Protein AF-A0A7V3JKM9-F1 (afdb_monomer_lite)

Structure (mmCIF, N/CA/C/O backbone):
data_AF-A0A7V3JKM9-F1
#
_entry.id   AF-A0A7V3JKM9-F1
#
loop_
_atom_site.group_PDB
_atom_site.id
_atom_site.type_symbol
_atom_site.label_atom_id
_atom_site.label_alt_id
_atom_site.label_comp_id
_atom_site.label_asym_id
_atom_site.label_entity_id
_atom_site.label_seq_id
_atom_site.pdbx_PDB_ins_code
_atom_site.Cartn_x
_atom_site.Cartn_y
_atom_site.Cartn_z
_atom_site.occupancy
_atom_site.B_iso_or_equiv
_atom_site.auth_seq_id
_atom_site.auth_comp_id
_atom_site.auth_asym_id
_atom_site.auth_atom_id
_atom_site.pdbx_PDB_model_num
ATOM 1 N N . MET A 1 1 ? 64.845 -30.261 -90.500 1.00 39.88 1 MET A N 1
ATOM 2 C CA . MET A 1 1 ? 64.935 -29.166 -89.512 1.00 39.88 1 MET A CA 1
ATOM 3 C C . MET A 1 1 ? 63.616 -28.408 -89.509 1.00 39.88 1 MET A C 1
ATOM 5 O O . MET A 1 1 ? 63.155 -28.049 -90.579 1.00 39.88 1 MET A O 1
ATOM 9 N N . ALA A 1 2 ? 63.034 -28.268 -88.312 1.00 41.62 2 ALA A N 1
ATOM 10 C CA . ALA A 1 2 ? 61.931 -27.392 -87.893 1.00 41.62 2 ALA A CA 1
ATOM 11 C C . ALA A 1 2 ? 60.648 -27.338 -88.756 1.00 41.62 2 ALA A C 1
ATOM 13 O O . ALA A 1 2 ? 60.519 -26.530 -89.669 1.00 41.62 2 ALA A O 1
ATOM 14 N N . GLY A 1 3 ? 59.661 -28.161 -88.379 1.00 39.44 3 GLY A N 1
ATOM 15 C CA . GLY A 1 3 ? 58.266 -28.034 -88.803 1.00 39.44 3 GLY A CA 1
ATOM 16 C C . GLY A 1 3 ? 57.530 -26.948 -88.009 1.00 39.44 3 GLY A C 1
ATOM 17 O O . GLY A 1 3 ? 57.601 -26.910 -86.781 1.00 39.44 3 GLY A O 1
ATOM 18 N N . GLY A 1 4 ? 56.834 -26.063 -88.723 1.00 51.41 4 GLY A N 1
ATOM 19 C CA . GLY A 1 4 ? 56.008 -24.994 -88.166 1.00 51.41 4 GLY A CA 1
ATOM 20 C C . GLY A 1 4 ? 54.589 -25.470 -87.861 1.00 51.41 4 GLY A C 1
ATOM 21 O O . GLY A 1 4 ? 53.813 -25.747 -88.772 1.00 51.41 4 GLY A O 1
ATOM 22 N N . GLY A 1 5 ? 54.244 -25.541 -86.575 1.00 51.09 5 GLY A N 1
ATOM 23 C CA . GLY A 1 5 ? 52.876 -25.751 -86.106 1.00 51.09 5 GLY A CA 1
ATOM 24 C C . GLY A 1 5 ? 52.156 -24.417 -85.927 1.00 51.09 5 GLY A C 1
ATOM 25 O O . GLY A 1 5 ? 52.460 -23.665 -85.002 1.00 51.09 5 GLY A O 1
ATOM 26 N N . GLN A 1 6 ? 51.193 -24.122 -86.799 1.00 53.78 6 GLN A N 1
ATOM 27 C CA . GLN A 1 6 ? 50.253 -23.019 -86.609 1.00 53.78 6 GLN A CA 1
ATOM 28 C C . GLN A 1 6 ? 49.205 -23.426 -85.565 1.00 53.78 6 GLN A C 1
ATOM 30 O O . GLN A 1 6 ? 48.441 -24.369 -85.767 1.00 53.78 6 GLN A O 1
ATOM 35 N N . THR A 1 7 ? 49.169 -22.725 -84.432 1.00 52.78 7 THR A N 1
ATOM 36 C CA . THR A 1 7 ? 48.146 -22.907 -83.398 1.00 52.78 7 THR A CA 1
ATOM 37 C C . THR A 1 7 ? 46.958 -21.986 -83.679 1.00 52.78 7 THR A C 1
ATOM 39 O O . THR A 1 7 ? 47.013 -20.772 -83.492 1.00 52.78 7 THR A O 1
ATOM 42 N N . LEU A 1 8 ? 45.856 -22.578 -84.142 1.00 45.16 8 LEU A N 1
ATOM 43 C CA . LEU A 1 8 ? 44.558 -21.918 -84.284 1.00 45.16 8 LEU A CA 1
ATOM 44 C C . LEU A 1 8 ? 43.978 -21.597 -82.894 1.00 45.16 8 LEU A C 1
ATOM 46 O O . LEU A 1 8 ? 43.573 -22.490 -82.148 1.00 45.16 8 LEU A O 1
ATOM 50 N N . ARG A 1 9 ? 43.940 -20.306 -82.536 1.00 47.72 9 ARG A N 1
ATOM 51 C CA . ARG A 1 9 ? 43.217 -19.787 -81.363 1.00 47.72 9 ARG A CA 1
ATOM 52 C C . ARG A 1 9 ? 41.724 -19.690 -81.674 1.00 47.72 9 ARG A C 1
ATOM 54 O O . ARG A 1 9 ? 41.298 -18.809 -82.413 1.00 47.72 9 ARG A O 1
ATOM 61 N N . TRP A 1 10 ? 40.934 -20.548 -81.041 1.00 45.34 10 TRP A N 1
ATOM 62 C CA . TRP A 1 10 ? 39.479 -20.419 -80.988 1.00 45.34 10 TRP A CA 1
ATOM 63 C C . TRP A 1 10 ? 39.052 -19.361 -79.953 1.00 45.34 10 TRP A C 1
ATOM 65 O O . TRP A 1 10 ? 39.644 -19.298 -78.868 1.00 45.34 10 TRP A O 1
ATOM 75 N N . PRO A 1 11 ? 38.016 -18.549 -80.226 1.00 50.06 11 PRO A N 1
ATOM 76 C CA . PRO A 1 11 ? 37.436 -17.658 -79.230 1.00 50.06 11 PRO A CA 1
ATOM 77 C C . PRO A 1 11 ? 36.668 -18.483 -78.186 1.00 50.06 11 PRO A C 1
ATOM 79 O O . PRO A 1 11 ? 35.699 -19.167 -78.505 1.00 50.06 11 PRO A O 1
ATOM 82 N N . ARG A 1 12 ? 37.083 -18.412 -76.913 1.00 53.75 12 ARG A N 1
ATOM 83 C CA . ARG A 1 12 ? 36.294 -18.920 -75.776 1.00 53.75 12 ARG A CA 1
ATOM 84 C C . ARG A 1 12 ? 35.074 -18.021 -75.574 1.00 53.75 12 ARG A C 1
ATOM 86 O O . ARG A 1 12 ? 35.109 -17.082 -74.785 1.00 53.75 12 ARG A O 1
ATOM 93 N N . ILE A 1 13 ? 33.996 -18.327 -76.282 1.00 59.44 13 ILE A N 1
ATOM 94 C CA . ILE A 1 13 ? 32.644 -17.857 -75.987 1.00 59.44 13 ILE A CA 1
ATOM 95 C C . ILE A 1 13 ? 31.832 -19.110 -75.623 1.00 59.44 13 ILE A C 1
ATOM 97 O O . ILE A 1 13 ? 31.913 -20.113 -76.320 1.00 59.44 13 ILE A O 1
ATOM 101 N N . LEU A 1 14 ? 31.076 -19.022 -74.521 1.00 55.53 14 LEU A N 1
ATOM 102 C CA . LEU A 1 14 ? 30.097 -19.996 -73.997 1.00 55.53 14 LEU A CA 1
ATOM 103 C C . LEU A 1 14 ? 30.633 -21.117 -73.087 1.00 55.53 14 LEU A C 1
ATOM 105 O O . LEU A 1 14 ? 30.767 -22.277 -73.451 1.00 55.53 14 LEU A O 1
ATOM 109 N N . GLY A 1 15 ? 30.809 -20.738 -71.821 1.00 51.12 15 GLY A N 1
ATOM 110 C CA . GLY A 1 15 ? 30.768 -21.627 -70.655 1.00 51.12 15 GLY A CA 1
ATOM 111 C C . GLY A 1 15 ? 30.129 -20.916 -69.456 1.00 51.12 15 GLY A C 1
ATOM 112 O O . GLY A 1 15 ? 30.584 -21.048 -68.324 1.00 51.12 15 GLY A O 1
ATOM 113 N N . GLY A 1 16 ? 29.142 -20.052 -69.715 1.00 50.69 16 GLY A N 1
ATOM 114 C CA . GLY A 1 16 ? 28.401 -19.313 -68.696 1.00 50.69 16 GLY A CA 1
ATOM 115 C C . GLY A 1 16 ? 27.211 -20.132 -68.219 1.00 50.69 16 GLY A C 1
ATOM 116 O O . GLY A 1 16 ? 26.118 -19.992 -68.753 1.00 50.69 16 GLY A O 1
ATOM 117 N N . GLY A 1 17 ? 27.428 -21.004 -67.234 1.00 48.03 17 GLY A N 1
ATOM 118 C CA . GLY A 1 17 ? 26.344 -21.757 -66.607 1.00 48.03 17 GLY A CA 1
ATOM 119 C C . GLY A 1 17 ? 25.304 -20.827 -65.948 1.00 48.03 17 GLY A C 1
ATOM 120 O O . GLY A 1 17 ? 25.693 -19.853 -65.291 1.00 48.03 17 GLY A O 1
ATOM 121 N N . PRO A 1 18 ? 23.994 -21.130 -66.050 1.00 54.22 18 PRO A N 1
ATOM 122 C CA . PRO A 1 18 ? 22.902 -20.298 -65.519 1.00 54.22 18 PRO A CA 1
ATOM 123 C C . PRO A 1 18 ? 22.887 -20.163 -63.983 1.00 54.22 18 PRO A C 1
ATOM 125 O O . PRO A 1 18 ? 22.161 -19.338 -63.432 1.00 54.22 18 PRO A O 1
ATOM 128 N N . VAL A 1 19 ? 23.737 -20.898 -63.264 1.00 53.72 19 VAL A N 1
ATOM 129 C CA . VAL A 1 19 ? 23.764 -20.905 -61.792 1.00 53.72 19 VAL A CA 1
ATOM 130 C C . VAL A 1 19 ? 24.462 -19.668 -61.201 1.00 53.72 19 VAL A C 1
ATOM 132 O O . VAL A 1 19 ? 24.203 -19.282 -60.064 1.00 53.72 19 VAL A O 1
ATOM 135 N N . ARG A 1 20 ? 25.310 -18.966 -61.970 1.00 51.25 20 ARG A N 1
ATOM 136 C CA . ARG A 1 20 ? 26.015 -17.766 -61.470 1.00 51.25 20 ARG A CA 1
ATOM 137 C C . ARG A 1 20 ? 25.194 -16.474 -61.539 1.00 51.25 20 ARG A C 1
ATOM 139 O O . ARG A 1 20 ? 25.545 -15.512 -60.858 1.00 51.25 20 ARG A O 1
ATOM 146 N N . TRP A 1 21 ? 24.110 -16.447 -62.318 1.00 48.34 21 TRP A N 1
ATOM 147 C CA . TRP A 1 21 ? 23.229 -15.277 -62.436 1.00 48.34 21 TRP A CA 1
ATOM 148 C C . TRP A 1 21 ? 22.166 -15.227 -61.329 1.00 48.34 21 TRP A C 1
ATOM 150 O O . TRP A 1 21 ? 21.892 -14.153 -60.795 1.00 48.34 21 TRP A O 1
ATOM 160 N N . PHE A 1 22 ? 21.662 -16.381 -60.878 1.00 49.50 22 PHE A N 1
ATOM 161 C CA . PHE A 1 22 ? 20.674 -16.436 -59.791 1.00 49.50 22 PHE A CA 1
ATOM 162 C C . PHE A 1 22 ? 21.240 -16.021 -58.417 1.00 49.50 22 PHE A C 1
ATOM 164 O O . PHE A 1 22 ? 20.524 -15.433 -57.611 1.00 49.50 22 PHE A O 1
ATOM 171 N N . CYS A 1 23 ? 22.546 -16.197 -58.170 1.00 51.22 23 CYS A N 1
ATOM 172 C CA . CYS A 1 23 ? 23.203 -15.683 -56.956 1.00 51.22 23 CYS A CA 1
ATOM 173 C C . CYS A 1 23 ? 23.505 -14.174 -56.978 1.00 51.22 23 CYS A C 1
ATOM 175 O O . CYS A 1 23 ? 23.825 -13.613 -55.932 1.00 51.22 23 CYS A O 1
ATOM 177 N N . LYS A 1 24 ? 23.418 -13.504 -58.135 1.00 47.97 24 LYS A N 1
ATOM 178 C CA . LYS A 1 24 ? 23.613 -12.047 -58.245 1.00 47.97 24 LYS A CA 1
ATOM 179 C C . LYS A 1 24 ? 22.302 -11.260 -58.241 1.00 47.97 24 LYS A C 1
ATOM 181 O O . LYS A 1 24 ? 22.339 -10.074 -57.931 1.00 47.97 24 LYS A O 1
ATOM 186 N N . LEU A 1 25 ? 21.168 -11.904 -58.536 1.00 47.50 25 LEU A N 1
ATOM 187 C CA . LEU A 1 25 ? 19.859 -11.241 -58.562 1.00 47.50 25 LEU A CA 1
ATOM 188 C C . LEU A 1 25 ? 19.117 -11.245 -57.220 1.00 47.50 25 LEU A C 1
ATOM 190 O O . LEU A 1 25 ? 18.238 -10.412 -57.020 1.00 47.50 25 LEU A O 1
ATOM 194 N N . PHE A 1 26 ? 19.514 -12.084 -56.259 1.00 48.22 26 PHE A N 1
ATOM 195 C CA . PHE A 1 26 ? 19.139 -11.866 -54.861 1.00 48.22 26 PHE A CA 1
ATOM 196 C C . PHE A 1 26 ? 20.110 -10.871 -54.228 1.00 48.22 26 PHE A C 1
ATOM 198 O O . PHE A 1 26 ? 21.017 -11.218 -53.470 1.00 48.22 26 PHE A O 1
ATOM 205 N N . SER A 1 27 ? 19.882 -9.600 -54.559 1.00 50.00 27 SER A N 1
ATOM 206 C CA . SER A 1 27 ? 20.319 -8.427 -53.807 1.00 50.00 27 SER A CA 1
ATOM 207 C C . SER A 1 27 ? 19.780 -8.500 -52.367 1.00 50.00 27 SER A C 1
ATOM 209 O O . SER A 1 27 ? 18.892 -7.756 -51.959 1.00 50.00 27 SER A O 1
ATOM 211 N N . ARG A 1 28 ? 20.328 -9.419 -51.560 1.00 53.16 28 ARG A N 1
ATOM 212 C CA . ARG A 1 28 ? 20.101 -9.529 -50.109 1.00 53.16 28 ARG A CA 1
ATOM 213 C C . ARG A 1 28 ? 20.475 -8.230 -49.385 1.00 53.16 28 ARG A C 1
ATOM 215 O O . ARG A 1 28 ? 20.019 -7.991 -48.276 1.00 53.16 28 ARG A O 1
ATOM 222 N N . SER A 1 29 ? 21.274 -7.373 -50.016 1.00 52.50 29 SER A N 1
ATOM 223 C CA . SER A 1 29 ? 21.806 -6.144 -49.434 1.00 52.50 29 SER A CA 1
ATOM 224 C C . SER A 1 29 ? 20.750 -5.061 -49.196 1.00 52.50 29 SER A C 1
ATOM 226 O O . SER A 1 29 ? 20.842 -4.370 -48.189 1.00 52.50 29 SER A O 1
ATOM 228 N N . THR A 1 30 ? 19.748 -4.908 -50.068 1.00 53.78 30 THR A N 1
ATOM 229 C CA . THR A 1 30 ? 18.751 -3.825 -49.946 1.00 53.78 30 THR A CA 1
ATOM 230 C C . THR A 1 30 ? 17.602 -4.170 -48.997 1.00 53.78 30 THR A C 1
ATOM 232 O O . THR A 1 30 ? 17.193 -3.316 -48.216 1.00 53.78 30 THR A O 1
ATOM 235 N N . ILE A 1 31 ? 17.132 -5.423 -48.977 1.00 57.00 31 ILE A N 1
ATOM 236 C CA . ILE A 1 31 ? 16.036 -5.853 -48.084 1.00 57.00 31 ILE A CA 1
ATOM 237 C C . ILE A 1 31 ? 16.514 -5.976 -46.624 1.00 57.00 31 ILE A C 1
ATOM 239 O O . ILE A 1 31 ? 15.829 -5.519 -45.709 1.00 57.00 31 ILE A O 1
ATOM 243 N N . LEU A 1 32 ? 17.723 -6.505 -46.383 1.00 58.94 32 LEU A N 1
ATOM 244 C CA . LEU A 1 32 ? 18.269 -6.641 -45.020 1.00 58.94 32 LEU A CA 1
ATOM 245 C C . LEU A 1 32 ? 18.576 -5.288 -44.357 1.00 58.94 32 LEU A C 1
ATOM 247 O O . LEU A 1 32 ? 18.492 -5.165 -43.136 1.00 58.94 32 LEU A O 1
ATOM 251 N N . TRP A 1 33 ? 18.885 -4.257 -45.147 1.00 59.34 33 TRP A N 1
ATOM 252 C CA . TRP A 1 33 ? 19.106 -2.902 -44.633 1.00 59.34 33 TRP A CA 1
ATOM 253 C C . TRP A 1 33 ? 17.821 -2.193 -44.205 1.00 59.34 33 TRP A C 1
ATOM 255 O O . TRP A 1 33 ? 17.846 -1.410 -43.255 1.00 59.34 33 TRP A O 1
ATOM 265 N N . GLY A 1 34 ? 16.696 -2.485 -44.863 1.00 77.94 34 GLY A N 1
ATOM 266 C CA . GLY A 1 34 ? 15.382 -2.031 -44.407 1.00 77.94 34 GLY A CA 1
ATOM 267 C C . GLY A 1 34 ? 14.977 -2.698 -43.091 1.00 77.94 34 GLY A C 1
ATOM 268 O O . GLY A 1 34 ? 14.512 -2.020 -42.177 1.00 77.94 34 GLY A O 1
ATOM 269 N N . GLY A 1 35 ? 15.237 -4.005 -42.964 1.00 88.62 35 GLY A N 1
ATOM 270 C CA . GLY A 1 35 ? 14.829 -4.808 -41.807 1.00 88.62 35 GLY A CA 1
ATOM 271 C C . GLY A 1 35 ? 15.381 -4.303 -40.473 1.00 88.62 35 GLY A C 1
ATOM 272 O O . GLY A 1 35 ? 14.608 -4.048 -39.553 1.00 88.62 35 GLY A O 1
ATOM 273 N N . TYR A 1 36 ? 16.700 -4.098 -40.363 1.00 90.69 36 TYR A N 1
ATOM 274 C CA . TYR A 1 36 ? 17.288 -3.595 -39.113 1.00 90.69 36 TYR A CA 1
ATOM 275 C C . TYR A 1 36 ? 16.761 -2.204 -38.747 1.00 90.69 36 TYR A C 1
ATOM 277 O O . TYR A 1 36 ? 16.465 -1.952 -37.585 1.00 90.69 36 TYR A O 1
ATOM 285 N N . ASN A 1 37 ? 16.607 -1.302 -39.723 1.00 91.50 37 ASN A N 1
ATOM 286 C CA . ASN A 1 37 ? 16.075 0.035 -39.455 1.00 91.50 37 ASN A CA 1
ATOM 287 C C . ASN A 1 37 ? 14.638 -0.018 -38.929 1.00 91.50 37 ASN A C 1
ATOM 289 O O . ASN A 1 37 ? 14.326 0.702 -37.985 1.00 91.50 37 ASN A O 1
ATOM 293 N N . LEU A 1 38 ? 13.801 -0.894 -39.491 1.00 94.19 38 LEU A N 1
ATOM 294 C CA . LEU A 1 38 ? 12.435 -1.101 -39.022 1.00 94.19 38 LEU A CA 1
ATOM 295 C C . LEU A 1 38 ? 12.411 -1.646 -37.588 1.00 94.19 38 LEU A C 1
ATOM 297 O O . LEU A 1 38 ? 11.752 -1.066 -36.729 1.00 94.19 38 LEU A O 1
ATOM 301 N N . VAL A 1 39 ? 13.174 -2.711 -37.313 1.00 95.81 39 VAL A N 1
ATOM 302 C CA . VAL A 1 39 ? 13.250 -3.316 -35.971 1.00 95.81 39 VAL A CA 1
ATOM 303 C C . VAL A 1 39 ? 13.788 -2.322 -34.952 1.00 95.81 39 VAL A C 1
ATOM 305 O O . VAL A 1 39 ? 13.212 -2.160 -33.883 1.00 95.81 39 VAL A O 1
ATOM 308 N N . ARG A 1 40 ? 14.851 -1.596 -35.297 1.00 95.62 40 ARG A N 1
ATOM 309 C CA . ARG A 1 40 ? 15.438 -0.562 -34.449 1.00 95.62 40 ARG A CA 1
ATOM 310 C C . ARG A 1 40 ? 14.414 0.524 -34.088 1.00 95.62 40 ARG A C 1
ATOM 312 O O . ARG A 1 40 ? 14.330 0.900 -32.923 1.00 95.62 40 ARG A O 1
ATOM 319 N N . VAL A 1 41 ? 13.642 1.015 -35.062 1.00 95.38 41 VAL A N 1
ATOM 320 C CA . VAL A 1 41 ? 12.604 2.033 -34.822 1.00 95.38 41 VAL A CA 1
ATOM 321 C C . VAL A 1 41 ? 11.487 1.483 -33.939 1.00 95.38 41 VAL A C 1
ATOM 323 O O . VAL A 1 41 ? 11.116 2.128 -32.962 1.00 95.38 41 VAL A O 1
ATOM 326 N N . PHE A 1 42 ? 10.999 0.276 -34.234 1.00 97.00 42 PHE A N 1
ATOM 327 C CA . PHE A 1 42 ? 9.948 -0.369 -33.449 1.00 97.00 42 PHE A CA 1
ATOM 328 C C . PHE A 1 42 ? 10.365 -0.578 -31.986 1.00 97.00 42 PHE A C 1
ATOM 330 O O . PHE A 1 42 ? 9.645 -0.179 -31.075 1.00 97.00 42 PHE A O 1
ATOM 337 N N . LEU A 1 43 ? 11.558 -1.131 -31.751 1.00 97.12 43 LEU A N 1
ATOM 338 C CA . LEU A 1 43 ? 12.083 -1.345 -30.400 1.00 97.12 43 LEU A CA 1
ATOM 339 C C . LEU A 1 43 ? 12.356 -0.027 -29.664 1.00 97.12 43 LEU A C 1
ATOM 341 O O . LEU A 1 43 ? 12.134 0.052 -28.459 1.00 97.12 43 LEU A O 1
ATOM 345 N N . GLY A 1 44 ? 12.789 1.017 -30.378 1.00 96.88 44 GLY A N 1
ATOM 346 C CA . GLY A 1 44 ? 12.934 2.357 -29.811 1.00 96.88 44 GLY A CA 1
ATOM 347 C C . GLY A 1 44 ? 11.605 2.917 -29.294 1.00 96.88 44 GLY A C 1
ATOM 348 O O . GLY A 1 44 ? 11.536 3.375 -28.156 1.00 96.88 44 GLY A O 1
ATOM 349 N N . LEU A 1 45 ? 10.536 2.820 -30.091 1.00 97.12 45 LEU A N 1
ATOM 350 C CA . LEU A 1 45 ? 9.187 3.247 -29.690 1.00 97.12 45 LEU A CA 1
ATOM 351 C C . LEU A 1 45 ? 8.629 2.410 -28.530 1.00 97.12 45 LEU A C 1
ATOM 353 O O . LEU A 1 45 ? 7.998 2.960 -27.627 1.00 97.12 45 LEU A O 1
ATOM 357 N N . LEU A 1 46 ? 8.895 1.101 -28.526 1.00 96.50 46 LEU A N 1
ATOM 358 C CA . LEU A 1 46 ? 8.501 0.205 -27.439 1.00 96.50 46 LEU A CA 1
ATOM 359 C C . LEU A 1 46 ? 9.134 0.631 -26.104 1.00 96.50 46 LEU A C 1
ATOM 361 O O . LEU A 1 46 ? 8.418 0.764 -25.114 1.00 96.50 46 LEU A O 1
ATOM 365 N N . LEU A 1 47 ? 10.445 0.909 -26.086 1.00 96.69 47 LEU A N 1
ATOM 366 C CA . LEU A 1 47 ? 11.145 1.382 -24.884 1.00 96.69 47 LEU A CA 1
ATOM 367 C C . LEU A 1 47 ? 10.645 2.751 -24.414 1.00 96.69 47 LEU A C 1
ATOM 369 O O . LEU A 1 47 ? 10.476 2.952 -23.216 1.00 96.69 47 LEU A O 1
ATOM 373 N N . LEU A 1 48 ? 10.364 3.682 -25.333 1.00 96.31 48 LEU A N 1
ATOM 374 C CA . LEU A 1 48 ? 9.794 4.983 -24.965 1.00 96.31 48 LEU A CA 1
ATOM 375 C C . LEU A 1 48 ? 8.400 4.851 -24.348 1.00 96.31 48 LEU A C 1
ATOM 377 O O . LEU A 1 48 ? 8.087 5.553 -23.389 1.00 96.31 48 LEU A O 1
ATOM 381 N N . THR A 1 49 ? 7.583 3.935 -24.868 1.00 96.12 49 THR A N 1
ATOM 382 C CA . THR A 1 49 ? 6.255 3.647 -24.312 1.00 96.12 49 THR A CA 1
ATOM 383 C C . THR A 1 49 ? 6.378 3.047 -22.911 1.00 96.12 49 THR A C 1
ATOM 385 O O . THR A 1 49 ? 5.714 3.512 -21.988 1.00 96.12 49 THR A O 1
ATOM 388 N N . ALA A 1 50 ? 7.272 2.070 -22.725 1.00 95.69 50 ALA A N 1
ATOM 389 C CA . ALA A 1 50 ? 7.540 1.469 -21.419 1.00 95.69 50 ALA A CA 1
ATOM 390 C C . ALA A 1 50 ? 8.037 2.508 -20.398 1.00 95.69 50 ALA A C 1
ATOM 392 O O . ALA A 1 50 ? 7.497 2.588 -19.294 1.00 95.69 50 ALA A O 1
ATOM 393 N N . ALA A 1 51 ? 8.989 3.361 -20.790 1.00 95.88 51 ALA A N 1
ATOM 394 C CA . ALA A 1 51 ? 9.498 4.442 -19.953 1.00 95.88 51 ALA A CA 1
ATOM 395 C C . ALA A 1 51 ? 8.395 5.446 -19.579 1.00 95.88 51 ALA A C 1
ATOM 397 O O . ALA A 1 51 ? 8.283 5.826 -18.416 1.00 95.88 51 ALA A O 1
ATOM 398 N N . GLY A 1 52 ? 7.545 5.839 -20.535 1.00 95.75 52 GLY A N 1
ATOM 399 C CA . GLY A 1 52 ? 6.421 6.748 -20.296 1.00 95.75 52 GLY A CA 1
ATOM 400 C C . GLY A 1 52 ? 5.399 6.190 -19.303 1.00 95.75 52 GLY A C 1
ATOM 401 O O . GLY A 1 52 ? 4.980 6.899 -18.389 1.00 95.75 52 GLY A O 1
ATOM 402 N N . LEU A 1 53 ? 5.047 4.907 -19.423 1.00 94.56 53 LEU A N 1
ATOM 403 C CA . LEU A 1 53 ? 4.122 4.251 -18.493 1.00 94.56 53 LEU A CA 1
ATOM 404 C C . LEU A 1 53 ? 4.711 4.116 -17.080 1.00 94.56 53 LEU A C 1
ATOM 406 O O . LEU A 1 53 ? 4.008 4.359 -16.098 1.00 94.56 53 LEU A O 1
ATOM 410 N N . LYS A 1 54 ? 6.008 3.804 -16.955 1.00 94.38 54 LYS A N 1
ATOM 411 C CA . LYS A 1 54 ? 6.694 3.794 -15.652 1.00 94.38 54 LYS A CA 1
ATOM 412 C C . LYS A 1 54 ? 6.805 5.197 -15.044 1.00 94.38 54 LYS A C 1
ATOM 414 O O . LYS A 1 54 ? 6.629 5.355 -13.840 1.00 94.38 54 LYS A O 1
ATOM 419 N N . ALA A 1 55 ? 7.060 6.220 -15.861 1.00 94.44 55 ALA A N 1
ATOM 420 C CA . ALA A 1 55 ? 7.092 7.609 -15.407 1.00 94.44 55 ALA A CA 1
ATOM 421 C C . ALA A 1 55 ? 5.723 8.051 -14.871 1.00 94.44 55 ALA A C 1
ATOM 423 O O . ALA A 1 55 ? 5.653 8.673 -13.816 1.00 94.44 55 ALA A O 1
ATOM 424 N N . HIS A 1 56 ? 4.637 7.680 -15.556 1.00 93.25 56 HIS A N 1
ATOM 425 C CA . HIS A 1 56 ? 3.280 7.938 -15.082 1.00 93.25 56 HIS A CA 1
ATOM 426 C C . HIS A 1 56 ? 3.018 7.272 -13.725 1.00 93.25 56 HIS A C 1
ATOM 428 O O . HIS A 1 56 ? 2.505 7.925 -12.824 1.00 93.25 56 HIS A O 1
ATOM 434 N N . GLN A 1 57 ? 3.419 6.007 -13.551 1.00 92.19 57 GLN A N 1
ATOM 435 C CA . GLN A 1 57 ? 3.280 5.305 -12.271 1.00 92.19 57 GLN A CA 1
ATOM 436 C C . GLN A 1 57 ? 4.042 6.007 -11.135 1.00 92.19 57 GLN A C 1
ATOM 438 O O . GLN A 1 57 ? 3.505 6.184 -10.047 1.00 92.19 57 GLN A O 1
ATOM 443 N N . LEU A 1 58 ? 5.274 6.459 -11.395 1.00 91.56 58 LEU A N 1
ATOM 444 C CA . LEU A 1 58 ? 6.072 7.203 -10.414 1.00 91.56 58 LEU A CA 1
ATOM 445 C C . LEU A 1 58 ? 5.416 8.517 -9.972 1.00 91.56 58 LEU A C 1
ATOM 447 O O . LEU A 1 58 ? 5.640 8.958 -8.844 1.00 91.56 58 LEU A O 1
ATOM 451 N N . LEU A 1 59 ? 4.640 9.145 -10.860 1.00 91.56 59 LEU A N 1
ATOM 452 C CA . LEU A 1 59 ? 3.914 10.381 -10.575 1.00 91.56 59 LEU A CA 1
ATOM 453 C C . LEU A 1 59 ? 2.582 10.131 -9.855 1.00 91.56 59 LEU A C 1
ATOM 455 O O . LEU A 1 59 ? 2.170 10.984 -9.073 1.00 91.56 59 LEU A O 1
ATOM 459 N N . SER A 1 60 ? 1.910 9.005 -10.114 1.00 90.88 60 SER A N 1
ATOM 460 C CA . SER A 1 60 ? 0.583 8.717 -9.556 1.00 90.88 60 SER A CA 1
ATOM 461 C C . SER A 1 60 ? 0.617 7.998 -8.213 1.00 90.88 60 SER A C 1
ATOM 463 O O . SER A 1 60 ? -0.271 8.215 -7.393 1.00 90.88 60 SER A O 1
ATOM 465 N N . ASP A 1 61 ? 1.615 7.143 -7.986 1.00 85.31 61 ASP A N 1
ATOM 466 C CA . ASP A 1 61 ? 1.587 6.206 -6.868 1.00 85.31 61 ASP A CA 1
ATOM 467 C C . ASP A 1 61 ? 2.584 6.633 -5.773 1.00 85.31 61 ASP A C 1
ATOM 469 O O . ASP A 1 61 ? 3.738 6.984 -6.072 1.00 85.31 61 ASP A O 1
ATOM 473 N N . PRO A 1 62 ? 2.177 6.629 -4.489 1.00 81.38 62 PRO A N 1
ATOM 474 C CA . PRO A 1 62 ? 3.101 6.828 -3.378 1.00 81.38 62 PRO A CA 1
ATOM 475 C C . PRO A 1 62 ? 4.185 5.730 -3.364 1.00 81.38 62 PRO A C 1
ATOM 477 O O . PRO A 1 62 ? 4.009 4.674 -3.972 1.00 81.38 62 PRO A O 1
ATOM 480 N N . PRO A 1 63 ? 5.352 5.980 -2.738 1.00 75.12 63 PRO A N 1
ATOM 481 C CA . PRO A 1 63 ? 6.412 4.982 -2.652 1.00 75.12 63 PRO A CA 1
ATOM 482 C C . PRO A 1 63 ? 5.904 3.762 -1.880 1.00 75.12 63 PRO A C 1
ATOM 484 O O . PRO A 1 63 ? 5.663 3.852 -0.680 1.00 75.12 63 PRO A O 1
ATOM 487 N N . ASN A 1 64 ? 5.747 2.641 -2.579 1.00 58.44 64 ASN A N 1
ATOM 488 C CA . ASN A 1 64 ? 5.251 1.399 -2.008 1.00 58.44 64 ASN A CA 1
ATOM 489 C C . ASN A 1 64 ? 6.431 0.442 -1.854 1.00 58.44 64 ASN A C 1
ATOM 491 O O . ASN A 1 64 ? 6.936 -0.058 -2.852 1.00 58.44 64 ASN A O 1
ATOM 495 N N . GLY A 1 65 ? 6.856 0.216 -0.613 1.00 67.69 65 GLY A N 1
ATOM 496 C CA . GLY A 1 65 ? 7.696 -0.923 -0.252 1.00 67.69 65 GLY A CA 1
ATOM 497 C C . GLY A 1 65 ? 9.172 -0.613 0.054 1.00 67.69 65 GLY A C 1
ATOM 498 O O . GLY A 1 65 ? 9.767 0.298 -0.529 1.00 67.69 65 GLY A O 1
ATOM 499 N N . PRO A 1 66 ? 9.785 -1.364 0.992 1.00 70.69 66 PRO A N 1
ATOM 500 C CA . PRO A 1 66 ? 11.201 -1.251 1.345 1.00 70.69 66 PRO A CA 1
ATOM 501 C C . PRO A 1 66 ? 12.142 -1.977 0.362 1.00 70.69 66 PRO A C 1
ATOM 503 O O . PRO A 1 66 ? 13.361 -1.911 0.520 1.00 70.69 66 PRO A O 1
ATOM 506 N N . GLY A 1 67 ? 11.619 -2.687 -0.645 1.00 76.75 67 GLY A N 1
ATOM 507 C CA . GLY A 1 67 ? 12.432 -3.471 -1.574 1.00 76.75 67 GLY A CA 1
ATOM 508 C C . GLY A 1 67 ? 13.339 -2.610 -2.462 1.00 76.75 67 GLY A C 1
ATOM 509 O O . GLY A 1 67 ? 12.921 -1.591 -3.007 1.00 76.75 67 GLY A O 1
ATOM 510 N N . LEU A 1 68 ? 14.582 -3.051 -2.704 1.00 75.69 68 LEU A N 1
ATOM 511 C CA . LEU A 1 68 ? 15.524 -2.352 -3.599 1.00 75.69 68 LEU A CA 1
ATOM 512 C C . LEU A 1 68 ? 14.964 -2.137 -5.017 1.00 75.69 68 LEU A C 1
ATOM 514 O O . LEU A 1 68 ? 15.210 -1.096 -5.623 1.00 75.69 68 LEU A O 1
ATOM 518 N N . LEU A 1 69 ? 14.203 -3.108 -5.536 1.00 73.06 69 LEU A N 1
ATOM 519 C CA . LEU A 1 69 ? 13.560 -3.034 -6.856 1.00 73.06 69 LEU A CA 1
ATOM 520 C C . LEU A 1 69 ? 12.287 -2.175 -6.859 1.00 73.06 69 LEU A C 1
ATOM 522 O O . LEU A 1 69 ? 11.867 -1.715 -7.917 1.00 73.06 69 LEU A O 1
ATOM 526 N N . GLU A 1 70 ? 11.703 -1.943 -5.686 1.00 79.19 70 GLU A N 1
ATOM 527 C CA . GLU A 1 70 ? 10.524 -1.094 -5.473 1.00 79.19 70 GLU A CA 1
ATOM 528 C C . GLU A 1 70 ? 10.918 0.347 -5.117 1.00 79.19 70 GLU A C 1
ATOM 530 O O . GLU A 1 70 ? 10.094 1.263 -5.130 1.00 79.19 70 GLU A O 1
ATOM 535 N N . SER A 1 71 ? 12.212 0.580 -4.873 1.00 85.00 71 SER A N 1
ATOM 536 C CA . SER A 1 71 ? 12.756 1.904 -4.613 1.00 85.00 71 SER A CA 1
ATOM 537 C C . SER A 1 71 ? 12.427 2.864 -5.756 1.00 85.00 71 SER A C 1
ATOM 539 O O . SER A 1 71 ? 12.798 2.652 -6.917 1.00 85.00 71 SER A O 1
ATOM 541 N N . ARG A 1 72 ? 11.802 3.998 -5.413 1.00 85.38 72 ARG A N 1
ATOM 542 C CA . ARG A 1 72 ? 11.503 5.085 -6.362 1.00 85.38 72 ARG A CA 1
ATOM 543 C C . ARG A 1 72 ? 12.731 5.519 -7.157 1.00 85.38 72 ARG A C 1
ATOM 545 O O . ARG A 1 72 ? 12.621 5.783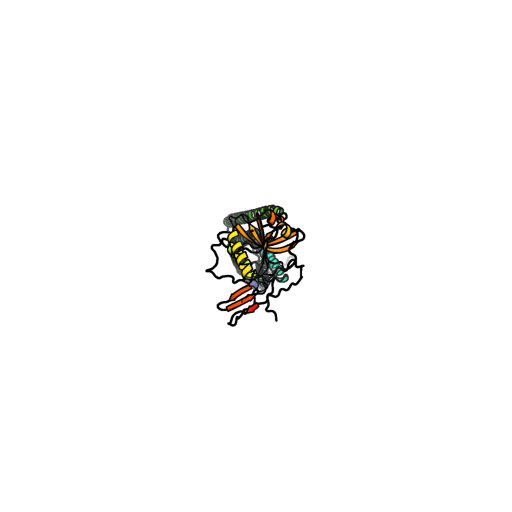 -8.348 1.00 85.38 72 ARG A O 1
ATOM 552 N N . TRP A 1 73 ? 13.903 5.569 -6.526 1.00 85.00 73 TRP A N 1
ATOM 553 C CA . TRP A 1 73 ? 15.142 5.971 -7.193 1.00 85.00 73 TRP A CA 1
ATOM 554 C C . TRP A 1 73 ? 15.606 4.952 -8.226 1.00 85.00 73 TRP A C 1
ATOM 556 O O . TRP A 1 73 ? 16.019 5.341 -9.320 1.00 85.00 73 TRP A O 1
ATOM 566 N N . PHE A 1 74 ? 15.496 3.662 -7.905 1.00 85.69 74 PHE A N 1
ATOM 567 C CA . PHE A 1 74 ? 15.780 2.597 -8.858 1.00 85.69 74 PHE A CA 1
ATOM 568 C C . PHE A 1 74 ? 14.838 2.691 -10.062 1.00 85.69 74 PHE A C 1
ATOM 570 O O . PHE A 1 74 ? 15.294 2.707 -11.204 1.00 85.69 74 PHE A O 1
ATOM 577 N N . MET A 1 75 ? 13.540 2.879 -9.819 1.00 88.88 75 MET A N 1
ATOM 578 C CA . MET A 1 75 ? 12.551 3.053 -10.883 1.00 88.88 75 MET A CA 1
ATOM 579 C C . MET A 1 75 ? 12.814 4.300 -11.739 1.00 88.88 75 MET A C 1
ATOM 581 O O . MET A 1 75 ? 12.752 4.209 -12.964 1.00 88.88 75 MET A O 1
ATOM 585 N N . ILE A 1 76 ? 13.190 5.439 -11.143 1.00 90.50 76 ILE A N 1
ATOM 586 C CA . ILE A 1 76 ? 13.606 6.646 -11.883 1.00 90.50 76 ILE A CA 1
ATOM 587 C C . ILE A 1 76 ? 14.812 6.341 -12.781 1.00 90.50 76 ILE A C 1
ATOM 589 O O . ILE A 1 76 ? 14.828 6.736 -13.949 1.00 90.50 76 ILE A O 1
ATOM 593 N N . ALA A 1 77 ? 15.809 5.617 -12.264 1.00 87.94 77 ALA A N 1
ATOM 594 C CA . ALA A 1 77 ? 16.988 5.235 -13.034 1.00 87.94 77 ALA A CA 1
ATOM 595 C C . ALA A 1 77 ? 16.629 4.313 -14.212 1.00 87.94 77 ALA A C 1
ATOM 597 O O . ALA A 1 77 ? 17.111 4.533 -15.325 1.00 87.94 77 ALA A O 1
ATOM 598 N N . VAL A 1 78 ? 15.742 3.334 -14.001 1.00 90.56 78 VAL A N 1
ATOM 599 C CA . VAL A 1 78 ? 15.241 2.438 -15.057 1.00 90.56 78 VAL A CA 1
ATOM 600 C C . VAL A 1 78 ? 14.466 3.217 -16.123 1.00 90.56 78 VAL A C 1
ATOM 602 O O . VAL A 1 78 ? 14.753 3.055 -17.307 1.00 90.56 78 VAL A O 1
ATOM 605 N N . VAL A 1 79 ? 13.551 4.114 -15.733 1.00 93.62 79 VAL A N 1
ATOM 606 C CA . VAL A 1 79 ? 12.804 4.985 -16.664 1.00 93.62 79 VAL A CA 1
ATOM 607 C C . VAL A 1 79 ? 13.757 5.819 -17.518 1.00 93.62 79 VAL A C 1
ATOM 609 O O . VAL A 1 79 ? 13.622 5.874 -18.742 1.00 93.62 79 VAL A O 1
ATOM 612 N N . ALA A 1 80 ? 14.747 6.451 -16.888 1.00 92.12 80 ALA A N 1
ATOM 613 C CA . ALA A 1 80 ? 15.717 7.288 -17.579 1.00 92.12 80 ALA A CA 1
ATOM 614 C C . ALA A 1 80 ? 16.603 6.478 -18.539 1.00 92.12 80 ALA A C 1
ATOM 616 O O . ALA A 1 80 ? 16.895 6.931 -19.651 1.00 92.12 80 ALA A O 1
ATOM 617 N N . PHE A 1 81 ? 17.005 5.272 -18.132 1.00 93.00 81 PHE A N 1
ATOM 618 C CA . PHE A 1 81 ? 17.764 4.345 -18.962 1.00 93.00 81 PHE A CA 1
ATOM 619 C C . PHE A 1 81 ? 16.960 3.874 -20.182 1.00 93.00 81 PHE A C 1
ATOM 621 O O . PHE A 1 81 ? 17.443 4.005 -21.308 1.00 93.00 81 PHE A O 1
ATOM 628 N N . GLU A 1 82 ? 15.730 3.389 -19.987 1.00 95.56 82 GLU A N 1
ATOM 629 C CA . GLU A 1 82 ? 14.848 2.936 -21.073 1.00 95.56 82 GLU A CA 1
ATOM 630 C C . GLU A 1 82 ? 14.540 4.067 -22.056 1.00 95.56 82 GLU A C 1
ATOM 632 O O . GLU A 1 82 ? 14.655 3.881 -23.270 1.00 95.56 82 GLU A O 1
ATOM 637 N N . GLY A 1 83 ? 14.236 5.263 -21.542 1.00 94.50 83 GLY A N 1
ATOM 638 C CA . GLY A 1 83 ? 13.985 6.446 -22.360 1.00 94.50 83 GLY A CA 1
ATOM 639 C C . GLY A 1 83 ? 15.200 6.833 -23.207 1.00 94.50 83 GLY A C 1
ATOM 640 O O . GLY A 1 83 ? 15.087 7.058 -24.415 1.00 94.50 83 GLY A O 1
ATOM 641 N N . SER A 1 84 ? 16.387 6.839 -22.597 1.00 92.50 84 SER A N 1
ATOM 642 C CA . SER A 1 84 ? 17.639 7.174 -23.285 1.00 92.50 84 SER A CA 1
ATOM 643 C C . SER A 1 84 ? 18.012 6.144 -24.344 1.00 92.50 84 SER A C 1
ATOM 645 O O . SER A 1 84 ? 18.388 6.514 -25.458 1.00 92.50 84 SER A O 1
ATOM 647 N N . LEU A 1 85 ? 17.875 4.852 -24.034 1.00 94.19 85 LEU A N 1
ATOM 648 C CA . LEU A 1 85 ? 18.125 3.778 -24.991 1.00 94.19 85 LEU A CA 1
ATOM 649 C C . LEU A 1 85 ? 17.110 3.811 -26.142 1.00 94.19 85 LEU A C 1
ATOM 651 O O . LEU A 1 85 ? 17.506 3.635 -27.293 1.00 94.19 85 LEU A O 1
ATOM 655 N N . GLY A 1 86 ? 15.838 4.105 -25.860 1.00 95.50 86 GLY A N 1
ATOM 656 C CA . GLY A 1 86 ? 14.799 4.305 -26.869 1.00 95.50 86 GLY A CA 1
ATOM 657 C C . GLY A 1 86 ? 15.148 5.433 -27.843 1.00 95.50 86 GLY A C 1
ATOM 658 O O . GLY A 1 86 ? 15.186 5.214 -29.054 1.00 95.50 86 GLY A O 1
ATOM 659 N N . LEU A 1 87 ? 15.509 6.616 -27.334 1.00 93.31 87 LEU A N 1
ATOM 660 C CA . LEU A 1 87 ? 15.954 7.747 -28.160 1.00 93.31 87 LEU A CA 1
ATOM 661 C C . LEU A 1 87 ? 17.231 7.429 -28.948 1.00 93.31 87 LEU A C 1
ATOM 663 O O . LEU A 1 87 ? 17.330 7.771 -30.129 1.00 93.31 87 LEU A O 1
ATOM 667 N N . TRP A 1 88 ? 18.195 6.738 -28.335 1.00 92.62 88 TRP A N 1
ATOM 668 C CA . TRP A 1 88 ? 19.433 6.339 -29.005 1.00 92.62 88 TRP A CA 1
ATOM 669 C C . TRP A 1 88 ? 19.163 5.359 -30.154 1.00 92.62 88 TRP A C 1
ATOM 671 O O . TRP A 1 88 ? 19.691 5.519 -31.265 1.00 92.62 88 TRP A O 1
ATOM 681 N N . LEU A 1 89 ? 18.266 4.399 -29.920 1.00 93.50 89 LEU A N 1
ATOM 682 C CA . LEU A 1 89 ? 17.756 3.510 -30.947 1.00 93.50 89 LEU A CA 1
ATOM 683 C C . LEU A 1 89 ? 16.934 4.244 -31.990 1.00 93.50 89 LEU A C 1
ATOM 685 O O . LEU A 1 89 ? 16.965 3.773 -33.104 1.00 93.50 89 LEU A O 1
ATOM 689 N N . LEU A 1 90 ? 16.278 5.378 -31.754 1.00 92.38 90 LEU A N 1
ATOM 690 C CA . LEU A 1 90 ? 15.621 6.140 -32.831 1.00 92.38 90 LEU A CA 1
ATOM 691 C C . LEU A 1 90 ? 16.609 6.989 -33.641 1.00 92.38 90 LEU A C 1
ATOM 693 O O . LEU A 1 90 ? 16.522 7.040 -34.872 1.00 92.38 90 LEU A O 1
ATOM 697 N N . ALA A 1 91 ? 17.630 7.548 -32.992 1.00 89.56 91 ALA A N 1
ATOM 698 C CA . ALA A 1 91 ? 18.640 8.393 -33.629 1.00 89.56 91 ALA A CA 1
ATOM 699 C C . ALA A 1 91 ? 19.579 7.627 -34.581 1.00 89.56 91 ALA A C 1
ATOM 701 O O . ALA A 1 91 ? 20.049 8.172 -35.577 1.00 89.56 91 ALA A O 1
ATOM 702 N N . GLY A 1 92 ? 19.859 6.350 -34.304 1.00 89.31 92 GLY A N 1
ATOM 703 C CA . GLY A 1 92 ? 20.612 5.477 -35.227 1.00 89.31 92 GLY A CA 1
ATOM 704 C C . GLY A 1 92 ? 22.107 5.731 -35.219 1.00 89.31 92 GLY A C 1
ATOM 705 O O . GLY A 1 92 ? 22.841 5.336 -36.129 1.00 89.31 92 GLY A O 1
ATOM 706 N N . VAL A 1 93 ? 22.558 6.396 -34.164 1.00 86.00 93 VAL A N 1
ATOM 707 C CA . VAL A 1 93 ? 23.957 6.674 -33.898 1.00 86.00 93 VAL A CA 1
ATOM 708 C C . VAL A 1 93 ? 24.627 5.374 -33.462 1.00 86.00 93 VAL A C 1
ATOM 710 O O . VAL A 1 93 ? 24.089 4.631 -32.646 1.00 86.00 93 VAL A O 1
ATOM 713 N N . TRP A 1 94 ? 25.799 5.087 -34.032 1.00 87.88 94 TRP A N 1
ATOM 714 C CA . TRP A 1 94 ? 26.606 3.903 -33.707 1.00 87.88 94 TRP A CA 1
ATOM 715 C C . TRP A 1 94 ? 25.825 2.579 -33.729 1.00 87.88 94 TRP A C 1
ATOM 717 O O . TRP A 1 94 ? 25.871 1.815 -32.771 1.00 87.88 94 TRP A O 1
ATOM 727 N N . ALA A 1 95 ? 25.164 2.282 -34.854 1.00 90.19 95 ALA A N 1
ATOM 728 C CA . ALA A 1 95 ? 24.295 1.111 -35.047 1.00 90.19 95 ALA A CA 1
ATOM 729 C C . ALA A 1 95 ? 24.815 -0.215 -34.455 1.00 90.19 95 ALA A C 1
ATOM 731 O O . ALA A 1 95 ? 24.035 -0.993 -33.928 1.00 90.19 95 ALA A O 1
ATOM 732 N N . ARG A 1 96 ? 26.127 -0.493 -34.509 1.00 91.88 96 ARG A N 1
ATOM 733 C CA . ARG A 1 96 ? 26.696 -1.711 -33.900 1.00 91.88 96 ARG A CA 1
ATOM 734 C C . ARG A 1 96 ? 26.640 -1.711 -32.377 1.00 91.88 96 ARG A C 1
ATOM 736 O O . ARG A 1 96 ? 26.353 -2.745 -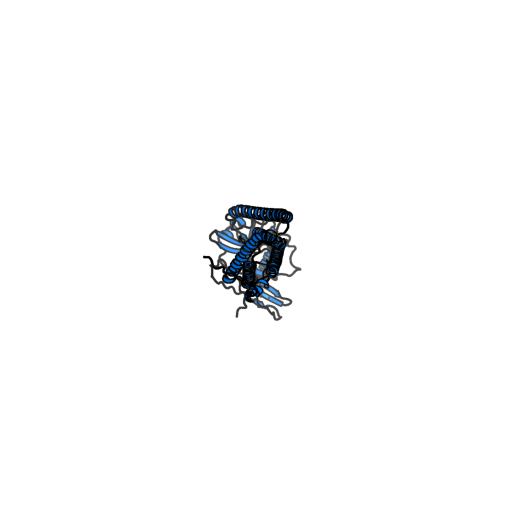31.788 1.00 91.88 96 ARG A O 1
ATOM 743 N N . VAL A 1 97 ? 26.956 -0.576 -31.760 1.00 92.38 97 VAL A N 1
ATOM 744 C CA . VAL A 1 97 ? 26.963 -0.443 -30.302 1.00 92.38 97 VAL A CA 1
ATOM 745 C C . VAL A 1 97 ? 25.527 -0.432 -29.799 1.00 92.38 97 VAL A C 1
ATOM 747 O O . VAL A 1 97 ? 25.201 -1.213 -28.916 1.00 92.38 97 VAL A O 1
ATOM 750 N N . SER A 1 98 ? 24.646 0.359 -30.420 1.00 92.69 98 SER A N 1
ATOM 751 C CA . SER A 1 98 ? 23.227 0.381 -30.049 1.00 92.69 98 SER A CA 1
ATOM 752 C C . SER A 1 98 ? 22.546 -0.970 -30.278 1.00 92.69 98 SER A C 1
ATOM 754 O O . SER A 1 98 ? 21.749 -1.387 -29.447 1.00 92.69 98 SER A O 1
ATOM 756 N N . TRP A 1 99 ? 22.915 -1.710 -31.331 1.00 95.94 99 TRP A N 1
ATOM 757 C CA . TRP A 1 99 ? 22.495 -3.104 -31.523 1.00 95.94 99 TRP A CA 1
ATOM 758 C C . TRP A 1 99 ? 22.943 -4.018 -30.379 1.00 95.94 99 TRP A C 1
ATOM 760 O O . TRP A 1 99 ? 22.115 -4.744 -29.838 1.00 95.94 99 TRP A O 1
ATOM 770 N N . ALA A 1 100 ? 24.221 -3.977 -29.992 1.00 95.94 100 ALA A N 1
ATOM 771 C CA . ALA A 1 100 ? 24.743 -4.828 -28.924 1.00 95.94 100 ALA A CA 1
ATOM 772 C C . ALA A 1 100 ? 24.100 -4.499 -27.566 1.00 95.94 100 ALA A C 1
ATOM 774 O O . ALA A 1 100 ? 23.710 -5.407 -26.835 1.00 95.94 100 ALA A O 1
ATOM 775 N N . VAL A 1 101 ? 23.937 -3.208 -27.254 1.00 94.94 101 VAL A N 1
ATOM 776 C CA . VAL A 1 101 ? 23.283 -2.749 -26.020 1.00 94.94 101 VAL A CA 1
ATOM 777 C C . VAL A 1 101 ? 21.807 -3.137 -26.006 1.00 94.94 101 VAL A C 1
ATOM 779 O O . VAL A 1 101 ? 21.334 -3.655 -25.000 1.00 94.94 101 VAL A O 1
ATOM 782 N N . ALA A 1 102 ? 21.083 -2.957 -27.115 1.00 96.38 102 ALA A N 1
ATOM 783 C CA . ALA A 1 102 ? 19.692 -3.388 -27.215 1.00 96.38 102 ALA A CA 1
ATOM 784 C C . ALA A 1 102 ? 19.557 -4.907 -27.060 1.00 96.38 102 ALA A C 1
ATOM 786 O O . ALA A 1 102 ? 18.690 -5.363 -26.324 1.00 96.38 102 ALA A O 1
ATOM 787 N N . LEU A 1 103 ? 20.441 -5.687 -27.690 1.00 97.31 103 LEU A N 1
ATOM 788 C CA . LEU A 1 103 ? 20.449 -7.145 -27.572 1.00 97.31 103 LEU A CA 1
ATOM 789 C C . LEU A 1 103 ? 20.645 -7.588 -26.114 1.00 97.31 103 LEU A C 1
ATOM 791 O O . LEU A 1 103 ? 19.901 -8.439 -25.635 1.00 97.31 103 LEU A O 1
ATOM 795 N N . GLY A 1 104 ? 21.601 -6.982 -25.401 1.00 94.88 104 GLY A N 1
ATOM 796 C CA . GLY A 1 104 ? 21.824 -7.253 -23.979 1.00 94.88 104 GLY A CA 1
ATOM 797 C C . GLY A 1 104 ? 20.646 -6.828 -23.097 1.00 94.88 104 GLY A C 1
ATOM 798 O O . GLY A 1 104 ? 20.218 -7.591 -22.238 1.00 94.88 104 GLY A O 1
ATOM 799 N N . CYS A 1 105 ? 20.085 -5.643 -23.346 1.00 96.00 105 CYS A N 1
ATOM 800 C CA . CYS A 1 105 ? 18.960 -5.088 -22.593 1.00 96.00 105 CYS A CA 1
ATOM 801 C C . CYS A 1 105 ? 17.686 -5.937 -22.738 1.00 96.00 105 CYS A C 1
ATOM 803 O O . CYS A 1 105 ? 17.140 -6.408 -21.742 1.00 96.00 105 CYS A O 1
ATOM 805 N N . PHE A 1 106 ? 17.253 -6.216 -23.973 1.00 97.06 106 PHE A N 1
ATOM 806 C CA . PHE A 1 106 ? 16.086 -7.069 -24.218 1.00 97.06 106 PHE A CA 1
ATOM 807 C C . PHE A 1 106 ? 16.316 -8.516 -23.765 1.00 97.06 106 PHE A C 1
ATOM 809 O O . PHE A 1 106 ? 15.373 -9.154 -23.304 1.00 97.06 106 PHE A O 1
ATOM 816 N N . GLY A 1 107 ? 17.555 -9.018 -23.833 1.00 96.88 107 GLY A N 1
ATOM 817 C CA . GLY A 1 107 ? 17.920 -10.316 -23.263 1.00 96.88 107 GLY A CA 1
ATOM 818 C C . GLY A 1 107 ? 17.730 -10.357 -21.747 1.00 96.88 107 GLY A C 1
ATOM 819 O O . GLY A 1 107 ? 17.083 -11.267 -21.236 1.00 96.88 107 GLY A O 1
ATOM 820 N N . LEU A 1 108 ? 18.216 -9.340 -21.031 1.00 93.69 108 LEU A N 1
ATOM 821 C CA . LEU A 1 108 ? 18.027 -9.221 -19.585 1.00 93.69 108 LEU A CA 1
ATOM 822 C C . LEU A 1 108 ? 16.541 -9.111 -19.214 1.00 93.69 108 LEU A C 1
ATOM 824 O O . LEU A 1 108 ? 16.082 -9.831 -18.330 1.00 93.69 108 LEU A O 1
ATOM 828 N N . PHE A 1 109 ? 15.776 -8.265 -19.911 1.00 93.94 109 PHE A N 1
ATOM 829 C CA . PHE A 1 109 ? 14.335 -8.125 -19.678 1.00 93.94 109 PHE A CA 1
ATOM 830 C C . PHE A 1 109 ? 13.574 -9.429 -19.919 1.00 93.94 109 PHE A C 1
ATOM 832 O O . PHE A 1 109 ? 12.700 -9.776 -19.123 1.00 93.94 109 PHE A O 1
ATOM 839 N N . ALA A 1 110 ? 13.925 -10.185 -20.963 1.00 94.94 110 ALA A N 1
ATOM 840 C CA . ALA A 1 110 ? 13.345 -11.500 -21.210 1.00 94.94 110 ALA A CA 1
ATOM 841 C C . ALA A 1 110 ? 13.647 -12.471 -20.057 1.00 94.94 110 ALA A C 1
ATOM 843 O O . ALA A 1 110 ? 12.725 -13.109 -19.555 1.00 94.94 110 ALA A O 1
ATOM 844 N N . CYS A 1 111 ? 14.895 -12.530 -19.578 1.00 94.25 111 CYS A N 1
ATOM 845 C CA . CYS A 1 111 ? 15.275 -13.378 -18.443 1.00 94.25 111 CYS A CA 1
ATOM 846 C C . CYS A 1 111 ? 14.508 -13.025 -17.161 1.00 94.25 111 CYS A C 1
ATOM 848 O O . CYS A 1 111 ? 13.968 -13.918 -16.511 1.00 94.25 111 CYS A O 1
ATOM 850 N N . VAL A 1 112 ? 14.411 -11.735 -16.816 1.00 91.62 112 VAL A N 1
ATOM 851 C CA . VAL A 1 112 ? 13.645 -11.272 -15.642 1.00 91.62 112 VAL A CA 1
ATOM 852 C C . VAL A 1 112 ? 12.161 -11.625 -15.781 1.00 91.62 112 VAL A C 1
ATOM 854 O O . VAL A 1 112 ? 11.541 -12.073 -14.820 1.00 91.62 112 VAL A O 1
ATOM 857 N N . SER A 1 113 ? 11.598 -11.482 -16.984 1.00 93.50 113 SER A N 1
ATOM 858 C CA . SER A 1 113 ? 10.198 -11.828 -17.261 1.00 93.50 113 SER A CA 1
ATOM 859 C C . SER A 1 113 ? 9.932 -13.329 -17.117 1.00 93.50 113 SER A C 1
ATOM 861 O O . SER A 1 113 ? 8.920 -13.720 -16.543 1.00 93.50 113 SER A O 1
ATOM 863 N N . VAL A 1 114 ? 10.850 -14.180 -17.592 1.00 96.31 114 VAL A N 1
ATOM 864 C CA . VAL A 1 114 ? 10.766 -15.638 -17.403 1.00 96.31 114 VAL A CA 1
ATOM 865 C C . VAL A 1 114 ? 10.859 -15.990 -15.924 1.00 96.31 114 VAL A C 1
ATOM 867 O O . VAL A 1 114 ? 10.037 -16.760 -15.445 1.00 96.31 114 VAL A O 1
ATOM 870 N N . TYR A 1 115 ? 11.808 -15.401 -15.191 1.00 93.88 115 TYR A N 1
ATOM 871 C CA . TYR A 1 115 ? 11.943 -15.621 -13.751 1.00 93.88 115 TYR A CA 1
ATOM 872 C C . TYR A 1 115 ? 10.644 -15.289 -13.004 1.00 93.88 115 TYR A C 1
ATOM 874 O O . TYR A 1 115 ? 10.135 -16.131 -12.271 1.00 93.88 115 TYR A O 1
ATOM 882 N N . LYS A 1 116 ? 10.057 -14.111 -13.251 1.00 89.81 116 LYS A N 1
ATOM 883 C CA . LYS A 1 116 ? 8.774 -13.719 -12.647 1.00 89.81 116 LYS A CA 1
ATOM 884 C C . LYS A 1 116 ? 7.627 -14.651 -13.040 1.00 89.81 116 LYS A C 1
ATOM 886 O O . LYS A 1 116 ? 6.808 -14.998 -12.199 1.00 89.81 116 LYS A O 1
ATOM 891 N N . GLY A 1 117 ? 7.588 -15.094 -14.297 1.00 94.75 117 GLY A N 1
ATOM 892 C CA . GLY A 1 117 ? 6.597 -16.068 -14.758 1.00 94.75 117 GLY A CA 1
ATOM 893 C C . GLY A 1 117 ? 6.719 -17.421 -14.057 1.00 94.75 117 GLY A C 1
ATOM 894 O O . GLY A 1 117 ? 5.705 -18.013 -13.702 1.00 94.75 117 GLY A O 1
ATOM 895 N N . LEU A 1 118 ? 7.948 -17.888 -13.819 1.00 94.12 118 LEU A N 1
ATOM 896 C CA . LEU A 1 118 ? 8.225 -19.115 -13.065 1.00 94.12 118 LEU A CA 1
ATOM 897 C C . LEU A 1 118 ? 7.913 -18.969 -11.570 1.00 94.12 118 LEU A C 1
ATOM 899 O O . LEU A 1 118 ? 7.510 -19.945 -10.948 1.00 94.12 118 LEU A O 1
ATOM 903 N N . ALA A 1 119 ? 8.066 -17.767 -11.013 1.00 91.00 119 ALA A N 1
ATOM 904 C CA . ALA A 1 119 ? 7.717 -17.453 -9.629 1.00 91.00 119 ALA A CA 1
ATOM 905 C C . ALA A 1 119 ? 6.201 -17.295 -9.391 1.00 91.00 119 ALA A C 1
ATOM 907 O O . ALA A 1 119 ? 5.784 -17.130 -8.251 1.00 91.00 119 ALA A O 1
ATOM 908 N N . GLY A 1 120 ? 5.372 -17.350 -10.441 1.00 92.44 120 GLY A N 1
ATOM 909 C CA . GLY A 1 120 ? 3.917 -17.212 -10.318 1.00 92.44 120 GLY A CA 1
ATOM 910 C C . GLY A 1 120 ? 3.429 -15.771 -10.143 1.00 92.44 120 GLY A C 1
ATOM 911 O O . GLY A 1 120 ? 2.275 -15.562 -9.778 1.00 92.44 120 GLY A O 1
ATOM 912 N N . GLU A 1 121 ? 4.274 -14.779 -10.428 1.00 87.50 121 GLU A N 1
ATOM 913 C CA . GLU A 1 121 ? 3.901 -13.367 -10.342 1.00 87.50 121 GLU A CA 1
ATOM 914 C C . GLU A 1 121 ? 2.821 -13.014 -11.373 1.00 87.50 121 GLU A C 1
ATOM 916 O O . GLU A 1 121 ? 2.888 -13.410 -12.543 1.00 87.50 121 GLU A O 1
ATOM 921 N N . THR A 1 122 ? 1.842 -12.203 -10.976 1.00 91.50 122 THR A N 1
ATOM 922 C CA . THR A 1 122 ? 0.745 -11.787 -11.867 1.00 91.50 122 THR A CA 1
ATOM 923 C C . THR A 1 122 ? 1.186 -10.735 -12.889 1.00 91.50 122 THR A C 1
ATOM 925 O O . THR A 1 122 ? 0.601 -10.637 -13.970 1.00 91.50 122 THR A O 1
ATOM 928 N N . SER A 1 123 ? 2.256 -9.982 -12.600 1.00 93.06 123 SER A N 1
ATOM 929 C CA . SER A 1 123 ? 2.744 -8.886 -13.444 1.00 93.06 123 SER A CA 1
ATOM 930 C C . SER A 1 123 ? 4.272 -8.829 -13.551 1.00 93.06 123 SER A C 1
ATOM 932 O O . SER A 1 123 ? 5.012 -8.987 -12.581 1.00 93.06 123 SER A O 1
ATOM 934 N N . CYS A 1 124 ? 4.774 -8.517 -14.752 1.00 90.75 124 CYS A N 1
ATOM 935 C CA . CYS A 1 124 ? 6.200 -8.248 -14.979 1.00 90.75 124 CYS A CA 1
ATOM 936 C C . CYS A 1 124 ? 6.666 -6.946 -14.300 1.00 90.75 124 CYS A C 1
ATOM 938 O O . CYS A 1 124 ? 7.832 -6.826 -13.919 1.00 90.75 124 CYS A O 1
ATOM 940 N N . GLY A 1 125 ? 5.777 -5.949 -14.173 1.00 88.75 125 GLY A N 1
ATOM 941 C CA . GLY A 1 125 ? 6.122 -4.557 -13.824 1.00 88.75 125 GLY A CA 1
ATOM 942 C C . GLY A 1 125 ? 6.845 -3.790 -14.946 1.00 88.75 125 GLY A C 1
ATOM 943 O O . GLY A 1 125 ? 7.224 -2.629 -14.804 1.00 88.75 125 GLY A O 1
ATOM 944 N N . CYS A 1 126 ? 7.032 -4.429 -16.101 1.00 90.81 126 CYS A N 1
ATOM 945 C CA . CYS A 1 126 ? 7.833 -3.930 -17.215 1.00 90.81 126 CYS A CA 1
ATOM 946 C C . CYS A 1 126 ? 7.157 -2.771 -17.979 1.00 90.81 126 CYS A C 1
ATOM 948 O O . CYS A 1 126 ? 7.839 -2.004 -18.652 1.00 90.81 126 CYS A O 1
ATOM 950 N N . PHE A 1 127 ? 5.846 -2.576 -17.811 1.00 91.69 127 PHE A N 1
ATOM 951 C CA . PHE A 1 127 ? 5.072 -1.454 -18.366 1.00 91.69 127 PHE A CA 1
ATOM 952 C C . PHE A 1 127 ? 4.451 -0.577 -17.266 1.00 91.69 127 PHE A C 1
ATOM 954 O O . PHE A 1 127 ? 3.406 0.042 -17.457 1.00 91.69 127 PHE A O 1
ATOM 961 N N . GLY A 1 128 ? 5.093 -0.533 -16.098 1.00 89.75 128 GLY A N 1
ATOM 962 C CA . GLY A 1 128 ? 4.597 0.199 -14.941 1.00 89.75 128 GLY A CA 1
ATOM 963 C C . GLY A 1 128 ? 3.291 -0.396 -14.406 1.00 89.75 128 GLY A C 1
ATOM 964 O O . GLY A 1 128 ? 3.217 -1.600 -14.168 1.00 89.75 128 GLY A O 1
ATOM 965 N N . ARG A 1 129 ? 2.254 0.441 -14.266 1.00 88.06 129 ARG A N 1
ATOM 966 C CA . ARG A 1 129 ? 0.933 0.065 -13.724 1.00 88.06 129 ARG A CA 1
ATOM 967 C C . ARG A 1 129 ? 0.112 -0.852 -14.638 1.00 88.06 129 ARG A C 1
ATOM 969 O O . ARG A 1 129 ? -0.867 -1.438 -14.192 1.00 88.06 129 ARG A O 1
ATOM 976 N N . VAL A 1 130 ? 0.475 -0.965 -15.916 1.00 92.94 130 VAL A N 1
ATOM 977 C CA . VAL A 1 130 ? -0.228 -1.863 -16.836 1.00 92.94 130 VAL A CA 1
ATOM 978 C C . VAL A 1 130 ? 0.178 -3.299 -16.522 1.00 92.94 130 VAL A C 1
ATOM 980 O O . VAL A 1 130 ? 1.292 -3.732 -16.838 1.00 92.94 130 VAL A O 1
ATOM 983 N N . GLU A 1 131 ? -0.743 -4.033 -15.903 1.00 92.06 131 GLU A N 1
ATOM 984 C CA . GLU A 1 131 ? -0.587 -5.452 -15.616 1.00 92.06 131 GLU A CA 1
ATOM 985 C C . GLU A 1 131 ? -0.437 -6.224 -16.923 1.00 92.06 131 GLU A C 1
ATOM 987 O O . GLU A 1 131 ? -1.342 -6.332 -17.750 1.00 92.06 131 GLU A O 1
ATOM 992 N N . THR A 1 132 ? 0.772 -6.724 -17.132 1.00 93.81 132 THR A N 1
ATOM 993 C CA . THR A 1 132 ? 1.127 -7.536 -18.288 1.00 93.81 132 THR A CA 1
ATOM 994 C C . THR A 1 132 ? 1.680 -8.837 -17.762 1.00 93.81 132 THR A C 1
ATOM 996 O O . THR A 1 132 ? 2.587 -8.839 -16.921 1.00 93.81 132 THR A O 1
ATOM 999 N N . SER A 1 133 ? 1.138 -9.948 -18.261 1.00 96.50 133 SER A N 1
ATOM 1000 C CA . SER A 1 133 ? 1.598 -11.257 -17.824 1.00 96.50 133 SER A CA 1
ATOM 1001 C C . SER A 1 133 ? 3.109 -11.384 -18.081 1.00 96.50 133 SER A C 1
ATOM 1003 O O . SER A 1 133 ? 3.601 -10.969 -19.146 1.00 96.50 133 SER A O 1
ATOM 1005 N N . PRO A 1 134 ? 3.880 -11.944 -17.132 1.00 96.75 134 PRO A N 1
ATOM 1006 C CA . PRO A 1 134 ? 5.318 -12.113 -17.320 1.00 96.75 134 PRO A CA 1
ATOM 1007 C C . PRO A 1 134 ? 5.654 -12.917 -18.582 1.00 96.75 134 PRO A C 1
ATOM 1009 O O . PRO A 1 134 ? 6.585 -12.576 -19.308 1.00 96.75 134 PRO A O 1
ATOM 1012 N N . TRP A 1 135 ? 4.834 -13.917 -18.918 1.00 97.75 135 TRP A N 1
ATOM 1013 C CA . TRP A 1 135 ? 4.995 -14.744 -20.117 1.00 97.75 135 TRP A CA 1
ATOM 1014 C C . TRP A 1 135 ? 4.858 -13.963 -21.426 1.00 97.75 135 TRP A C 1
ATOM 1016 O O . TRP A 1 135 ? 5.652 -14.168 -22.347 1.00 97.75 135 TRP A O 1
ATOM 1026 N N . LEU A 1 136 ? 3.898 -13.035 -21.515 1.00 97.19 136 LEU A N 1
ATOM 1027 C CA . LEU A 1 136 ? 3.753 -12.183 -22.696 1.00 97.19 136 LEU A CA 1
ATOM 1028 C C . LEU A 1 136 ? 4.983 -11.287 -22.866 1.00 97.19 136 LEU A C 1
ATOM 1030 O O . LEU A 1 136 ? 5.525 -11.172 -23.967 1.00 97.19 136 LEU A O 1
ATOM 1034 N N . THR A 1 137 ? 5.460 -10.697 -21.770 1.00 96.06 137 THR A N 1
ATOM 1035 C CA . THR A 1 137 ? 6.631 -9.812 -21.799 1.00 96.06 137 THR A CA 1
ATOM 1036 C C . THR A 1 137 ? 7.907 -10.577 -22.151 1.00 96.06 137 THR A C 1
ATOM 1038 O O . THR A 1 137 ? 8.694 -10.111 -22.979 1.00 96.06 137 THR A O 1
ATOM 1041 N N . ALA A 1 138 ? 8.073 -11.792 -21.618 1.00 97.50 138 ALA A N 1
ATOM 1042 C CA . ALA A 1 138 ? 9.143 -12.706 -22.005 1.00 97.50 138 ALA A CA 1
ATOM 1043 C C . ALA A 1 138 ? 9.103 -13.010 -23.510 1.00 97.50 138 ALA A C 1
ATOM 1045 O O . ALA A 1 138 ? 10.133 -12.934 -24.179 1.00 97.50 138 ALA A O 1
ATOM 1046 N N . GLY A 1 139 ? 7.917 -13.284 -24.065 1.00 97.31 139 GLY A N 1
ATOM 1047 C CA . GLY A 1 139 ? 7.725 -13.520 -25.496 1.00 97.31 139 GLY A CA 1
ATOM 1048 C C . GLY A 1 139 ? 8.141 -12.327 -26.361 1.00 97.31 139 GLY A C 1
ATOM 1049 O O . GLY A 1 139 ? 8.888 -12.496 -27.326 1.00 97.31 139 GLY A O 1
ATOM 1050 N N . ILE A 1 140 ? 7.725 -11.112 -25.986 1.00 96.69 140 ILE A N 1
ATOM 1051 C CA . ILE A 1 140 ? 8.113 -9.873 -26.680 1.00 96.69 140 ILE A CA 1
ATOM 1052 C C . ILE A 1 140 ? 9.635 -9.672 -26.617 1.00 96.69 140 ILE A C 1
ATOM 1054 O O . ILE A 1 140 ? 10.260 -9.390 -27.642 1.00 96.69 140 ILE A O 1
ATOM 1058 N N . GLY A 1 141 ? 10.246 -9.858 -25.443 1.00 96.75 141 GLY A N 1
ATOM 1059 C CA . GLY A 1 141 ? 11.693 -9.740 -25.255 1.00 96.75 141 GLY A CA 1
ATOM 1060 C C . GLY A 1 141 ? 12.480 -10.750 -26.094 1.00 96.75 141 GLY A C 1
ATOM 1061 O O . GLY A 1 141 ? 13.409 -10.373 -26.808 1.00 96.75 141 GLY A O 1
ATOM 1062 N N . MET A 1 142 ? 12.065 -12.019 -26.094 1.00 97.94 142 MET A N 1
ATOM 1063 C CA . MET A 1 142 ? 12.692 -13.070 -26.903 1.00 97.94 142 MET A CA 1
ATOM 1064 C C . MET A 1 142 ? 12.560 -12.796 -28.401 1.00 97.94 142 MET A C 1
ATOM 1066 O O . MET A 1 142 ? 13.531 -12.953 -29.143 1.00 97.94 142 MET A O 1
ATOM 1070 N N . LEU A 1 143 ? 11.396 -12.327 -28.857 1.00 97.94 143 LEU A N 1
ATOM 1071 C CA . LEU A 1 143 ? 11.193 -11.944 -30.252 1.00 97.94 143 LEU A CA 1
ATOM 1072 C C . LEU A 1 143 ? 12.093 -10.765 -30.650 1.00 97.94 143 LEU A C 1
ATOM 1074 O O . LEU A 1 143 ? 12.692 -10.795 -31.726 1.00 97.94 143 LEU A O 1
ATOM 1078 N N . ALA A 1 144 ? 12.257 -9.769 -29.774 1.00 97.56 144 ALA A N 1
ATOM 1079 C CA . ALA A 1 144 ? 13.188 -8.662 -29.983 1.00 97.56 144 ALA A CA 1
ATOM 1080 C C . ALA A 1 144 ? 14.646 -9.144 -30.084 1.00 97.56 144 ALA A C 1
ATOM 1082 O O . ALA A 1 144 ? 15.363 -8.741 -31.003 1.00 97.56 144 ALA A O 1
ATOM 1083 N N . VAL A 1 145 ? 15.075 -10.044 -29.192 1.00 97.88 145 VAL A N 1
ATOM 1084 C CA . VAL A 1 145 ? 16.420 -10.647 -29.202 1.00 97.88 145 VAL A CA 1
ATOM 1085 C C . VAL A 1 145 ? 16.668 -11.414 -30.499 1.00 97.88 145 VAL A C 1
ATOM 1087 O O . VAL A 1 145 ? 17.687 -11.190 -31.152 1.00 97.88 145 VAL A O 1
ATOM 1090 N N . ILE A 1 146 ? 15.730 -12.268 -30.918 1.00 97.44 146 ILE A N 1
ATOM 1091 C CA . ILE A 1 146 ? 15.832 -13.037 -32.167 1.00 97.44 146 ILE A CA 1
ATOM 1092 C C . ILE A 1 146 ? 15.889 -12.092 -33.372 1.00 97.44 146 ILE A C 1
ATOM 1094 O O . ILE A 1 146 ? 16.752 -12.250 -34.239 1.00 97.44 146 ILE A O 1
ATOM 1098 N N . ALA A 1 147 ? 15.019 -11.079 -33.419 1.00 96.50 147 ALA A N 1
ATOM 1099 C CA . ALA A 1 147 ? 14.991 -10.104 -34.504 1.00 96.50 147 ALA A CA 1
ATOM 1100 C C . ALA A 1 147 ? 16.317 -9.336 -34.613 1.00 96.50 147 ALA A C 1
ATOM 1102 O O . ALA A 1 147 ? 16.869 -9.216 -35.708 1.00 96.50 147 ALA A O 1
ATOM 1103 N N . LEU A 1 148 ? 16.867 -8.870 -33.487 1.00 95.75 148 LEU A N 1
ATOM 1104 C CA . LEU A 1 148 ? 18.173 -8.211 -33.441 1.00 95.75 148 LEU A CA 1
ATOM 1105 C C . LEU A 1 148 ? 19.299 -9.167 -33.852 1.00 95.75 148 LEU A C 1
ATOM 1107 O O . LEU A 1 148 ? 20.174 -8.771 -34.621 1.00 95.75 148 LEU A O 1
ATOM 1111 N N . TRP A 1 149 ? 19.284 -10.417 -33.388 1.00 96.69 149 TRP A N 1
ATOM 1112 C CA . TRP A 1 149 ? 20.305 -11.413 -33.719 1.00 96.69 149 TRP A CA 1
ATOM 1113 C C . TRP A 1 149 ? 20.354 -11.721 -35.221 1.00 96.69 149 TRP A C 1
ATOM 1115 O O . TRP A 1 149 ? 21.432 -11.755 -35.817 1.00 96.69 149 TRP A O 1
ATOM 1125 N N . VAL A 1 150 ? 19.187 -11.896 -35.850 1.00 96.06 150 VAL A N 1
ATOM 1126 C CA . VAL A 1 150 ? 19.062 -12.186 -37.288 1.00 96.06 150 VAL A CA 1
ATOM 1127 C C . VAL A 1 150 ? 19.395 -10.954 -38.139 1.00 96.06 150 VAL A C 1
ATOM 1129 O O . VAL A 1 150 ? 20.059 -11.074 -39.170 1.00 96.06 150 VAL A O 1
ATOM 1132 N N . LEU A 1 151 ? 18.975 -9.757 -37.715 1.00 94.19 151 LEU A N 1
ATOM 1133 C CA . LEU A 1 151 ? 19.124 -8.507 -38.470 1.00 94.19 151 LEU A CA 1
ATOM 1134 C C . LEU A 1 151 ? 20.322 -7.684 -37.983 1.00 94.19 151 LEU A C 1
ATOM 1136 O O . LEU A 1 151 ? 20.189 -6.544 -37.537 1.00 94.19 151 LEU A O 1
ATOM 1140 N N . ARG A 1 152 ? 21.524 -8.252 -38.093 1.00 93.62 152 ARG A N 1
ATOM 1141 C CA . ARG A 1 152 ? 22.761 -7.570 -37.691 1.00 93.62 152 ARG A CA 1
ATOM 1142 C C . ARG A 1 152 ? 23.044 -6.339 -38.577 1.00 93.62 152 ARG A C 1
ATOM 1144 O O . ARG A 1 152 ? 23.023 -6.461 -39.806 1.00 93.62 152 ARG A O 1
ATOM 1151 N N . PRO A 1 153 ? 23.387 -5.167 -38.005 1.00 91.25 153 PRO A N 1
ATOM 1152 C CA . PRO A 1 153 ? 23.709 -3.979 -38.792 1.00 91.25 153 PRO A CA 1
ATOM 1153 C C . PRO A 1 153 ? 24.958 -4.199 -39.662 1.00 91.25 153 PRO A C 1
ATOM 1155 O O . PRO A 1 153 ? 26.022 -4.590 -39.174 1.00 91.25 153 PRO A O 1
ATOM 1158 N N . GLY A 1 154 ? 24.836 -3.918 -40.963 1.00 86.62 154 GLY A N 1
ATOM 1159 C CA . GLY A 1 154 ? 25.929 -4.041 -41.930 1.00 86.62 154 GLY A CA 1
ATOM 1160 C C . GLY A 1 154 ? 27.021 -2.978 -41.756 1.00 86.62 154 GLY A C 1
ATOM 1161 O O . GLY A 1 154 ? 26.766 -1.852 -41.335 1.00 86.62 154 GLY A O 1
ATOM 1162 N N . GLU A 1 155 ? 28.260 -3.311 -42.132 1.00 77.12 155 GLU A N 1
ATOM 1163 C CA . GLU A 1 155 ? 29.445 -2.455 -41.927 1.00 77.12 155 GLU A CA 1
ATOM 1164 C C . GLU A 1 155 ? 29.434 -1.134 -42.714 1.00 77.12 155 GLU A C 1
ATOM 1166 O O . GLU A 1 155 ? 30.196 -0.222 -42.408 1.00 77.12 155 GLU A O 1
ATOM 1171 N N . LYS A 1 156 ? 28.577 -1.016 -43.734 1.00 66.38 156 LYS A N 1
ATOM 1172 C CA . LYS A 1 156 ? 28.677 0.034 -44.757 1.00 66.38 156 LYS A CA 1
ATOM 1173 C C . LYS A 1 156 ? 27.706 1.204 -44.588 1.00 66.38 156 LYS A C 1
ATOM 1175 O O . LYS A 1 156 ? 27.570 2.004 -45.507 1.00 66.38 156 LYS A O 1
ATOM 1180 N N . ALA A 1 157 ? 27.043 1.346 -43.438 1.00 60.06 157 ALA A N 1
ATOM 1181 C CA . ALA A 1 157 ? 26.268 2.552 -43.137 1.00 60.06 157 ALA A CA 1
ATOM 1182 C C . ALA A 1 157 ? 27.225 3.738 -43.045 1.00 60.06 157 ALA A C 1
ATOM 1184 O O . ALA A 1 157 ? 27.874 3.939 -42.023 1.00 60.06 157 ALA A O 1
ATOM 1185 N N . ALA A 1 158 ? 27.330 4.513 -44.119 1.00 53.31 158 ALA A N 1
ATOM 1186 C CA . ALA A 1 158 ? 28.117 5.734 -44.222 1.00 53.31 158 ALA A CA 1
ATOM 1187 C C . ALA A 1 158 ? 27.207 6.955 -44.017 1.00 53.31 158 ALA A C 1
ATOM 1189 O O . ALA A 1 158 ? 26.969 7.725 -44.935 1.00 53.31 158 ALA A O 1
ATOM 1190 N N . ALA A 1 159 ? 26.657 7.131 -42.815 1.00 59.09 159 ALA A N 1
ATOM 1191 C CA . ALA A 1 159 ? 26.149 8.444 -42.421 1.00 59.09 159 ALA A CA 1
ATOM 1192 C C . ALA A 1 159 ? 27.343 9.360 -42.103 1.00 59.09 159 ALA A C 1
ATOM 1194 O O . ALA A 1 159 ? 28.385 8.887 -41.632 1.00 59.09 159 ALA A O 1
ATOM 1195 N N . GLY A 1 160 ? 27.201 10.654 -42.402 1.00 67.06 160 GLY A N 1
ATOM 1196 C CA . GLY A 1 160 ? 28.280 11.640 -42.322 1.00 67.06 160 GLY A CA 1
ATOM 1197 C C . GLY A 1 160 ? 29.018 11.608 -40.979 1.00 67.06 160 GLY A C 1
ATOM 1198 O O . GLY A 1 160 ? 28.394 11.611 -39.916 1.00 67.06 160 GLY A O 1
ATOM 1199 N N . LYS A 1 161 ? 30.359 11.568 -41.031 1.00 67.50 161 LYS A N 1
ATOM 1200 C CA . LYS A 1 161 ? 31.242 11.466 -39.851 1.00 67.50 161 LYS A CA 1
ATOM 1201 C C . LYS A 1 161 ? 30.923 12.516 -38.779 1.00 67.50 161 LYS A C 1
ATOM 1203 O O . LYS A 1 161 ? 30.933 12.178 -37.604 1.00 67.50 161 LYS A O 1
ATOM 1208 N N . LEU A 1 162 ? 30.592 13.741 -39.190 1.00 71.12 162 LEU A N 1
ATOM 1209 C CA . LEU A 1 162 ? 30.405 14.882 -38.290 1.00 71.12 162 LEU A CA 1
ATOM 1210 C C . LEU A 1 162 ? 29.126 14.786 -37.438 1.00 71.12 162 LEU A C 1
ATOM 1212 O O . LEU A 1 162 ? 29.150 15.036 -36.236 1.00 71.12 162 LEU A O 1
ATOM 1216 N N . PHE A 1 163 ? 28.010 14.362 -38.041 1.00 68.25 163 PHE A N 1
ATOM 1217 C CA . PHE A 1 163 ? 26.739 14.207 -37.324 1.00 68.25 163 PHE A CA 1
ATOM 1218 C C . PHE A 1 163 ? 26.799 13.042 -36.324 1.00 68.25 163 PHE A C 1
ATOM 1220 O O . PHE A 1 163 ? 26.236 13.109 -35.235 1.00 68.25 163 PHE A O 1
ATOM 1227 N N . ARG A 1 164 ? 27.558 11.989 -36.656 1.00 66.38 164 ARG A N 1
ATOM 1228 C CA . ARG A 1 164 ? 27.768 10.825 -35.782 1.00 66.38 164 ARG A CA 1
ATOM 1229 C C . ARG A 1 164 ? 28.572 11.139 -34.533 1.00 66.38 164 ARG A C 1
ATOM 1231 O O . ARG A 1 164 ? 28.282 10.567 -33.489 1.00 66.38 164 ARG A O 1
ATOM 1238 N N . THR A 1 165 ? 29.588 11.991 -34.640 1.00 71.25 165 THR A N 1
ATOM 1239 C CA . THR A 1 165 ? 30.435 12.340 -33.495 1.00 71.25 165 THR A CA 1
ATOM 1240 C C . THR A 1 165 ? 29.710 13.274 -32.538 1.00 71.25 165 THR A C 1
ATOM 1242 O O . THR A 1 165 ? 29.740 13.025 -31.340 1.00 71.25 165 THR A O 1
ATOM 1245 N N . ALA A 1 166 ? 28.999 14.285 -33.046 1.00 73.88 166 ALA A N 1
ATOM 1246 C CA . ALA A 1 166 ? 28.248 15.215 -32.203 1.00 73.88 166 ALA A CA 1
ATOM 1247 C C . ALA A 1 166 ? 27.068 14.530 -31.493 1.00 73.88 166 ALA A C 1
ATOM 1249 O O . ALA A 1 166 ? 26.936 14.639 -30.275 1.00 73.88 166 ALA A O 1
ATOM 1250 N N . ALA A 1 167 ? 26.259 13.761 -32.230 1.00 70.12 167 ALA A N 1
ATOM 1251 C CA . ALA A 1 167 ? 25.138 13.032 -31.641 1.00 70.12 167 ALA A CA 1
ATOM 1252 C C . ALA A 1 167 ? 25.619 11.933 -30.680 1.00 70.12 167 ALA A C 1
ATOM 1254 O O . ALA A 1 167 ? 25.048 11.762 -29.611 1.00 70.12 167 ALA A O 1
ATOM 1255 N N . GLY A 1 168 ? 26.711 11.238 -31.014 1.00 70.06 168 GLY A N 1
ATOM 1256 C CA . GLY A 1 168 ? 27.303 10.227 -30.140 1.00 70.06 168 GLY A CA 1
ATOM 1257 C C . GLY A 1 168 ? 27.856 10.807 -28.841 1.00 70.06 168 GLY A C 1
ATOM 1258 O O . GLY A 1 168 ? 27.646 10.226 -27.782 1.00 70.06 168 GLY A O 1
ATOM 1259 N N . LEU A 1 169 ? 28.502 11.976 -28.900 1.00 78.31 169 LEU A N 1
ATOM 1260 C CA . LEU A 1 169 ? 28.983 12.677 -27.711 1.00 78.31 169 LEU A CA 1
ATOM 1261 C C . LEU A 1 169 ? 27.814 13.136 -26.831 1.00 78.31 169 LEU A C 1
ATOM 1263 O O . LEU A 1 169 ? 27.839 12.905 -25.630 1.00 78.31 169 LEU A O 1
ATOM 1267 N N . ALA A 1 170 ? 26.770 13.725 -27.422 1.00 73.75 170 ALA A N 1
ATOM 1268 C CA . ALA A 1 170 ? 25.592 14.174 -26.681 1.00 73.75 170 ALA A CA 1
ATOM 1269 C C . ALA A 1 170 ? 24.867 13.007 -25.991 1.00 73.75 170 ALA A C 1
ATOM 1271 O O . ALA A 1 170 ? 24.528 13.101 -24.813 1.00 73.75 170 ALA A O 1
ATOM 1272 N N . THR A 1 171 ? 24.685 11.881 -26.689 1.00 71.25 171 THR A N 1
ATOM 1273 C CA . THR A 1 171 ? 24.093 10.673 -26.099 1.00 71.25 171 THR A CA 1
ATOM 1274 C C . THR A 1 171 ? 24.993 10.069 -25.023 1.00 71.25 171 THR A C 1
ATOM 1276 O O . THR A 1 171 ? 24.495 9.695 -23.967 1.00 71.25 171 THR A O 1
ATOM 1279 N N . ALA A 1 172 ? 26.311 10.010 -25.238 1.00 71.75 172 ALA A N 1
ATOM 1280 C CA . ALA A 1 172 ? 27.247 9.505 -24.235 1.00 71.75 172 ALA A CA 1
ATOM 1281 C C . ALA A 1 172 ? 27.244 10.370 -22.967 1.00 71.75 172 ALA A C 1
ATOM 1283 O O . ALA A 1 172 ? 27.182 9.827 -21.868 1.00 71.75 172 ALA A O 1
ATOM 1284 N N . VAL A 1 173 ? 27.247 11.699 -23.112 1.00 77.88 173 VAL A N 1
ATOM 1285 C CA . VAL A 1 173 ? 27.139 12.636 -21.986 1.00 77.88 173 VAL A CA 1
ATOM 1286 C C . VAL A 1 173 ? 25.823 12.420 -21.243 1.00 77.88 173 VAL A C 1
ATOM 1288 O O . VAL A 1 173 ? 25.850 12.256 -20.030 1.00 77.88 173 VAL A O 1
ATOM 1291 N N . LEU A 1 174 ? 24.694 12.318 -21.952 1.00 76.50 174 LEU A N 1
ATOM 1292 C CA . LEU A 1 174 ? 23.391 12.066 -21.332 1.00 76.50 174 LEU A CA 1
ATOM 1293 C C . LEU A 1 174 ? 23.369 10.739 -20.555 1.00 76.50 174 LEU A C 1
ATOM 1295 O O . LEU A 1 174 ? 22.959 10.714 -19.397 1.00 76.50 174 LEU A O 1
ATOM 1299 N N . CYS A 1 175 ? 23.859 9.648 -21.151 1.00 69.25 175 CYS A N 1
ATOM 1300 C CA . CYS A 1 175 ? 23.936 8.348 -20.486 1.00 69.25 175 CYS A CA 1
ATOM 1301 C C . CYS A 1 175 ? 24.843 8.389 -19.250 1.00 69.25 175 CYS A C 1
ATOM 1303 O O . CYS A 1 175 ? 24.458 7.880 -18.202 1.00 69.25 175 CYS A O 1
ATOM 1305 N N . VAL A 1 176 ? 26.020 9.017 -19.340 1.00 76.00 176 VAL A N 1
ATOM 1306 C CA . VAL A 1 176 ? 26.947 9.150 -18.204 1.00 76.00 176 VAL A CA 1
ATOM 1307 C C . VAL A 1 176 ? 26.335 10.004 -17.096 1.00 76.00 176 VAL A C 1
ATOM 1309 O O . VAL A 1 176 ? 26.417 9.622 -15.932 1.00 76.00 176 VAL A O 1
ATOM 1312 N N . SER A 1 177 ? 25.678 11.116 -17.429 1.00 73.31 177 SER A N 1
ATOM 1313 C CA . SER A 1 177 ? 24.996 11.968 -16.451 1.00 73.31 177 SER A CA 1
ATOM 1314 C C . SER A 1 177 ? 23.872 11.225 -15.727 1.00 73.31 177 SER A C 1
ATOM 1316 O O . SER A 1 177 ? 23.764 11.332 -14.508 1.00 73.31 177 SER A O 1
ATOM 1318 N N . LEU A 1 178 ? 23.073 10.430 -16.443 1.00 71.00 178 LEU A N 1
ATOM 1319 C CA . LEU A 1 178 ? 21.998 9.633 -15.847 1.00 71.00 178 LEU A CA 1
ATOM 1320 C C . LEU A 1 178 ? 22.529 8.489 -14.978 1.00 71.00 178 LEU A C 1
ATOM 1322 O O . LEU A 1 178 ? 22.011 8.265 -13.887 1.00 71.00 178 LEU A O 1
ATOM 1326 N N . VAL A 1 179 ? 23.596 7.812 -15.409 1.00 70.88 179 VAL A N 1
ATOM 1327 C CA . VAL A 1 179 ? 24.267 6.784 -14.600 1.00 70.88 179 VAL A CA 1
ATOM 1328 C C . VAL A 1 179 ? 24.884 7.401 -13.345 1.00 70.88 179 VAL A C 1
ATOM 1330 O O . VAL A 1 179 ? 24.722 6.852 -12.263 1.00 70.88 179 VAL A O 1
ATOM 1333 N N . ALA A 1 180 ? 25.534 8.563 -13.447 1.00 72.31 180 ALA A N 1
ATOM 1334 C CA . ALA A 1 180 ? 26.103 9.259 -12.295 1.00 72.31 180 ALA A CA 1
ATOM 1335 C C . ALA A 1 180 ? 25.024 9.707 -11.293 1.00 72.31 180 ALA A C 1
ATOM 1337 O O . ALA A 1 180 ? 25.212 9.559 -10.086 1.00 72.31 180 ALA A O 1
ATOM 1338 N N . LEU A 1 181 ? 23.880 10.203 -11.780 1.00 72.38 181 LEU A N 1
ATOM 1339 C CA . LEU A 1 181 ? 22.718 10.520 -10.944 1.00 72.38 181 LEU A CA 1
ATOM 1340 C C . LEU A 1 181 ? 22.150 9.264 -10.269 1.00 72.38 181 LEU A C 1
ATOM 1342 O O . LEU A 1 181 ? 21.869 9.298 -9.072 1.00 72.38 181 LEU A O 1
ATOM 1346 N N . GLY A 1 182 ? 22.056 8.148 -10.997 1.00 67.25 182 GLY A N 1
ATOM 1347 C CA . GLY A 1 182 ? 21.627 6.857 -10.457 1.00 67.25 182 GLY A CA 1
ATOM 1348 C C . GLY A 1 182 ? 22.574 6.310 -9.384 1.00 67.25 182 GLY A C 1
ATOM 1349 O O . GLY A 1 182 ? 22.123 5.939 -8.305 1.00 67.25 182 GLY A O 1
ATOM 1350 N N . ILE A 1 183 ? 23.889 6.327 -9.630 1.00 70.12 183 ILE A N 1
ATOM 1351 C CA . ILE A 1 183 ? 24.915 5.900 -8.662 1.00 70.12 183 ILE A CA 1
ATOM 1352 C C . ILE A 1 183 ? 24.882 6.787 -7.417 1.00 70.12 183 ILE A C 1
ATOM 1354 O O . ILE A 1 183 ? 24.959 6.272 -6.306 1.00 70.12 183 ILE A O 1
ATOM 1358 N N . ARG A 1 184 ? 24.736 8.109 -7.574 1.00 72.00 184 ARG A N 1
ATOM 1359 C CA . ARG A 1 184 ? 24.614 9.032 -6.438 1.00 72.00 184 ARG A CA 1
ATOM 1360 C C . ARG A 1 184 ? 23.349 8.759 -5.623 1.00 72.00 184 ARG A C 1
ATOM 1362 O O . ARG A 1 184 ? 23.423 8.768 -4.400 1.00 72.00 184 ARG A O 1
ATOM 1369 N N . GLY A 1 185 ? 22.226 8.473 -6.283 1.00 67.06 185 GLY A N 1
ATOM 1370 C CA . GLY A 1 185 ? 20.995 8.033 -5.624 1.00 67.06 185 GLY A CA 1
ATOM 1371 C C . GLY A 1 185 ? 21.190 6.730 -4.845 1.00 67.06 185 GLY A C 1
ATOM 1372 O O . GLY A 1 185 ? 20.818 6.659 -3.678 1.00 67.06 185 GLY A O 1
ATOM 1373 N N . LEU A 1 186 ? 21.856 5.739 -5.444 1.00 61.59 186 LEU A N 1
ATOM 1374 C CA . LEU A 1 186 ? 22.180 4.469 -4.789 1.00 61.59 186 LEU A CA 1
ATOM 1375 C C . LEU A 1 186 ? 23.103 4.660 -3.576 1.00 61.59 186 LEU A C 1
ATOM 1377 O O . LEU A 1 186 ? 22.893 4.028 -2.548 1.00 61.59 186 LEU A O 1
ATOM 1381 N N . TRP A 1 187 ? 24.091 5.553 -3.667 1.00 71.69 187 TRP A N 1
ATOM 1382 C CA . TRP A 1 187 ? 25.002 5.866 -2.560 1.00 71.69 187 TRP A CA 1
ATOM 1383 C C . TRP A 1 187 ? 24.288 6.553 -1.394 1.00 71.69 187 TRP A C 1
ATOM 1385 O O . TRP A 1 187 ? 24.526 6.205 -0.241 1.00 71.69 187 TRP A O 1
ATOM 1395 N N . ILE A 1 188 ? 23.387 7.499 -1.685 1.00 68.56 188 ILE A N 1
ATOM 1396 C CA . ILE A 1 188 ? 22.544 8.135 -0.663 1.00 68.56 188 ILE A CA 1
ATOM 1397 C C . ILE A 1 188 ? 21.661 7.079 0.009 1.00 68.56 188 ILE A C 1
ATOM 1399 O O . ILE A 1 188 ? 21.569 7.075 1.228 1.00 68.56 188 ILE A O 1
ATOM 1403 N N . MET A 1 189 ? 21.088 6.147 -0.757 1.00 52.53 189 MET A N 1
ATOM 1404 C CA . MET A 1 189 ? 20.276 5.054 -0.214 1.00 52.53 189 MET A CA 1
ATOM 1405 C C . MET A 1 189 ? 21.082 4.068 0.626 1.00 52.53 189 MET A C 1
ATOM 1407 O O . MET A 1 189 ? 20.609 3.663 1.675 1.00 52.53 189 MET A O 1
ATOM 1411 N N . ALA A 1 190 ? 22.294 3.698 0.213 1.00 62.22 190 ALA A N 1
ATOM 1412 C CA . ALA A 1 190 ? 23.165 2.851 1.024 1.00 62.22 190 ALA A CA 1
ATOM 1413 C C . ALA A 1 190 ? 23.529 3.545 2.347 1.00 62.22 190 ALA A C 1
ATOM 1415 O O . ALA A 1 190 ? 23.499 2.917 3.400 1.00 62.22 190 ALA A O 1
ATOM 1416 N N . ALA A 1 191 ? 23.794 4.855 2.306 1.00 67.31 191 ALA A N 1
ATOM 1417 C CA . ALA A 1 191 ? 24.057 5.643 3.505 1.00 67.31 191 ALA A CA 1
ATOM 1418 C C . ALA A 1 191 ? 22.824 5.749 4.423 1.00 67.31 191 ALA A C 1
ATOM 1420 O O . ALA A 1 191 ? 22.971 5.649 5.637 1.00 67.31 191 ALA A O 1
ATOM 1421 N N . THR A 1 192 ? 21.614 5.898 3.868 1.00 58.06 192 THR A N 1
ATOM 1422 C CA . THR A 1 192 ? 20.378 5.952 4.668 1.00 58.06 192 THR A CA 1
ATOM 1423 C C . THR A 1 192 ? 19.905 4.578 5.134 1.00 58.06 192 THR A C 1
ATOM 1425 O O . THR A 1 192 ? 19.370 4.477 6.227 1.00 58.06 192 THR A O 1
ATOM 1428 N N . ALA A 1 193 ? 20.124 3.513 4.359 1.00 51.59 193 ALA A N 1
ATOM 1429 C CA . ALA A 1 193 ? 19.756 2.143 4.723 1.00 51.59 193 ALA A CA 1
ATOM 1430 C C . ALA A 1 193 ? 20.600 1.626 5.895 1.00 51.59 193 ALA A C 1
ATOM 1432 O O . ALA A 1 193 ? 20.058 1.000 6.797 1.00 51.59 193 ALA A O 1
ATOM 1433 N N . VAL A 1 194 ? 21.889 1.988 5.945 1.00 56.09 194 VAL A N 1
ATOM 1434 C CA . VAL A 1 194 ? 22.757 1.728 7.110 1.00 56.09 194 VAL A CA 1
ATOM 1435 C C . VAL A 1 194 ? 22.274 2.479 8.361 1.00 56.09 194 VAL A C 1
ATOM 1437 O O . VAL A 1 194 ? 22.506 2.019 9.469 1.00 56.09 194 VAL A O 1
ATOM 1440 N N . GLN A 1 195 ? 21.550 3.593 8.211 1.00 50.19 195 GLN A N 1
ATOM 1441 C CA . GLN A 1 195 ? 20.858 4.252 9.329 1.00 50.19 195 GLN A CA 1
ATOM 1442 C C . GLN A 1 195 ? 19.470 3.665 9.627 1.00 50.19 195 GLN A C 1
ATOM 1444 O O . GLN A 1 195 ? 18.896 3.979 10.667 1.00 50.19 195 GLN A O 1
ATOM 1449 N N . GLN A 1 196 ? 18.916 2.841 8.734 1.00 38.69 196 GLN A N 1
ATOM 1450 C CA . GLN A 1 196 ? 17.544 2.349 8.820 1.00 38.69 196 GLN A CA 1
ATOM 1451 C C . GLN A 1 196 ? 17.445 0.925 9.376 1.00 38.69 196 GLN A C 1
ATOM 1453 O O . GLN A 1 196 ? 16.380 0.573 9.866 1.00 38.69 196 GLN A O 1
ATOM 1458 N N . GLU A 1 197 ? 18.525 0.136 9.408 1.00 45.00 197 GLU A N 1
ATOM 1459 C CA . GLU A 1 197 ? 18.554 -1.119 10.185 1.00 45.00 197 GLU A CA 1
ATOM 1460 C C . GLU A 1 197 ? 18.439 -0.864 11.701 1.00 45.00 197 GLU A C 1
ATOM 1462 O O . GLU A 1 197 ? 17.783 -1.638 12.393 1.00 45.00 197 GLU A O 1
ATOM 1467 N N . ASP A 1 198 ? 18.911 0.287 12.197 1.00 45.16 198 ASP A N 1
ATOM 1468 C CA . ASP A 1 198 ? 18.660 0.733 13.580 1.00 45.16 198 ASP A CA 1
ATOM 1469 C C . ASP A 1 198 ? 17.250 1.343 13.776 1.00 45.16 198 ASP A C 1
ATOM 1471 O O . ASP A 1 198 ? 16.811 1.564 14.905 1.00 45.16 198 ASP A O 1
ATOM 1475 N N . ALA A 1 199 ? 16.515 1.604 12.686 1.00 43.38 199 ALA A N 1
ATOM 1476 C CA . ALA A 1 199 ? 15.175 2.207 12.676 1.00 43.38 199 ALA A CA 1
ATOM 1477 C C . ALA A 1 199 ? 14.097 1.299 12.044 1.00 43.38 199 ALA A C 1
ATOM 1479 O O . ALA A 1 199 ? 12.985 1.755 11.772 1.00 43.38 199 ALA A O 1
ATOM 1480 N N . GLY A 1 200 ? 14.416 0.021 11.793 1.00 39.19 200 GLY A N 1
ATOM 1481 C CA . GLY A 1 200 ? 13.587 -0.940 11.049 1.00 39.19 200 GLY A CA 1
ATOM 1482 C C . GLY A 1 200 ? 12.297 -1.339 11.759 1.00 39.19 200 GLY A C 1
ATOM 1483 O O . GLY A 1 200 ? 11.417 -1.965 11.174 1.00 39.19 200 GLY A O 1
ATOM 1484 N N . LEU A 1 201 ? 12.148 -0.894 12.997 1.00 44.72 201 LEU A N 1
ATOM 1485 C CA . LEU A 1 201 ? 10.871 -0.767 13.650 1.00 44.72 201 LEU A CA 1
ATOM 1486 C C . LEU A 1 201 ? 10.625 0.725 13.770 1.00 44.72 201 LEU A C 1
ATOM 1488 O O . LEU A 1 201 ? 11.002 1.347 14.759 1.00 44.72 201 LEU A O 1
ATOM 1492 N N . ALA A 1 202 ? 10.088 1.306 12.695 1.00 43.25 202 ALA A N 1
ATOM 1493 C CA . ALA A 1 202 ? 9.694 2.699 12.674 1.00 43.25 202 ALA A CA 1
ATOM 1494 C C . ALA A 1 202 ? 8.622 2.870 13.749 1.00 43.25 202 ALA A C 1
ATOM 1496 O O . ALA A 1 202 ? 7.424 2.724 13.502 1.00 43.25 202 ALA A O 1
ATOM 1497 N N . THR A 1 203 ? 9.071 3.165 14.965 1.00 44.50 203 THR A N 1
ATOM 1498 C CA . THR A 1 203 ? 8.307 3.914 15.932 1.00 44.50 203 THR A CA 1
ATOM 1499 C C . THR A 1 203 ? 7.966 5.178 15.169 1.00 44.50 203 THR A C 1
ATOM 1501 O O . THR A 1 203 ? 8.794 6.062 14.947 1.00 44.50 203 THR A O 1
ATOM 1504 N N . VAL A 1 204 ? 6.764 5.207 14.593 1.00 47.81 204 VAL A N 1
ATOM 1505 C CA . VAL A 1 204 ? 6.185 6.448 14.108 1.00 47.81 204 VAL A CA 1
ATOM 1506 C C . VAL A 1 204 ? 6.148 7.292 15.366 1.00 47.81 204 VAL A C 1
ATOM 1508 O O . VAL A 1 204 ? 5.293 7.084 16.237 1.00 47.81 204 VAL A O 1
ATOM 1511 N N . GLY A 1 205 ? 7.179 8.134 15.506 1.00 51.03 205 GLY A N 1
ATOM 1512 C CA . GLY A 1 205 ? 7.317 9.058 16.610 1.00 51.03 205 GLY A CA 1
ATOM 1513 C C . GLY A 1 205 ? 5.986 9.781 16.738 1.00 51.03 205 GLY A C 1
ATOM 1514 O O . GLY A 1 205 ? 5.339 9.999 15.706 1.00 51.03 205 GLY A O 1
ATOM 1515 N N . PRO A 1 206 ? 5.527 10.058 17.968 1.00 52.97 206 PRO A N 1
ATOM 1516 C CA . PRO A 1 206 ? 4.204 10.617 18.198 1.00 52.97 206 PRO A CA 1
ATOM 1517 C C . PRO A 1 206 ? 4.008 11.760 17.212 1.00 52.97 206 PRO A C 1
ATOM 1519 O O . PRO A 1 206 ? 4.790 12.714 17.218 1.00 52.97 206 PRO A O 1
ATOM 1522 N N . ALA A 1 207 ? 3.050 11.598 16.291 1.00 55.12 207 ALA A N 1
ATOM 1523 C CA . ALA A 1 207 ? 2.721 12.656 15.358 1.00 55.12 207 ALA A CA 1
ATOM 1524 C C . ALA A 1 207 ? 2.488 13.889 16.227 1.00 55.12 207 ALA A C 1
ATOM 1526 O O . ALA A 1 207 ? 1.692 13.835 17.168 1.00 55.12 207 ALA A O 1
ATOM 1527 N N . GLY A 1 208 ? 3.277 14.944 16.000 1.00 54.88 208 GLY A N 1
ATOM 1528 C CA . GLY A 1 208 ? 3.153 16.155 16.796 1.00 54.88 208 GLY A CA 1
ATOM 1529 C C . GLY A 1 208 ? 1.682 16.584 16.812 1.00 54.88 208 GLY A C 1
ATOM 1530 O O . GLY A 1 208 ? 0.984 16.361 15.820 1.00 54.88 208 GLY A O 1
ATOM 1531 N N . PRO A 1 209 ? 1.183 17.182 17.904 1.00 56.06 209 PRO A N 1
ATOM 1532 C CA . PRO A 1 209 ? -0.237 17.525 18.053 1.00 56.06 209 PRO A CA 1
ATOM 1533 C C . PRO A 1 209 ? -0.797 18.371 16.894 1.00 56.06 209 PRO A C 1
ATOM 1535 O O . PRO A 1 209 ? -1.997 18.370 16.644 1.00 56.06 209 PRO A O 1
ATOM 1538 N N . GLU A 1 210 ? 0.077 19.045 16.144 1.00 57.31 210 GLU A N 1
ATOM 1539 C CA . GLU A 1 210 ? -0.240 19.823 14.942 1.00 57.31 210 GLU A CA 1
ATOM 1540 C C . GLU A 1 210 ? -0.710 18.978 13.740 1.00 57.31 210 GLU A C 1
ATOM 1542 O O . GLU A 1 210 ? -1.308 19.519 12.815 1.00 57.31 210 GLU A O 1
ATOM 1547 N N . ALA A 1 211 ? -0.476 17.662 13.747 1.00 62.09 211 ALA A N 1
ATOM 1548 C CA . ALA A 1 211 ? -0.843 16.741 12.673 1.00 62.09 211 ALA A CA 1
ATOM 1549 C C . ALA A 1 211 ? -2.041 15.830 13.020 1.00 62.09 211 ALA A C 1
ATOM 1551 O O . ALA A 1 211 ? -2.253 14.833 12.326 1.00 62.09 211 ALA A O 1
ATOM 1552 N N . CYS A 1 212 ? -2.824 16.128 14.076 1.00 67.62 212 CYS A N 1
ATOM 1553 C CA . CYS A 1 212 ? -4.033 15.340 14.372 1.00 67.62 212 CYS A CA 1
ATOM 1554 C C . CYS A 1 212 ? -5.003 15.445 13.191 1.00 67.62 212 CYS A C 1
ATOM 1556 O O . CYS A 1 212 ? -5.338 16.562 12.781 1.00 67.62 212 CYS A O 1
ATOM 1558 N N . PRO A 1 213 ? -5.525 14.321 12.680 1.00 66.38 213 PRO A N 1
ATOM 1559 C CA . PRO A 1 213 ? -6.728 14.358 11.867 1.00 66.38 213 PRO A CA 1
ATOM 1560 C C . PRO A 1 213 ? -7.805 15.119 12.645 1.00 66.38 213 PRO A C 1
ATOM 1562 O O . PRO A 1 213 ? -8.017 14.833 13.822 1.00 66.38 213 PRO A O 1
ATOM 1565 N N . ALA A 1 214 ? -8.500 16.069 12.017 1.00 66.50 214 ALA A N 1
ATOM 1566 C CA . ALA A 1 214 ? -9.535 16.870 12.685 1.00 66.50 214 ALA A CA 1
ATOM 1567 C C . ALA A 1 214 ? -10.630 16.013 13.366 1.00 66.50 214 ALA A C 1
ATOM 1569 O O . ALA A 1 214 ? -11.327 16.478 14.265 1.00 66.50 214 ALA A O 1
ATOM 1570 N N . ASP A 1 215 ? -10.737 14.740 12.976 1.00 81.62 215 ASP A N 1
ATOM 1571 C CA . ASP A 1 215 ? -11.727 13.780 13.450 1.00 81.62 215 ASP A CA 1
ATOM 1572 C C . ASP A 1 215 ? -11.173 12.721 14.418 1.00 81.62 215 ASP A C 1
ATOM 1574 O O . ASP A 1 215 ? -11.877 11.764 14.745 1.00 81.62 215 ASP A O 1
ATOM 1578 N N . CYS A 1 216 ? -9.950 12.897 14.943 1.00 86.38 216 CYS A N 1
ATOM 1579 C CA . CYS A 1 216 ? -9.325 11.950 15.874 1.00 86.38 216 CYS A CA 1
ATOM 1580 C C . CYS A 1 216 ? -10.216 11.650 17.099 1.00 86.38 216 CYS A C 1
ATOM 1582 O O . CYS A 1 216 ? -10.441 10.491 17.456 1.00 86.38 216 CYS A O 1
ATOM 1584 N N . LEU A 1 217 ? -10.826 12.688 17.678 1.00 89.31 217 LEU A N 1
ATOM 1585 C CA . LEU A 1 217 ? -11.726 12.556 18.822 1.00 89.31 217 LEU A CA 1
ATOM 1586 C C . LEU A 1 217 ? -13.062 11.884 18.466 1.00 89.31 217 LEU A C 1
ATOM 1588 O O . LEU A 1 217 ? -13.529 11.009 19.196 1.00 89.31 217 LEU A O 1
ATOM 1592 N N . ARG A 1 218 ? -13.664 12.272 17.335 1.00 88.56 218 ARG A N 1
ATOM 1593 C CA . ARG A 1 218 ? -14.938 11.707 16.864 1.00 88.56 218 ARG A CA 1
ATOM 1594 C C . ARG A 1 218 ? -14.807 10.219 16.574 1.00 88.56 218 ARG A C 1
ATOM 1596 O O . ARG A 1 218 ? -15.652 9.443 17.010 1.00 88.56 218 ARG A O 1
ATOM 1603 N N . PHE A 1 219 ? -13.722 9.812 15.923 1.00 89.56 219 PHE A N 1
ATOM 1604 C CA . PHE A 1 219 ? -13.432 8.406 15.667 1.00 89.56 219 PHE A CA 1
ATOM 1605 C C . PHE A 1 219 ? -13.343 7.587 16.963 1.00 89.56 219 PHE A C 1
ATOM 1607 O O . PHE A 1 219 ? -14.049 6.590 17.106 1.00 89.56 219 PHE A O 1
ATOM 1614 N N . ALA A 1 220 ? -12.533 8.028 17.934 1.00 90.88 220 ALA A N 1
ATOM 1615 C CA . ALA A 1 220 ? -12.349 7.300 19.190 1.00 90.88 220 ALA A CA 1
ATOM 1616 C C . ALA A 1 220 ? -13.662 7.160 19.980 1.00 90.88 220 ALA A C 1
ATOM 1618 O O . ALA A 1 220 ? -13.950 6.093 20.520 1.00 90.88 220 ALA A O 1
ATOM 1619 N N . VAL A 1 221 ? -14.493 8.209 20.005 1.00 90.81 221 VAL A N 1
ATOM 1620 C CA . VAL A 1 221 ? -15.820 8.174 20.641 1.00 90.81 221 VAL A CA 1
ATOM 1621 C C . VAL A 1 221 ? -16.764 7.222 19.913 1.00 90.81 221 VAL A C 1
ATOM 1623 O O . VAL A 1 221 ? -17.465 6.457 20.567 1.00 90.81 221 VAL A O 1
ATOM 1626 N N . ARG A 1 222 ? -16.782 7.232 18.576 1.00 89.69 222 ARG A N 1
ATOM 1627 C CA . ARG A 1 222 ? -17.609 6.312 17.780 1.00 89.69 222 ARG A CA 1
ATOM 1628 C C . ARG A 1 222 ? -17.230 4.860 18.032 1.00 89.69 222 ARG A C 1
ATOM 1630 O O . ARG A 1 222 ? -18.120 4.050 18.271 1.00 89.69 222 ARG A O 1
ATOM 1637 N N . LEU A 1 223 ? -15.934 4.555 18.051 1.00 88.94 223 LEU A N 1
ATOM 1638 C CA . LEU A 1 223 ? -15.439 3.219 18.368 1.00 88.94 223 LEU A CA 1
ATOM 1639 C C . LEU A 1 223 ? -15.793 2.820 19.809 1.00 88.94 223 LEU A C 1
ATOM 1641 O O . LEU A 1 223 ? -16.285 1.725 20.043 1.00 88.94 223 LEU A O 1
ATOM 1645 N N . ALA A 1 224 ? -15.635 3.725 20.777 1.00 90.69 224 ALA A N 1
ATOM 1646 C CA . ALA A 1 224 ? -16.010 3.454 22.162 1.00 90.69 224 ALA A CA 1
ATOM 1647 C C . ALA A 1 224 ? -17.514 3.201 22.337 1.00 90.69 224 ALA A C 1
ATOM 1649 O O . ALA A 1 224 ? -17.915 2.293 23.060 1.00 90.69 224 ALA A O 1
ATOM 1650 N N . ARG A 1 225 ? -18.357 3.989 21.663 1.00 91.12 225 ARG A N 1
ATOM 1651 C CA . ARG A 1 225 ? -19.814 3.808 21.668 1.00 91.12 225 ARG A CA 1
ATOM 1652 C C . ARG A 1 225 ? -20.217 2.494 21.014 1.00 91.12 225 ARG A C 1
ATOM 1654 O O . ARG A 1 225 ? -21.063 1.797 21.568 1.00 91.12 225 ARG A O 1
ATOM 1661 N N . ALA A 1 226 ? -19.584 2.149 19.894 1.00 87.88 226 ALA A N 1
ATOM 1662 C CA . ALA A 1 226 ? -19.777 0.868 19.231 1.00 87.88 226 ALA A CA 1
ATOM 1663 C C . ALA A 1 226 ? -19.562 -0.291 20.213 1.00 87.88 226 ALA A C 1
ATOM 1665 O O . ALA A 1 226 ? -20.457 -1.108 20.402 1.00 87.88 226 ALA A O 1
ATOM 1666 N N . GLU A 1 227 ? -18.434 -0.291 20.921 1.00 87.88 227 GLU A N 1
ATOM 1667 C CA . GLU A 1 227 ? -18.074 -1.317 21.910 1.00 87.88 227 GLU A CA 1
ATOM 1668 C C . GLU A 1 227 ? -19.022 -1.373 23.112 1.00 87.88 227 GLU A C 1
ATOM 1670 O O . GLU A 1 227 ? -19.249 -2.431 23.694 1.00 87.88 227 GLU A O 1
ATOM 1675 N N . LEU A 1 228 ? -19.640 -0.247 23.467 1.00 88.94 228 LEU A N 1
ATOM 1676 C CA . LEU A 1 228 ? -20.696 -0.187 24.480 1.00 88.94 228 LEU A CA 1
ATOM 1677 C C . LEU A 1 228 ? -22.065 -0.666 23.958 1.00 88.94 228 LEU A C 1
ATOM 1679 O O . LEU A 1 228 ? -23.020 -0.715 24.732 1.00 88.94 228 LEU A O 1
ATOM 1683 N N . GLY A 1 229 ? -22.178 -1.026 22.676 1.00 86.50 229 GLY A N 1
ATOM 1684 C CA . GLY A 1 229 ? -23.424 -1.435 22.023 1.00 86.50 229 GLY A CA 1
ATOM 1685 C C . GLY A 1 229 ? -24.394 -0.282 21.754 1.00 86.50 229 GLY A C 1
ATOM 1686 O O . GLY A 1 229 ? -25.599 -0.504 21.609 1.00 86.50 229 GLY A O 1
ATOM 1687 N N . LEU A 1 230 ? -23.882 0.950 21.714 1.00 88.00 230 LEU A N 1
ATOM 1688 C CA . LEU A 1 230 ? -24.642 2.173 21.467 1.00 88.00 230 LEU A CA 1
ATOM 1689 C C . LEU A 1 230 ? -24.677 2.504 19.973 1.00 88.00 230 LEU A C 1
ATOM 1691 O O . LEU A 1 230 ? -23.721 2.235 19.247 1.00 88.00 230 LEU A O 1
ATOM 1695 N N . GLU A 1 231 ? -25.749 3.162 19.521 1.00 84.19 231 GLU A N 1
ATOM 1696 C CA . GLU A 1 231 ? -25.838 3.656 18.143 1.00 84.19 231 GLU A CA 1
ATOM 1697 C C . GLU A 1 231 ? -24.695 4.632 17.810 1.00 84.19 231 GLU A C 1
ATOM 1699 O O . GLU A 1 231 ? -24.431 5.611 18.530 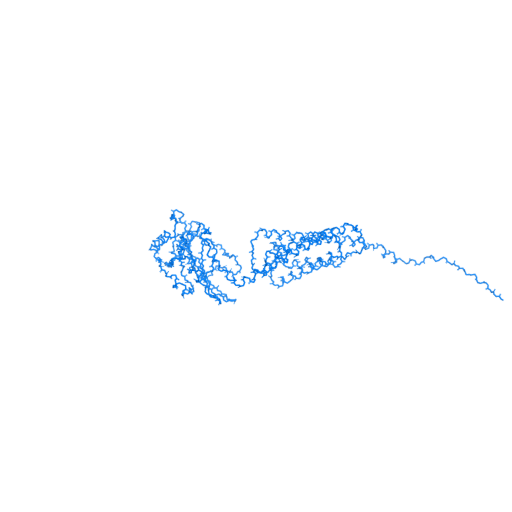1.00 84.19 231 GLU A O 1
ATOM 1704 N N . VAL A 1 232 ? -24.045 4.360 16.677 1.00 80.12 232 VAL A N 1
ATOM 1705 C CA . VAL A 1 232 ? -22.978 5.161 16.076 1.00 80.12 232 VAL A CA 1
ATOM 1706 C C . VAL A 1 232 ? -23.591 5.946 14.912 1.00 80.12 232 VAL A C 1
ATOM 1708 O O . VAL A 1 232 ? -23.983 5.351 13.913 1.00 80.12 232 VAL A O 1
ATOM 1711 N N . GLY A 1 233 ? -23.704 7.274 15.022 1.00 67.19 233 GLY A N 1
ATOM 1712 C CA . GLY A 1 233 ? -24.113 8.120 13.884 1.00 67.19 233 GLY A CA 1
ATOM 1713 C C . GLY A 1 233 ? -25.444 8.865 14.000 1.00 67.19 233 GLY A C 1
ATOM 1714 O O . GLY A 1 233 ? -25.974 9.313 12.986 1.00 67.19 233 GLY A O 1
ATOM 1715 N N . ALA A 1 234 ? -25.988 9.068 15.200 1.00 63.34 234 ALA A N 1
ATOM 1716 C CA . ALA A 1 234 ? -26.999 10.106 15.378 1.00 63.34 234 ALA A CA 1
ATOM 1717 C C . ALA A 1 234 ? -26.321 11.490 15.245 1.00 63.34 234 ALA A C 1
ATOM 1719 O O . ALA A 1 234 ? -25.888 12.077 16.237 1.00 63.34 234 ALA A O 1
ATOM 1720 N N . GLU A 1 235 ? -26.201 11.978 14.000 1.00 57.31 235 GLU A N 1
ATOM 1721 C CA . GLU A 1 235 ? -25.530 13.235 13.598 1.00 57.31 235 GLU A CA 1
ATOM 1722 C C . GLU A 1 235 ? -25.954 14.453 14.437 1.00 57.31 235 GLU A C 1
ATOM 1724 O O . GLU A 1 235 ? -25.173 15.376 14.630 1.00 57.31 235 GLU A O 1
ATOM 1729 N N . ASN A 1 236 ? -27.164 14.432 15.003 1.00 55.25 236 ASN A N 1
ATOM 1730 C CA . ASN A 1 236 ? -27.720 15.532 15.797 1.00 55.25 236 ASN A CA 1
ATOM 1731 C C . ASN A 1 236 ? -27.408 15.451 17.301 1.00 55.25 236 ASN A C 1
ATOM 1733 O O . ASN A 1 236 ? -27.867 16.296 18.067 1.00 55.25 236 ASN A O 1
ATOM 1737 N N . THR A 1 237 ? -26.674 14.429 17.738 1.00 56.72 237 THR A N 1
ATOM 1738 C CA . THR A 1 237 ? -26.333 14.206 19.152 1.00 56.72 237 THR A CA 1
ATOM 1739 C C . THR A 1 237 ? -24.845 14.051 19.399 1.00 56.72 237 THR A C 1
ATOM 1741 O O . THR A 1 237 ? -24.477 13.745 20.527 1.00 56.72 237 THR A O 1
ATOM 1744 N N . GLU A 1 238 ? -23.977 14.272 18.405 1.00 60.84 238 GLU A N 1
ATOM 1745 C CA . GLU A 1 238 ? -22.562 14.451 18.723 1.00 60.84 238 GLU A CA 1
ATOM 1746 C C . GLU A 1 238 ? -22.459 15.756 19.527 1.00 60.84 238 GLU A C 1
ATOM 1748 O O . GLU A 1 238 ? -22.708 16.830 18.970 1.00 60.84 238 GLU A O 1
ATOM 1753 N N . PRO A 1 239 ? -22.175 15.699 20.848 1.00 59.72 239 PRO A N 1
ATOM 1754 C CA . PRO A 1 239 ? -21.935 16.919 21.593 1.00 59.72 239 PRO A CA 1
ATOM 1755 C C . PRO A 1 239 ? -20.795 17.655 20.897 1.00 59.72 239 PRO A C 1
ATOM 1757 O O . PRO A 1 239 ? -19.974 17.041 20.218 1.00 59.72 239 PRO A O 1
ATOM 1760 N N . GLU A 1 240 ? -20.735 18.971 21.054 1.00 74.12 240 GLU A N 1
ATOM 1761 C CA . GLU A 1 240 ? -19.586 19.746 20.606 1.00 74.12 240 GLU A CA 1
ATOM 1762 C C . GLU A 1 240 ? -18.349 19.223 21.363 1.00 74.12 240 GLU A C 1
ATOM 1764 O O . GLU A 1 240 ? -18.062 19.598 22.505 1.00 74.12 240 GLU A O 1
ATOM 1769 N N . LEU A 1 241 ? -17.688 18.235 20.756 1.00 78.06 241 LEU A N 1
ATOM 1770 C CA . LEU A 1 241 ? -16.572 17.460 21.279 1.00 78.06 241 LEU A CA 1
ATOM 1771 C C . LEU A 1 241 ? -15.338 18.355 21.184 1.00 78.06 241 LEU A C 1
ATOM 1773 O O . LEU A 1 241 ? -14.462 18.167 20.350 1.00 78.06 241 LEU A O 1
ATOM 1777 N N . ALA A 1 242 ? -15.327 19.400 22.009 1.00 78.81 242 ALA A N 1
ATOM 1778 C CA . ALA A 1 242 ? -14.264 20.392 22.027 1.00 78.81 242 ALA A CA 1
ATOM 1779 C C . ALA A 1 242 ? -12.956 19.813 22.591 1.00 78.81 242 ALA A C 1
ATOM 1781 O O . ALA A 1 242 ? -11.882 20.311 22.266 1.00 78.81 242 ALA A O 1
ATOM 1782 N N . ASP A 1 243 ? -13.042 18.779 23.440 1.00 85.81 243 ASP A N 1
ATOM 1783 C CA . ASP A 1 243 ? -11.891 18.133 24.069 1.00 85.81 243 ASP A CA 1
ATOM 1784 C C . ASP A 1 243 ? -12.187 16.688 24.530 1.00 85.81 243 ASP A C 1
ATOM 1786 O O . ASP A 1 243 ? -13.342 16.277 24.703 1.00 85.81 243 ASP A O 1
ATOM 1790 N N . ALA A 1 244 ? -11.119 15.917 24.767 1.00 87.06 244 ALA A N 1
ATOM 1791 C CA . ALA A 1 244 ? -11.185 14.544 25.271 1.00 87.06 244 ALA A CA 1
ATOM 1792 C C . ALA A 1 244 ? -11.870 14.389 26.639 1.00 87.06 244 ALA A C 1
ATOM 1794 O O . ALA A 1 244 ? -12.431 13.329 26.915 1.00 87.06 244 ALA A O 1
ATOM 1795 N N . SER A 1 245 ? -11.841 15.401 27.511 1.00 88.00 245 SER A N 1
ATOM 1796 C CA . SER A 1 245 ? -12.463 15.301 28.835 1.00 88.00 245 SER A CA 1
ATOM 1797 C C . SER A 1 245 ? -13.983 15.279 28.718 1.00 88.00 245 SER A C 1
ATOM 1799 O O . SER A 1 245 ? -14.625 14.419 29.317 1.00 88.00 245 SER A O 1
ATOM 1801 N N . LYS A 1 246 ? -14.559 16.181 27.915 1.00 89.31 246 LYS A N 1
ATOM 1802 C CA . LYS A 1 246 ? -16.000 16.209 27.626 1.00 89.31 246 LYS A CA 1
ATOM 1803 C C . LYS A 1 246 ? -16.449 14.931 26.929 1.00 89.31 246 LYS A C 1
ATOM 1805 O O . LYS A 1 246 ? -17.465 14.357 27.314 1.00 89.31 246 LYS A O 1
ATOM 1810 N N . ALA A 1 247 ? -15.662 14.467 25.958 1.00 89.56 247 ALA A N 1
ATOM 1811 C CA . ALA A 1 247 ? -15.901 13.211 25.256 1.00 89.56 247 ALA A CA 1
ATOM 1812 C C . ALA A 1 247 ? -15.987 12.021 26.217 1.00 89.56 247 ALA A C 1
ATOM 1814 O O . ALA A 1 247 ? -16.930 11.236 26.171 1.00 89.56 247 ALA A O 1
ATOM 1815 N N . LEU A 1 248 ? -15.030 11.922 27.138 1.00 90.56 248 LEU A N 1
ATOM 1816 C CA . LEU A 1 248 ? -14.987 10.856 28.126 1.00 90.56 248 LEU A CA 1
ATOM 1817 C C . LEU A 1 248 ? -16.138 10.949 29.138 1.00 90.56 248 LEU A C 1
ATOM 1819 O O . LEU A 1 248 ? -16.705 9.926 29.505 1.00 90.56 248 LEU A O 1
ATOM 1823 N N . THR A 1 249 ? -16.510 12.153 29.585 1.00 90.94 249 THR A N 1
ATOM 1824 C CA . THR A 1 249 ? -17.681 12.338 30.459 1.00 90.94 249 THR A CA 1
ATOM 1825 C C . THR A 1 249 ? -18.969 11.881 29.774 1.00 90.94 249 THR A C 1
ATOM 1827 O O . THR A 1 249 ? -19.771 11.199 30.409 1.00 90.94 249 THR A O 1
ATOM 1830 N N . ALA A 1 250 ? -19.147 12.200 28.487 1.00 90.06 250 ALA A N 1
ATOM 1831 C CA . ALA A 1 250 ? -20.280 11.710 27.705 1.00 90.06 250 ALA A CA 1
ATOM 1832 C C . ALA A 1 250 ? -20.273 10.175 27.615 1.00 90.06 250 ALA A C 1
ATOM 1834 O O . ALA A 1 250 ? -21.268 9.542 27.950 1.00 90.06 250 ALA A O 1
ATOM 1835 N N . LEU A 1 251 ? -19.122 9.571 27.296 1.00 90.69 251 LEU A N 1
ATOM 1836 C CA . LEU A 1 251 ? -18.972 8.113 27.241 1.00 90.69 251 LEU A CA 1
ATOM 1837 C C . LEU A 1 251 ? -19.262 7.420 28.577 1.00 90.69 251 LEU A C 1
ATOM 1839 O O . LEU A 1 251 ? -19.880 6.363 28.587 1.00 90.69 251 LEU A O 1
ATOM 1843 N N . LEU A 1 252 ? -18.838 7.996 29.706 1.00 92.06 252 LEU A N 1
ATOM 1844 C CA . LEU A 1 252 ? -19.129 7.459 31.040 1.00 92.06 252 LEU A CA 1
ATOM 1845 C C . LEU A 1 252 ? -20.635 7.452 31.328 1.00 92.06 252 LEU A C 1
ATOM 1847 O O . LEU A 1 252 ? -21.155 6.478 31.874 1.00 92.06 252 LEU A O 1
ATOM 1851 N N . TYR A 1 253 ? -21.327 8.528 30.950 1.00 91.50 253 TYR A N 1
ATOM 1852 C CA . TYR A 1 253 ? -22.777 8.625 31.083 1.00 91.50 253 TYR A CA 1
ATOM 1853 C C . TYR A 1 253 ? -23.490 7.604 30.189 1.00 91.50 253 TYR A C 1
ATOM 1855 O O . TYR A 1 253 ? -24.356 6.866 30.661 1.00 91.50 253 TYR A O 1
ATOM 1863 N N . ASP A 1 254 ? -23.077 7.507 28.924 1.00 90.12 254 ASP A N 1
ATOM 1864 C CA . ASP A 1 254 ? -23.655 6.566 27.967 1.00 90.12 254 ASP A CA 1
ATOM 1865 C C . ASP A 1 254 ? -23.422 5.103 28.383 1.00 90.12 254 ASP A C 1
ATOM 1867 O O . ASP A 1 254 ? -24.337 4.281 28.320 1.00 90.12 254 ASP A O 1
ATOM 1871 N N . ALA A 1 255 ? -22.214 4.777 28.857 1.00 90.50 255 ALA A N 1
ATOM 1872 C CA . ALA A 1 255 ? -21.859 3.441 29.327 1.00 90.50 255 ALA A CA 1
ATOM 1873 C C . ALA A 1 255 ? -22.755 2.996 30.487 1.00 90.50 255 ALA A C 1
ATOM 1875 O O . ALA A 1 255 ? -23.271 1.878 30.467 1.00 90.50 255 ALA A O 1
ATOM 1876 N N . ALA A 1 256 ? -22.999 3.888 31.454 1.00 89.50 256 ALA A N 1
ATOM 1877 C CA . ALA A 1 256 ? -23.892 3.613 32.574 1.00 89.50 256 ALA A CA 1
ATOM 1878 C C . ALA A 1 256 ? -25.330 3.324 32.109 1.00 89.50 256 ALA A C 1
ATOM 1880 O O . ALA A 1 256 ? -25.980 2.435 32.657 1.00 89.50 256 ALA A O 1
ATOM 1881 N N . GLY A 1 257 ? -25.813 4.029 31.079 1.00 88.69 257 GLY A N 1
ATOM 1882 C CA . GLY A 1 257 ? -27.132 3.792 30.485 1.00 88.69 257 GLY A CA 1
ATOM 1883 C C . GLY A 1 257 ? -27.239 2.469 29.718 1.00 88.69 257 GLY A C 1
ATOM 1884 O O . GLY A 1 257 ? -28.279 1.817 29.768 1.00 88.69 257 GLY A O 1
ATOM 1885 N N . ALA A 1 258 ? -26.165 2.047 29.047 1.00 87.81 258 ALA A N 1
ATOM 1886 C CA . ALA A 1 258 ? -26.114 0.803 28.273 1.00 87.81 258 ALA A CA 1
ATOM 1887 C C . ALA A 1 258 ? -25.772 -0.450 29.102 1.00 87.81 258 ALA A C 1
ATOM 1889 O O . ALA A 1 258 ? -25.737 -1.554 28.562 1.00 87.81 258 ALA A O 1
ATOM 1890 N N . GLY A 1 259 ? -25.481 -0.300 30.399 1.00 89.88 259 GLY A N 1
ATOM 1891 C CA . GLY A 1 259 ? -24.986 -1.393 31.244 1.00 89.88 259 GLY A CA 1
ATOM 1892 C C . GLY A 1 259 ? -23.530 -1.790 30.961 1.00 89.88 259 GLY A C 1
ATOM 1893 O O . GLY A 1 259 ? -23.064 -2.811 31.469 1.00 89.88 259 GLY A O 1
ATOM 1894 N N . GLY A 1 260 ? -22.813 -1.000 30.160 1.00 90.75 260 GLY A N 1
ATOM 1895 C CA . GLY A 1 260 ? -21.373 -1.130 29.969 1.00 90.75 260 GLY A CA 1
ATOM 1896 C C . GLY A 1 260 ? -20.589 -0.497 31.121 1.00 90.75 260 GLY A C 1
ATOM 1897 O O . GLY A 1 260 ? -21.139 0.160 32.007 1.00 90.75 260 GLY A O 1
ATOM 1898 N N . LYS A 1 261 ? -19.270 -0.687 31.114 1.00 92.88 261 LYS A N 1
ATOM 1899 C CA . LYS A 1 261 ? -18.355 -0.102 32.100 1.00 92.88 261 LYS A CA 1
ATOM 1900 C C . LYS A 1 261 ? -17.215 0.619 31.402 1.00 92.88 261 LYS A C 1
ATOM 1902 O O . LYS A 1 261 ? -16.645 0.108 30.444 1.00 92.88 261 LYS A O 1
ATOM 1907 N N . VAL A 1 262 ? -16.863 1.795 31.910 1.00 94.00 262 VAL A N 1
ATOM 1908 C CA . VAL A 1 262 ? -15.663 2.529 31.500 1.00 94.00 262 VAL A CA 1
ATOM 1909 C C . VAL A 1 262 ? -14.850 2.781 32.761 1.00 94.00 262 VAL A C 1
ATOM 1911 O O . VAL A 1 262 ? -15.236 3.583 33.610 1.00 94.00 262 VAL A O 1
ATOM 1914 N N . GLU A 1 263 ? -13.757 2.040 32.921 1.00 95.62 263 GLU A N 1
ATOM 1915 C CA . GLU A 1 263 ? -12.969 2.014 34.155 1.00 95.62 263 GLU A CA 1
ATOM 1916 C C . GLU A 1 263 ? -11.575 2.607 33.918 1.00 95.62 263 GLU A C 1
ATOM 1918 O O . GLU A 1 263 ? -10.937 2.295 32.907 1.00 95.62 263 GLU A O 1
ATOM 1923 N N . PRO A 1 264 ? -11.070 3.463 34.825 1.00 96.50 264 PRO A N 1
ATOM 1924 C CA . PRO A 1 264 ? -9.717 3.979 34.707 1.00 96.50 264 PRO A CA 1
ATOM 1925 C C . PRO A 1 264 ? -8.712 2.842 34.912 1.00 96.50 264 PRO A C 1
ATOM 1927 O O . PRO A 1 264 ? -8.817 2.062 35.859 1.00 96.50 264 PRO A O 1
ATOM 1930 N N . VAL A 1 265 ? -7.705 2.774 34.045 1.00 95.75 265 VAL A N 1
ATOM 1931 C CA . VAL A 1 265 ? -6.611 1.802 34.138 1.00 95.75 265 VAL A CA 1
ATOM 1932 C C . VAL A 1 265 ? -5.289 2.563 34.240 1.00 95.75 265 VAL A C 1
ATOM 1934 O O . VAL A 1 265 ? -5.047 3.454 33.424 1.00 95.75 265 VAL A O 1
ATOM 1937 N N . PRO A 1 266 ? -4.421 2.252 35.222 1.00 95.81 266 PRO A N 1
ATOM 1938 C CA . PRO A 1 266 ? -3.073 2.806 35.259 1.00 95.81 266 PRO A CA 1
ATOM 1939 C C . PRO A 1 266 ? -2.319 2.430 33.983 1.00 95.81 266 PRO A C 1
ATOM 1941 O O . PRO A 1 266 ? -2.265 1.250 33.626 1.00 95.81 266 PRO A O 1
ATOM 1944 N N . LEU A 1 267 ? -1.744 3.422 33.301 1.00 94.62 267 LEU A N 1
ATOM 1945 C CA . LEU A 1 267 ? -1.027 3.196 32.046 1.00 94.62 267 LEU A CA 1
ATOM 1946 C C . LEU A 1 267 ? 0.139 2.225 32.265 1.00 94.62 267 LEU A C 1
ATOM 1948 O O . LEU A 1 267 ? 0.359 1.331 31.464 1.00 94.62 267 LEU A O 1
ATOM 1952 N N . GLU A 1 268 ? 0.835 2.341 33.389 1.00 94.69 268 GLU A N 1
ATOM 1953 C CA . GLU A 1 268 ? 1.969 1.503 33.769 1.00 94.69 268 GLU A CA 1
ATOM 1954 C C . GLU A 1 268 ? 1.572 0.030 33.839 1.00 94.69 268 GLU A C 1
ATOM 1956 O O . GLU A 1 268 ? 2.235 -0.807 33.234 1.00 94.69 268 GLU A O 1
ATOM 1961 N N . ARG A 1 269 ? 0.431 -0.268 34.472 1.00 94.06 269 ARG A N 1
ATOM 1962 C CA . ARG A 1 269 ? -0.094 -1.633 34.562 1.00 94.06 269 ARG A CA 1
ATOM 1963 C C . ARG A 1 269 ? -0.439 -2.195 33.184 1.00 94.06 269 ARG A C 1
ATOM 1965 O O . ARG A 1 269 ? -0.137 -3.347 32.901 1.00 94.06 269 ARG A O 1
ATOM 1972 N N . LEU A 1 270 ? -1.043 -1.376 32.324 1.00 92.50 270 LEU A N 1
ATOM 1973 C CA . LEU A 1 270 ? -1.367 -1.768 30.951 1.00 92.50 270 LEU A CA 1
ATOM 1974 C C . LEU A 1 270 ? -0.113 -2.084 30.124 1.00 92.50 270 LEU A C 1
ATOM 1976 O O . LEU A 1 270 ? -0.163 -2.930 29.239 1.00 92.50 270 LEU A O 1
ATOM 1980 N N . LEU A 1 271 ? 0.998 -1.405 30.413 1.00 92.88 271 LEU A N 1
ATOM 1981 C CA . LEU A 1 271 ? 2.264 -1.602 29.714 1.00 92.88 271 LEU A CA 1
ATOM 1982 C C . LEU A 1 271 ? 3.110 -2.761 30.271 1.00 92.88 271 LEU A C 1
ATOM 1984 O O . LEU A 1 271 ? 4.010 -3.237 29.577 1.00 92.88 271 LEU A O 1
ATOM 1988 N N . GLU A 1 272 ? 2.867 -3.171 31.516 1.00 91.69 272 GLU A N 1
ATOM 1989 C CA . GLU A 1 272 ? 3.559 -4.272 32.203 1.00 91.69 272 GLU A CA 1
ATOM 1990 C C . GLU A 1 272 ? 2.886 -5.630 31.997 1.00 91.69 272 GLU A C 1
ATOM 1992 O O . GLU A 1 272 ? 3.565 -6.655 32.005 1.00 91.69 272 GLU A O 1
ATOM 1997 N N . GLU A 1 273 ? 1.569 -5.635 31.790 1.00 88.94 273 GLU A N 1
ATOM 1998 C CA . GLU A 1 273 ? 0.759 -6.818 31.509 1.00 88.94 273 GLU A CA 1
ATOM 1999 C C . GLU A 1 273 ? 0.277 -6.737 30.049 1.00 88.94 273 GLU A C 1
ATOM 2001 O O . GLU A 1 273 ? -0.824 -6.231 29.806 1.00 88.94 273 GLU A O 1
ATOM 2006 N N . PRO A 1 274 ? 1.089 -7.183 29.058 1.00 76.88 274 PRO A N 1
ATOM 2007 C CA . PRO A 1 274 ? 0.698 -7.144 27.657 1.00 76.88 274 PRO A CA 1
ATOM 2008 C C . PRO A 1 274 ? -0.661 -7.795 27.466 1.00 76.88 274 PRO A C 1
ATOM 2010 O O . PRO A 1 274 ? -0.965 -8.833 28.054 1.00 76.88 274 PRO A O 1
ATOM 2013 N N . MET A 1 275 ? -1.477 -7.153 26.642 1.00 78.25 275 MET A N 1
ATOM 2014 C CA . MET A 1 275 ? -2.813 -7.623 26.327 1.00 78.25 275 MET A CA 1
ATOM 2015 C C . MET A 1 275 ? -2.725 -8.893 25.476 1.00 78.25 275 MET A C 1
ATOM 2017 O O . MET A 1 275 ? -2.673 -8.812 24.251 1.00 78.25 275 MET A O 1
ATOM 2021 N N . ASP A 1 276 ? -2.680 -10.053 26.128 1.00 72.50 276 ASP A N 1
ATOM 2022 C CA . ASP A 1 276 ? -2.729 -11.349 25.457 1.00 72.50 276 ASP A CA 1
ATOM 2023 C C . ASP A 1 276 ? -4.201 -11.692 25.133 1.00 72.50 276 ASP A C 1
ATOM 2025 O O . ASP A 1 276 ? -5.063 -11.745 26.016 1.00 72.50 276 ASP A O 1
ATOM 2029 N N . GLY A 1 277 ? -4.498 -11.919 23.850 1.00 70.75 277 GLY A N 1
ATOM 2030 C CA . GLY A 1 277 ? -5.830 -12.288 23.358 1.00 70.75 277 GLY A CA 1
ATOM 2031 C C . GLY A 1 277 ? -6.767 -11.111 23.052 1.00 70.75 277 GLY A C 1
ATOM 2032 O O . GLY A 1 277 ? -6.346 -9.971 22.853 1.00 70.75 277 GLY A O 1
ATOM 2033 N N . ALA A 1 278 ? -8.068 -11.405 22.969 1.00 68.12 278 ALA A N 1
ATOM 2034 C CA . ALA A 1 278 ? -9.104 -10.410 22.702 1.00 68.12 278 ALA A CA 1
ATOM 2035 C C . ALA A 1 278 ? -9.343 -9.553 23.953 1.00 68.12 278 ALA A C 1
ATOM 2037 O O . ALA A 1 278 ? -10.143 -9.904 24.823 1.00 68.12 278 ALA A O 1
ATOM 2038 N N . VAL A 1 279 ? -8.619 -8.440 24.062 1.00 76.69 279 VAL A N 1
ATOM 2039 C CA . VAL A 1 279 ? -8.777 -7.496 25.170 1.00 76.69 279 VAL A CA 1
ATOM 2040 C C . VAL A 1 279 ? -9.690 -6.348 24.737 1.00 76.69 279 VAL A C 1
ATOM 2042 O O . VAL A 1 279 ? -9.578 -5.875 23.600 1.00 76.69 279 VAL A O 1
ATOM 2045 N N . PRO A 1 280 ? -10.604 -5.893 25.616 1.00 85.88 280 PRO A N 1
ATOM 2046 C CA . PRO A 1 280 ? -11.439 -4.746 25.312 1.00 85.88 280 PRO A CA 1
ATOM 2047 C C . PRO A 1 280 ? -10.583 -3.505 25.035 1.00 85.88 280 PRO A C 1
ATOM 2049 O O . PRO A 1 280 ? -9.514 -3.353 25.643 1.00 85.88 280 PRO A O 1
ATOM 2052 N N . PRO A 1 281 ? -11.037 -2.601 24.159 1.00 91.44 281 PRO A N 1
ATOM 2053 C CA . PRO A 1 281 ? -10.224 -1.473 23.755 1.00 91.44 281 PRO A CA 1
ATOM 2054 C C . PRO A 1 281 ? -10.032 -0.503 24.918 1.00 91.44 281 PRO A C 1
ATOM 2056 O O . PRO A 1 281 ? -10.895 -0.319 25.787 1.00 91.44 281 PRO A O 1
ATOM 2059 N N . VAL A 1 282 ? -8.870 0.142 24.924 1.00 95.00 282 VAL A N 1
ATOM 2060 C CA . VAL A 1 282 ? -8.494 1.111 25.948 1.00 95.00 282 VAL A CA 1
ATOM 2061 C C . VAL A 1 282 ? -8.323 2.481 25.312 1.00 95.00 282 VAL A C 1
ATOM 2063 O O . VAL A 1 282 ? -7.507 2.668 24.415 1.00 95.00 282 VAL A O 1
ATOM 2066 N N . LEU A 1 283 ? -9.075 3.461 25.803 1.00 95.75 283 LEU A N 1
ATOM 2067 C CA . LEU A 1 283 ? -8.919 4.856 25.411 1.00 95.75 283 LEU A CA 1
ATOM 2068 C C . LEU A 1 283 ? -7.706 5.451 26.111 1.00 95.75 283 LEU A C 1
ATOM 2070 O O . LEU A 1 283 ? -7.657 5.506 27.341 1.00 95.75 283 LEU A O 1
ATOM 2074 N N . LEU A 1 284 ? -6.758 5.945 25.328 1.00 95.81 284 LEU A N 1
ATOM 2075 C CA . LEU A 1 284 ? -5.597 6.685 25.791 1.00 95.81 284 LEU A CA 1
ATOM 2076 C C . LEU A 1 284 ? -5.871 8.184 25.656 1.00 95.81 284 LEU A C 1
ATOM 2078 O O . LEU A 1 284 ? -6.150 8.682 24.568 1.00 95.81 284 LEU A O 1
ATOM 2082 N N . VAL A 1 285 ? -5.782 8.915 26.768 1.00 94.44 285 VAL A N 1
ATOM 2083 C CA . VAL A 1 285 ? -6.020 10.364 26.809 1.00 94.44 285 VAL A CA 1
ATOM 2084 C C . VAL A 1 285 ? -4.690 11.104 26.749 1.00 94.44 285 VAL A C 1
ATOM 2086 O O . VAL A 1 285 ? -3.920 11.111 27.720 1.00 94.44 285 VAL A O 1
ATOM 2089 N N . HIS A 1 286 ? -4.432 11.765 25.626 1.00 92.88 286 HIS A N 1
ATOM 2090 C CA . HIS A 1 286 ? -3.241 12.582 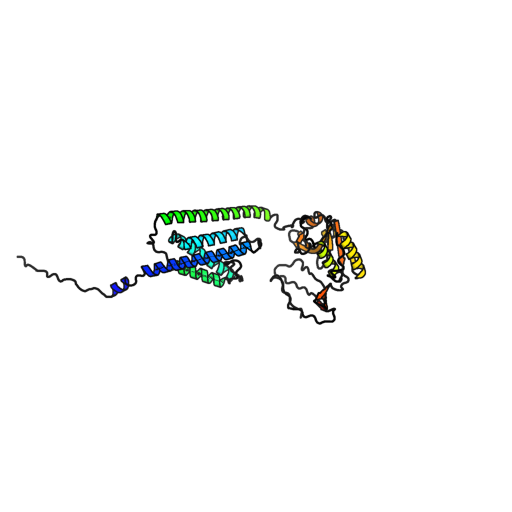25.436 1.00 92.88 286 HIS A CA 1
ATOM 2091 C C . HIS A 1 286 ? -3.364 13.926 26.175 1.00 92.88 286 HIS A C 1
ATOM 2093 O O . HIS A 1 286 ? -4.449 14.502 26.268 1.00 92.88 286 HIS A O 1
ATOM 2099 N N . ARG A 1 287 ? -2.251 14.475 26.681 1.00 90.75 287 ARG A N 1
ATOM 2100 C CA . ARG A 1 287 ? -2.229 15.766 27.408 1.00 90.75 287 ARG A CA 1
ATOM 2101 C C . ARG A 1 287 ? -2.727 16.957 26.587 1.00 90.75 287 ARG A C 1
ATOM 2103 O O . ARG A 1 287 ? -3.161 17.940 27.173 1.00 90.75 287 ARG A O 1
ATOM 2110 N N . THR A 1 288 ? -2.675 16.878 25.259 1.00 87.62 288 THR A N 1
ATOM 2111 C CA . THR A 1 288 ? -3.197 17.926 24.361 1.00 87.62 288 THR A CA 1
ATOM 2112 C C . THR A 1 288 ? -4.697 17.801 24.090 1.00 87.62 288 THR A C 1
ATOM 2114 O O . THR A 1 288 ? -5.238 18.599 23.335 1.00 87.62 288 THR A O 1
ATOM 2117 N N . GLY A 1 289 ? -5.382 16.827 24.702 1.00 86.69 289 GLY A N 1
ATOM 2118 C CA . GLY A 1 289 ? -6.828 16.654 24.564 1.00 86.69 289 GLY A CA 1
ATOM 2119 C C . GLY A 1 289 ? -7.267 15.733 23.424 1.00 86.69 289 GLY A C 1
ATOM 2120 O O . GLY A 1 289 ? -8.448 15.748 23.084 1.00 86.69 289 GLY A O 1
ATOM 2121 N N . HIS A 1 290 ? -6.364 14.924 22.860 1.00 88.25 290 HIS A N 1
ATOM 2122 C CA . HIS A 1 290 ? -6.707 13.873 21.892 1.00 88.25 290 HIS A CA 1
ATOM 2123 C C . HIS A 1 290 ? -7.021 12.539 22.576 1.00 88.25 290 HIS A C 1
ATOM 2125 O O . HIS A 1 290 ? -6.577 12.277 23.700 1.00 88.25 290 HIS A O 1
ATOM 2131 N N . LEU A 1 291 ? -7.769 11.696 21.862 1.00 92.19 291 LEU A N 1
ATOM 2132 C CA . LEU A 1 291 ? -8.007 10.303 22.217 1.00 92.19 291 LEU A CA 1
ATOM 2133 C C . LEU A 1 291 ? -7.365 9.394 21.168 1.00 92.19 291 LEU A C 1
ATOM 2135 O O . LEU A 1 291 ? -7.620 9.539 19.974 1.00 92.19 291 LEU A O 1
ATOM 2139 N N . GLU A 1 292 ? -6.574 8.440 21.639 1.00 93.75 292 GLU A N 1
ATOM 2140 C CA . GLU A 1 292 ? -6.119 7.289 20.859 1.00 93.75 292 GLU A CA 1
ATOM 2141 C C . GLU A 1 292 ? -6.787 6.027 21.412 1.00 93.75 292 GLU A C 1
ATOM 2143 O O . GLU A 1 292 ? -7.187 5.988 22.578 1.00 93.75 292 GLU A O 1
ATOM 2148 N N . VAL A 1 293 ? -6.933 4.993 20.585 1.00 93.81 293 VAL A N 1
ATOM 2149 C CA . VAL A 1 293 ? -7.527 3.721 21.011 1.00 93.81 293 VAL A CA 1
ATOM 2150 C C . VAL A 1 293 ? -6.492 2.620 20.902 1.00 93.81 293 VAL A C 1
ATOM 2152 O O . VAL A 1 293 ? -6.029 2.290 19.817 1.00 93.81 293 VAL A O 1
ATOM 2155 N N . LEU A 1 294 ? -6.150 2.025 22.033 1.00 93.75 294 LEU A N 1
ATOM 2156 C CA . LEU A 1 294 ? -5.296 0.857 22.108 1.00 93.75 294 LEU A CA 1
ATOM 2157 C C . LEU A 1 294 ? -6.166 -0.399 21.982 1.00 93.75 294 LEU A C 1
ATOM 2159 O O . LEU A 1 294 ? -7.025 -0.650 22.828 1.00 93.75 294 LEU A O 1
ATOM 2163 N N . VAL A 1 295 ? -5.967 -1.153 20.901 1.00 91.75 295 VAL A N 1
ATOM 2164 C CA . VAL A 1 295 ? -6.823 -2.292 20.510 1.00 91.75 295 VAL A CA 1
ATOM 2165 C C . VAL A 1 295 ? -6.164 -3.652 20.720 1.00 91.75 295 VAL A C 1
ATOM 2167 O O . VAL A 1 295 ? -6.838 -4.678 20.689 1.00 91.75 295 VAL A O 1
ATOM 2170 N N . GLY A 1 296 ? -4.852 -3.679 20.946 1.00 90.88 296 GLY A N 1
ATOM 2171 C CA . GLY A 1 296 ? -4.103 -4.924 21.044 1.00 90.88 296 GLY A CA 1
ATOM 2172 C C . GLY A 1 296 ? -2.634 -4.721 21.382 1.00 90.88 296 GLY A C 1
ATOM 2173 O O . GLY A 1 296 ? -2.136 -3.595 21.436 1.00 90.88 296 GLY A O 1
ATOM 2174 N N . ALA A 1 297 ? -1.939 -5.835 21.578 1.00 91.06 297 ALA A N 1
ATOM 2175 C CA . ALA A 1 297 ? -0.488 -5.901 21.617 1.00 91.06 297 ALA A CA 1
ATOM 2176 C C . ALA A 1 297 ? -0.002 -7.069 20.744 1.00 91.06 297 ALA A C 1
ATOM 2178 O O . ALA A 1 297 ? -0.731 -8.033 20.519 1.00 91.06 297 ALA A O 1
ATOM 2179 N N . VAL A 1 298 ? 1.219 -6.957 20.233 1.00 87.00 298 VAL A N 1
ATOM 2180 C CA . VAL A 1 298 ? 1.920 -7.968 19.440 1.00 87.00 298 VAL A CA 1
ATOM 2181 C C . VAL A 1 298 ? 3.294 -8.163 20.065 1.00 87.00 298 VAL A C 1
ATOM 2183 O O . VAL A 1 298 ? 4.006 -7.188 20.325 1.00 87.00 298 VAL A O 1
ATOM 2186 N N . ARG A 1 299 ? 3.668 -9.416 20.330 1.00 87.50 299 ARG A N 1
ATOM 2187 C CA . ARG A 1 299 ? 5.041 -9.767 20.697 1.00 87.50 299 ARG A CA 1
ATOM 2188 C C . ARG A 1 299 ? 5.863 -9.978 19.438 1.00 87.50 299 ARG A C 1
ATOM 2190 O O . ARG A 1 299 ? 5.384 -10.473 18.429 1.00 87.50 299 ARG A O 1
ATOM 2197 N N . THR A 1 300 ? 7.104 -9.536 19.518 1.00 84.06 300 THR A N 1
ATOM 2198 C CA . THR A 1 300 ? 8.135 -9.737 18.506 1.00 84.06 300 THR A CA 1
ATOM 2199 C C . THR A 1 300 ? 9.419 -10.132 19.223 1.00 84.06 300 THR A C 1
ATOM 2201 O O . THR A 1 300 ? 9.530 -9.968 20.442 1.00 84.06 300 THR A O 1
ATOM 2204 N N . GLU A 1 301 ? 10.426 -10.566 18.471 1.00 83.81 301 GLU A N 1
ATOM 2205 C CA . GLU A 1 301 ? 11.758 -10.851 19.019 1.00 83.81 301 GLU A CA 1
ATOM 2206 C C . GLU A 1 301 ? 12.397 -9.630 19.709 1.00 83.81 301 GLU A C 1
ATOM 2208 O O . GLU A 1 301 ? 13.167 -9.781 20.655 1.00 83.81 301 GLU A O 1
ATOM 2213 N N . VAL A 1 302 ? 12.050 -8.414 19.268 1.00 85.50 302 VAL A N 1
ATOM 2214 C CA . VAL A 1 302 ? 12.606 -7.147 19.779 1.00 85.50 302 VAL A CA 1
ATOM 2215 C C . VAL A 1 302 ? 11.839 -6.631 21.005 1.00 85.50 302 VAL A C 1
ATOM 2217 O O . VAL A 1 302 ? 12.359 -5.828 21.780 1.00 85.50 302 VAL A O 1
ATOM 2220 N N . GLY A 1 303 ? 10.607 -7.099 21.222 1.00 88.50 303 GLY A N 1
ATOM 2221 C CA . GLY A 1 303 ? 9.776 -6.693 22.352 1.00 88.50 303 GLY A CA 1
ATOM 2222 C C . GLY A 1 303 ? 8.279 -6.677 22.054 1.00 88.50 303 GLY A C 1
ATOM 2223 O O . GLY A 1 303 ? 7.807 -7.221 21.056 1.00 88.50 303 GLY A O 1
ATOM 2224 N N . VAL A 1 304 ? 7.522 -6.052 22.958 1.00 89.94 304 VAL A N 1
ATOM 2225 C CA . VAL A 1 304 ? 6.064 -5.895 22.851 1.00 89.94 304 VAL A CA 1
ATOM 2226 C C . VAL A 1 304 ? 5.733 -4.559 22.193 1.00 89.94 304 VAL A C 1
ATOM 2228 O O . VAL A 1 304 ? 6.174 -3.505 22.662 1.00 89.94 304 VAL A O 1
ATOM 2231 N N . TYR A 1 305 ? 4.892 -4.610 21.165 1.00 90.88 305 TYR A N 1
ATOM 2232 C CA . TYR A 1 305 ? 4.347 -3.447 20.479 1.00 90.88 305 TYR A CA 1
ATOM 2233 C C . TYR A 1 305 ? 2.835 -3.385 20.641 1.00 90.88 305 TYR A C 1
ATOM 2235 O O . TYR A 1 305 ? 2.131 -4.366 20.437 1.00 90.88 305 TYR A O 1
ATOM 2243 N N . TYR A 1 306 ? 2.329 -2.216 20.993 1.00 92.38 306 TYR A N 1
ATOM 2244 C CA . TYR A 1 306 ? 0.914 -1.938 21.169 1.00 92.38 306 TYR A CA 1
ATOM 2245 C C . TYR A 1 306 ? 0.321 -1.432 19.860 1.00 92.38 306 TYR A C 1
ATOM 2247 O O . TYR A 1 306 ? 0.887 -0.551 19.215 1.00 92.38 306 TYR A O 1
ATOM 2255 N N . GLN A 1 307 ? -0.824 -1.987 19.481 1.00 91.50 307 GLN A N 1
ATOM 2256 C CA . GLN A 1 307 ? -1.607 -1.557 18.331 1.00 91.50 307 GLN A CA 1
ATOM 2257 C C . GLN A 1 307 ? -2.497 -0.389 18.749 1.00 91.50 307 GLN A C 1
ATOM 2259 O O . GLN A 1 307 ? -3.399 -0.546 19.577 1.00 91.50 307 GLN A O 1
ATOM 2264 N N . VAL A 1 308 ? -2.232 0.782 18.183 1.00 92.50 308 VAL A N 1
ATOM 2265 C CA . VAL A 1 308 ? -2.889 2.037 18.537 1.00 92.50 308 VAL A CA 1
ATOM 2266 C C . VAL A 1 308 ? -3.539 2.652 17.302 1.00 92.50 308 VAL A C 1
ATOM 2268 O O . VAL A 1 308 ? -2.895 2.842 16.272 1.00 92.50 308 VAL A O 1
ATOM 2271 N N . LEU A 1 309 ? -4.824 2.967 17.412 1.00 91.00 309 LEU A N 1
ATOM 2272 C CA . LEU A 1 309 ? -5.612 3.681 16.416 1.00 91.00 309 LEU A CA 1
ATOM 2273 C C . LEU A 1 309 ? -5.673 5.167 16.765 1.00 91.00 309 LEU A C 1
ATOM 2275 O O . LEU A 1 309 ? -5.920 5.536 17.917 1.00 91.00 309 LEU A O 1
ATOM 2279 N N . HIS A 1 310 ? -5.509 6.016 15.752 1.00 90.50 310 HIS A N 1
ATOM 2280 C CA . HIS A 1 310 ? -5.558 7.464 15.906 1.00 90.50 310 HIS A CA 1
ATOM 2281 C C . HIS A 1 310 ? -6.372 8.112 14.779 1.00 90.50 310 HIS A C 1
ATOM 2283 O O . HIS A 1 310 ? -5.873 8.339 13.677 1.00 90.50 310 HIS A O 1
ATOM 2289 N N . GLY A 1 311 ? -7.639 8.424 15.057 1.00 87.88 311 GLY A N 1
ATOM 2290 C CA . GLY A 1 311 ? -8.564 8.862 14.012 1.00 87.88 311 GLY A CA 1
ATOM 2291 C C . GLY A 1 311 ? -8.774 7.782 12.953 1.00 87.88 311 GLY A C 1
ATOM 2292 O O . GLY A 1 311 ? -8.740 6.596 13.253 1.00 87.88 311 GLY A O 1
ATOM 2293 N N . GLU A 1 312 ? -8.943 8.203 11.704 1.00 82.12 312 GLU A N 1
ATOM 2294 C CA . GLU A 1 312 ? -9.064 7.293 10.556 1.00 82.12 312 GLU A CA 1
ATOM 2295 C C . GLU A 1 312 ? -7.708 6.773 10.049 1.00 82.12 312 GLU A C 1
ATOM 2297 O O . GLU A 1 312 ? -7.644 6.072 9.038 1.00 82.12 312 GLU A O 1
ATOM 2302 N N . ALA A 1 313 ? -6.604 7.119 10.722 1.00 79.56 313 ALA A N 1
ATOM 2303 C CA . ALA A 1 313 ? -5.309 6.555 10.383 1.00 79.56 313 ALA A CA 1
ATOM 2304 C C . ALA A 1 313 ? -5.301 5.042 10.657 1.00 79.56 313 ALA A C 1
ATOM 2306 O O . ALA A 1 313 ? -5.928 4.558 11.603 1.00 79.56 313 ALA A O 1
ATOM 2307 N N . GLY A 1 314 ? -4.557 4.297 9.836 1.00 78.75 314 GLY A N 1
ATOM 2308 C CA . GLY A 1 314 ? -4.346 2.867 10.054 1.00 78.75 314 GLY A CA 1
ATOM 2309 C C . GLY A 1 314 ? -3.712 2.562 11.418 1.00 78.75 314 GLY A C 1
ATOM 2310 O O . GLY A 1 314 ? -3.160 3.443 12.079 1.00 78.75 314 GLY A O 1
ATOM 2311 N N . VAL A 1 315 ? -3.776 1.292 11.827 1.00 85.25 315 VAL A N 1
ATOM 2312 C CA . VAL A 1 315 ? -3.172 0.813 13.081 1.00 85.25 315 VAL A CA 1
ATOM 2313 C C . VAL A 1 315 ? -1.680 1.144 13.107 1.00 85.25 315 VAL A C 1
ATOM 2315 O O . VAL A 1 315 ? -0.924 0.737 12.224 1.00 85.25 315 VAL A O 1
ATOM 2318 N N . ARG A 1 316 ? -1.249 1.853 14.151 1.00 89.19 316 ARG A N 1
ATOM 2319 C CA . ARG A 1 316 ? 0.154 2.148 14.442 1.00 89.19 316 ARG A CA 1
ATOM 2320 C C . ARG A 1 316 ? 0.676 1.177 15.493 1.00 89.19 316 ARG A C 1
ATOM 2322 O O . ARG A 1 316 ? -0.031 0.860 16.445 1.00 89.19 316 ARG A O 1
ATOM 2329 N N . LEU A 1 317 ? 1.927 0.749 15.350 1.00 90.56 317 LEU A N 1
ATOM 2330 C CA . LEU A 1 317 ? 2.641 0.018 16.395 1.00 90.56 317 LEU A CA 1
ATOM 2331 C C . LEU A 1 317 ? 3.435 1.006 17.257 1.00 90.56 317 LEU A C 1
ATOM 2333 O O . LEU A 1 317 ? 4.184 1.830 16.734 1.00 90.56 317 LEU A O 1
ATOM 2337 N N . ALA A 1 318 ? 3.257 0.935 18.573 1.00 91.62 318 ALA A N 1
ATOM 2338 C CA . ALA A 1 318 ? 3.953 1.769 19.549 1.00 91.62 318 ALA A CA 1
ATOM 2339 C C . ALA A 1 318 ? 4.605 0.890 20.618 1.00 91.62 318 ALA A C 1
ATOM 2341 O O . ALA A 1 318 ? 3.970 -0.014 21.153 1.00 91.62 318 ALA A O 1
ATOM 2342 N N . SER A 1 319 ? 5.865 1.139 20.960 1.00 93.50 319 SER A N 1
ATOM 2343 C CA . SER A 1 319 ? 6.500 0.463 22.094 1.00 93.50 319 SER A CA 1
ATOM 2344 C C . SER A 1 319 ? 5.933 0.968 23.428 1.00 93.50 319 SER A C 1
ATOM 2346 O O . SER A 1 319 ? 5.333 2.045 23.511 1.00 93.50 319 SER A O 1
ATOM 2348 N N . ALA A 1 320 ? 6.181 0.234 24.517 1.00 93.62 320 ALA A N 1
ATOM 2349 C CA . ALA A 1 320 ? 5.863 0.728 25.860 1.00 93.62 320 ALA A CA 1
ATOM 2350 C C . ALA A 1 320 ? 6.554 2.071 26.164 1.00 93.62 320 ALA A C 1
ATOM 2352 O O . ALA A 1 320 ? 5.992 2.927 26.847 1.00 93.62 320 ALA A O 1
ATOM 2353 N N . GLN A 1 321 ? 7.768 2.270 25.646 1.00 92.38 321 GLN A N 1
ATOM 2354 C CA . GLN A 1 321 ? 8.512 3.512 25.810 1.00 92.38 321 GLN A CA 1
ATOM 2355 C C . GLN A 1 321 ? 7.849 4.669 25.048 1.00 92.38 321 GLN A C 1
ATOM 2357 O O . GLN A 1 321 ? 7.694 5.751 25.619 1.00 92.38 321 GLN A O 1
ATOM 2362 N N . ASP A 1 322 ? 7.381 4.433 23.819 1.00 92.44 322 ASP A N 1
ATOM 2363 C CA . ASP A 1 322 ? 6.643 5.436 23.040 1.00 92.44 322 ASP A CA 1
ATOM 2364 C C . ASP A 1 322 ? 5.368 5.870 23.761 1.00 92.44 322 ASP A C 1
ATOM 2366 O O . ASP A 1 322 ? 5.065 7.058 23.809 1.00 92.44 322 ASP A O 1
ATOM 2370 N N . LEU A 1 323 ? 4.642 4.936 24.382 1.00 93.50 323 LEU A N 1
ATOM 2371 C CA . LEU A 1 323 ? 3.435 5.254 25.149 1.00 93.50 323 LEU A CA 1
ATOM 2372 C C . LEU A 1 323 ? 3.742 5.995 26.461 1.00 93.50 323 LEU A C 1
ATOM 2374 O O . LEU A 1 323 ? 2.993 6.884 26.857 1.00 93.50 323 LEU A O 1
ATOM 2378 N N . ARG A 1 324 ? 4.867 5.708 27.126 1.00 93.19 324 ARG A N 1
ATOM 2379 C CA . ARG A 1 324 ? 5.287 6.451 28.332 1.00 93.19 324 ARG A CA 1
ATOM 2380 C C . ARG A 1 324 ? 5.709 7.886 28.019 1.00 93.19 324 ARG A C 1
ATOM 2382 O O . ARG A 1 324 ? 5.383 8.802 28.773 1.00 93.19 324 ARG A O 1
ATOM 2389 N N . HIS A 1 325 ? 6.441 8.091 26.926 1.00 91.69 325 HIS A N 1
ATOM 2390 C CA . HIS A 1 325 ? 6.950 9.413 26.550 1.00 91.69 325 HIS A CA 1
ATOM 2391 C C . HIS A 1 325 ? 6.002 10.202 25.653 1.00 91.69 325 HIS A C 1
ATOM 2393 O O . HIS A 1 325 ? 6.098 11.426 25.599 1.00 91.69 325 HIS A O 1
ATOM 2399 N N . GLY A 1 326 ? 5.053 9.532 25.007 1.00 88.06 326 GLY A N 1
ATOM 2400 C CA . GLY A 1 326 ? 4.098 10.112 24.076 1.00 88.06 326 GLY A CA 1
ATOM 2401 C C . GLY A 1 326 ? 3.012 10.950 24.732 1.00 88.06 326 GLY A C 1
ATOM 2402 O O . GLY A 1 326 ? 1.968 11.098 24.135 1.00 88.06 326 GLY A O 1
ATOM 2403 N N . GLY A 1 327 ? 3.200 11.460 25.954 1.00 91.12 327 GLY A N 1
ATOM 2404 C CA . GLY A 1 327 ? 2.301 12.454 26.543 1.00 91.12 327 GLY A CA 1
ATOM 2405 C C . GLY A 1 327 ? 0.920 11.944 26.966 1.00 91.12 327 GLY A C 1
ATOM 2406 O O . GLY A 1 327 ? 0.056 12.765 27.275 1.00 91.12 327 GLY A O 1
ATOM 2407 N N . PHE A 1 328 ? 0.687 10.633 27.042 1.00 93.69 328 PHE A N 1
ATOM 2408 C CA . PHE A 1 328 ? -0.560 10.093 27.587 1.00 93.69 328 PHE A CA 1
ATOM 2409 C C . PHE A 1 328 ? -0.622 10.306 29.101 1.00 93.69 328 PHE A C 1
ATOM 2411 O O . PHE A 1 328 ? 0.366 10.162 29.820 1.00 93.69 328 PHE A O 1
ATOM 2418 N N . SER A 1 329 ? -1.783 10.740 29.587 1.00 90.81 329 SER A N 1
ATOM 2419 C CA . SER A 1 329 ? -1.987 11.099 30.997 1.00 90.81 329 SER A CA 1
ATOM 2420 C C . SER A 1 329 ? -2.929 10.155 31.729 1.00 90.81 329 SER A C 1
ATOM 2422 O O . SER A 1 329 ? -2.841 10.029 32.947 1.00 90.81 329 SER A O 1
ATOM 2424 N N . LYS A 1 330 ? -3.858 9.527 31.002 1.00 94.56 330 LYS A N 1
ATOM 2425 C CA . LYS A 1 330 ? -4.887 8.640 31.547 1.00 94.56 330 LYS A CA 1
ATOM 2426 C C . LYS A 1 330 ? -5.198 7.550 30.528 1.00 94.56 330 LYS A C 1
ATOM 2428 O O . LYS A 1 330 ? -5.140 7.814 29.327 1.00 94.56 330 LYS A O 1
ATOM 2433 N N . ALA A 1 331 ? -5.581 6.375 31.010 1.00 96.12 331 ALA A N 1
ATOM 2434 C CA . ALA A 1 331 ? -6.113 5.300 30.189 1.00 96.12 331 ALA A CA 1
ATOM 2435 C C . ALA A 1 331 ? -7.448 4.811 30.771 1.00 96.12 331 ALA A C 1
ATOM 2437 O O . ALA A 1 331 ? -7.624 4.787 31.992 1.00 96.12 331 ALA A O 1
ATOM 2438 N N . TRP A 1 332 ? -8.396 4.462 29.904 1.00 96.56 332 TRP A N 1
ATOM 2439 C CA . TRP A 1 332 ? -9.745 4.043 30.287 1.00 96.56 332 TRP A CA 1
ATOM 2440 C C . TRP A 1 332 ? -10.146 2.805 29.504 1.00 96.56 332 TRP A C 1
ATOM 2442 O O . TRP A 1 332 ? -10.242 2.847 28.279 1.00 96.56 332 TRP A O 1
ATOM 2452 N N . ARG A 1 333 ? -10.373 1.698 30.203 1.00 95.06 333 ARG A N 1
ATOM 2453 C CA . ARG A 1 333 ? -10.829 0.451 29.595 1.00 95.06 333 ARG A CA 1
ATOM 2454 C C . ARG A 1 333 ? -12.330 0.512 29.389 1.00 95.06 333 ARG A C 1
ATOM 2456 O O . ARG A 1 333 ? -13.062 0.810 30.330 1.00 95.06 333 ARG A O 1
ATOM 2463 N N . ILE A 1 334 ? -12.766 0.199 28.176 1.00 91.81 334 ILE A N 1
ATOM 2464 C CA . ILE A 1 334 ? -14.179 0.093 27.829 1.00 91.81 334 ILE A CA 1
ATOM 2465 C C . ILE A 1 334 ? -14.556 -1.380 27.878 1.00 91.81 334 ILE A C 1
ATOM 2467 O O . ILE A 1 334 ? -13.902 -2.193 27.244 1.00 91.81 334 ILE A O 1
ATOM 2471 N N . ALA A 1 335 ? -15.600 -1.734 28.613 1.00 88.81 335 ALA A N 1
ATOM 2472 C CA . ALA A 1 335 ? -16.173 -3.071 28.611 1.00 88.81 335 ALA A CA 1
ATOM 2473 C C . ALA A 1 335 ? -17.654 -2.969 28.241 1.00 88.81 335 ALA A C 1
ATOM 2475 O O . ALA A 1 335 ? -18.458 -2.419 28.998 1.00 88.81 335 ALA A O 1
ATOM 2476 N N . GLY A 1 336 ? -18.001 -3.480 27.061 1.00 83.00 336 GLY A N 1
ATOM 2477 C CA . GLY A 1 336 ? -19.380 -3.548 26.598 1.00 83.00 336 GLY A CA 1
ATOM 2478 C C . GLY A 1 336 ? -20.240 -4.499 27.427 1.00 83.00 336 GLY A C 1
ATOM 2479 O O . GLY A 1 336 ? -19.741 -5.425 28.063 1.00 83.00 336 GLY A O 1
ATOM 2480 N N . ALA A 1 337 ? -21.558 -4.311 27.361 1.00 81.12 337 ALA A N 1
ATOM 2481 C CA . ALA A 1 337 ? -22.535 -5.228 27.954 1.00 81.12 337 ALA A CA 1
ATOM 2482 C C . ALA A 1 337 ? -22.761 -6.512 27.117 1.00 81.12 337 ALA A C 1
ATOM 2484 O O . ALA A 1 337 ? -23.641 -7.308 27.434 1.00 81.12 337 ALA A O 1
ATOM 2485 N N . GLY A 1 338 ? -21.994 -6.713 26.035 1.00 78.88 338 GLY A N 1
ATOM 2486 C CA . GLY A 1 338 ? -22.122 -7.872 25.140 1.00 78.88 338 GLY A CA 1
ATOM 2487 C C . GLY A 1 338 ? -23.332 -7.824 24.199 1.00 78.88 338 GLY A C 1
ATOM 2488 O O . GLY A 1 338 ? -23.700 -8.840 23.624 1.00 78.88 338 GLY A O 1
ATOM 2489 N N . VAL A 1 339 ? -23.964 -6.656 24.030 1.00 77.00 339 VAL A N 1
ATOM 2490 C CA . VAL A 1 339 ? -25.196 -6.476 23.226 1.00 77.00 339 VAL A CA 1
ATOM 2491 C C . VAL A 1 339 ? -24.907 -6.355 21.714 1.00 77.00 339 VAL A C 1
ATOM 2493 O O . VAL A 1 339 ? -25.827 -6.215 20.904 1.00 77.00 339 VAL A O 1
ATOM 2496 N N . GLY A 1 340 ? -23.631 -6.410 21.324 1.00 81.38 340 GLY A N 1
ATOM 2497 C CA . GLY A 1 340 ? -23.169 -6.189 19.956 1.00 81.38 340 GLY A CA 1
ATOM 2498 C C . GLY A 1 340 ? -23.264 -4.726 19.507 1.00 81.38 340 GLY A C 1
ATOM 2499 O O . GLY A 1 340 ? -24.017 -3.925 20.063 1.00 81.38 340 GLY A O 1
ATOM 2500 N N . VAL A 1 341 ? -22.490 -4.384 18.482 1.00 85.25 341 VAL A N 1
ATOM 2501 C CA . VAL A 1 341 ? -22.400 -3.073 17.845 1.00 85.25 341 VAL A CA 1
ATOM 2502 C C . VAL A 1 341 ? -23.567 -2.878 16.871 1.00 85.25 341 VAL A C 1
ATOM 2504 O O . VAL A 1 341 ? -23.620 -3.575 15.854 1.00 85.25 341 VAL A O 1
ATOM 2507 N N . PRO A 1 342 ? -24.496 -1.940 17.119 1.00 87.38 342 PRO A N 1
ATOM 2508 C CA . PRO A 1 342 ? -25.545 -1.619 16.160 1.00 87.38 342 PRO A CA 1
ATOM 2509 C C . PRO A 1 342 ? -24.982 -0.818 14.972 1.00 87.38 342 PRO A C 1
ATOM 2511 O O . PRO A 1 342 ? -24.307 0.198 15.137 1.00 87.38 342 PRO A O 1
ATOM 2514 N N . VAL A 1 343 ? -25.305 -1.261 13.761 1.00 87.62 343 VAL A N 1
ATOM 2515 C CA . VAL A 1 343 ? -24.938 -0.661 12.477 1.00 87.62 343 VAL A CA 1
ATOM 2516 C C . VAL A 1 343 ? -26.203 -0.463 11.652 1.00 87.62 343 VAL A C 1
ATOM 2518 O O . VAL A 1 343 ? -26.949 -1.403 11.371 1.00 87.62 343 VAL A O 1
ATOM 2521 N N . ARG A 1 344 ? -26.454 0.778 11.233 1.00 86.44 344 ARG A N 1
ATOM 2522 C CA . ARG A 1 344 ? -27.607 1.102 10.392 1.00 86.44 344 ARG A CA 1
ATOM 2523 C C . ARG A 1 344 ? -27.287 0.810 8.924 1.00 86.44 344 ARG A C 1
ATOM 2525 O O . ARG A 1 344 ? -26.358 1.385 8.366 1.00 86.44 344 ARG A O 1
ATOM 2532 N N . VAL A 1 345 ? -28.098 -0.030 8.284 1.00 87.19 345 VAL A N 1
ATOM 2533 C CA . VAL A 1 345 ? -27.998 -0.377 6.858 1.00 87.19 345 VAL A CA 1
ATOM 2534 C C . VAL A 1 345 ? -29.263 0.116 6.156 1.00 87.19 345 VAL A C 1
ATOM 2536 O O . VAL A 1 345 ? -30.330 -0.493 6.231 1.00 87.19 345 VAL A O 1
ATOM 2539 N N . GLY A 1 346 ? -29.185 1.282 5.511 1.00 88.25 346 GLY A N 1
ATOM 2540 C CA . GLY A 1 346 ? -30.357 1.940 4.927 1.00 88.25 346 GLY A CA 1
ATOM 2541 C C . GLY A 1 346 ? -31.403 2.312 5.988 1.00 88.25 346 GLY A C 1
ATOM 2542 O O . GLY A 1 346 ? -31.169 3.192 6.812 1.00 88.25 346 GLY A O 1
ATOM 2543 N N . GLN A 1 347 ? -32.572 1.660 5.958 1.00 88.94 347 GLN A N 1
ATOM 2544 C CA . GLN A 1 347 ? -33.674 1.882 6.914 1.00 88.94 347 GLN A CA 1
ATOM 2545 C C . GLN A 1 347 ? -33.820 0.762 7.960 1.00 88.94 347 GLN A C 1
ATOM 2547 O O . GLN A 1 347 ? -34.851 0.689 8.626 1.00 88.94 347 GLN A O 1
ATOM 2552 N N . THR A 1 348 ? -32.835 -0.127 8.087 1.00 92.38 348 THR A N 1
ATOM 2553 C CA . THR A 1 348 ? -32.840 -1.221 9.069 1.00 92.38 348 THR A CA 1
ATOM 2554 C C . THR A 1 348 ? -31.562 -1.213 9.905 1.00 92.38 348 THR A C 1
ATOM 2556 O O . THR A 1 348 ? -30.599 -0.522 9.568 1.00 92.38 348 THR A O 1
ATOM 2559 N N . GLU A 1 349 ? -31.573 -1.937 11.019 1.00 91.44 349 GLU A N 1
ATOM 2560 C CA . GLU A 1 349 ? -30.444 -2.069 11.941 1.00 91.44 349 GLU A CA 1
ATOM 2561 C C . GLU A 1 349 ? -29.931 -3.509 11.927 1.00 91.44 349 GLU A C 1
ATOM 2563 O O . GLU A 1 349 ? -30.704 -4.467 11.873 1.00 91.44 349 GLU A O 1
ATOM 2568 N N . VAL A 1 350 ? -28.612 -3.643 11.970 1.00 93.00 350 VAL A N 1
ATOM 2569 C CA . VAL A 1 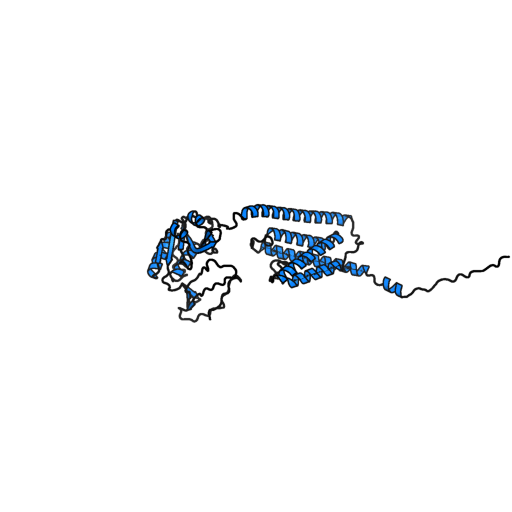350 ? -27.888 -4.899 12.110 1.00 93.00 350 VAL A CA 1
ATOM 2570 C C . VAL A 1 350 ? -26.984 -4.792 13.332 1.00 93.00 350 VAL A C 1
ATOM 2572 O O . VAL A 1 350 ? -26.420 -3.737 13.584 1.00 93.00 350 VAL A O 1
ATOM 2575 N N . ARG A 1 351 ? -26.819 -5.870 14.091 1.00 91.56 351 ARG A N 1
ATOM 2576 C CA . ARG A 1 351 ? -25.910 -5.957 15.234 1.00 91.56 351 ARG A CA 1
ATOM 2577 C C . ARG A 1 351 ? -24.743 -6.868 14.910 1.00 91.56 351 ARG A C 1
ATOM 2579 O O . ARG A 1 351 ? -24.950 -8.013 14.520 1.00 91.56 351 ARG A O 1
ATOM 2586 N N . LEU A 1 352 ? -23.538 -6.348 15.087 1.00 91.62 352 LEU A N 1
ATOM 2587 C CA . LEU A 1 352 ? -22.292 -7.097 14.974 1.00 91.62 352 LEU A CA 1
ATOM 2588 C C . LEU A 1 352 ? -21.851 -7.518 16.375 1.00 91.62 352 LEU A C 1
ATOM 2590 O O . LEU A 1 352 ? -21.888 -6.700 17.284 1.00 91.62 352 LEU A O 1
ATOM 2594 N N . ASP A 1 353 ? -21.420 -8.755 16.591 1.00 88.50 353 ASP A N 1
ATOM 2595 C CA . ASP A 1 353 ? -20.841 -9.152 17.886 1.00 88.50 353 ASP A CA 1
ATOM 2596 C C . ASP A 1 353 ? -19.584 -8.338 18.235 1.00 88.50 353 ASP A C 1
ATOM 2598 O O . ASP A 1 353 ? -19.386 -7.974 19.393 1.00 88.50 353 ASP A O 1
ATOM 2602 N N . LYS A 1 354 ? -18.773 -8.020 17.221 1.00 84.81 354 LYS A N 1
ATOM 2603 C CA . LYS A 1 354 ? -17.561 -7.193 17.289 1.00 84.81 354 LYS A CA 1
ATOM 2604 C C . LYS A 1 354 ? -17.296 -6.522 15.937 1.00 84.81 354 LYS A C 1
ATOM 2606 O O . LYS A 1 354 ? -17.787 -6.971 14.907 1.00 84.81 354 LYS A O 1
ATOM 2611 N N . ILE A 1 355 ? -16.503 -5.452 15.929 1.00 83.62 355 ILE A N 1
ATOM 2612 C CA . ILE A 1 355 ? -16.107 -4.724 14.700 1.00 83.62 355 ILE A CA 1
ATOM 2613 C C . ILE A 1 355 ? -14.613 -4.808 14.395 1.00 83.62 355 ILE A C 1
ATOM 2615 O O . ILE A 1 355 ? -14.162 -4.346 13.350 1.00 83.62 355 ILE A O 1
ATOM 2619 N N . TYR A 1 356 ? -13.842 -5.411 15.295 1.00 83.25 356 TYR A N 1
ATOM 2620 C CA . TYR A 1 356 ? -12.426 -5.667 15.104 1.00 83.25 356 TYR A CA 1
ATOM 2621 C C . TYR A 1 356 ? -12.048 -7.011 15.727 1.00 83.25 356 TYR A C 1
ATOM 2623 O O . TYR A 1 356 ? -12.720 -7.523 16.625 1.00 83.25 356 TYR A O 1
ATOM 2631 N N . HIS A 1 357 ? -10.958 -7.591 15.239 1.00 84.25 357 HIS A N 1
ATOM 2632 C CA . HIS A 1 357 ? -10.329 -8.753 15.843 1.00 84.25 357 HIS A CA 1
ATOM 2633 C C . HIS A 1 357 ? -8.818 -8.635 15.682 1.00 84.25 357 HIS A C 1
ATOM 2635 O O . HIS A 1 357 ? -8.334 -8.299 14.603 1.00 84.25 357 HIS A O 1
ATOM 2641 N N . ASN A 1 358 ? -8.083 -8.907 16.756 1.00 79.88 358 ASN A N 1
ATOM 2642 C CA . ASN A 1 358 ? -6.634 -9.014 16.715 1.00 79.88 358 ASN A CA 1
ATOM 2643 C C . ASN A 1 358 ? -6.266 -10.497 16.781 1.00 79.88 358 ASN A C 1
ATOM 2645 O O . ASN A 1 358 ? -6.483 -11.135 17.809 1.00 79.88 358 ASN A O 1
ATOM 2649 N N . PHE A 1 359 ? -5.702 -11.020 15.693 1.00 82.31 359 PHE A N 1
ATOM 2650 C CA . PHE A 1 359 ? -5.202 -12.396 15.632 1.00 82.31 359 PHE A CA 1
ATOM 2651 C C . PHE A 1 359 ? -3.949 -12.618 16.493 1.00 82.31 359 PHE A C 1
ATOM 2653 O O . PHE A 1 359 ? -3.556 -13.759 16.718 1.00 82.31 359 PHE A O 1
ATOM 2660 N N . GLY A 1 360 ? -3.336 -11.545 16.997 1.00 81.62 360 GLY A N 1
ATOM 2661 C CA . GLY A 1 360 ? -2.095 -11.613 17.752 1.00 81.62 360 GLY A CA 1
ATOM 2662 C C . GLY A 1 360 ? -0.917 -11.979 16.855 1.00 81.62 360 GLY A C 1
ATOM 2663 O O . GLY A 1 360 ? -0.811 -11.517 15.719 1.00 81.62 360 GLY A O 1
ATOM 2664 N N . GLU A 1 361 ? -0.010 -12.782 17.397 1.00 74.00 361 GLU A N 1
ATOM 2665 C CA . GLU A 1 361 ? 1.142 -13.305 16.671 1.00 74.00 361 GLU A CA 1
ATOM 2666 C C . GLU A 1 361 ? 0.741 -14.586 15.928 1.00 74.00 361 GLU A C 1
ATOM 2668 O O . GLU A 1 361 ? 0.272 -15.547 16.541 1.00 74.00 361 GLU A O 1
ATOM 2673 N N . LEU A 1 362 ? 0.912 -14.583 14.604 1.00 81.00 362 LEU A N 1
ATOM 2674 C CA . LEU A 1 362 ? 0.713 -15.751 13.749 1.00 81.00 362 LEU A CA 1
ATOM 2675 C C . LEU A 1 362 ? 2.073 -16.228 13.249 1.00 81.00 362 LEU A C 1
ATOM 2677 O O . LEU A 1 362 ? 2.836 -15.443 12.681 1.00 81.00 362 LEU A O 1
ATOM 2681 N N . ALA A 1 363 ? 2.380 -17.509 13.445 1.00 84.94 363 ALA A N 1
ATOM 2682 C CA . ALA A 1 363 ? 3.566 -18.111 12.856 1.00 84.94 363 ALA A CA 1
ATOM 2683 C C . ALA A 1 363 ? 3.447 -18.166 11.321 1.00 84.94 363 ALA A C 1
ATOM 2685 O O . ALA A 1 363 ? 2.350 -18.123 10.760 1.00 84.94 363 ALA A O 1
ATOM 2686 N N . ALA A 1 364 ? 4.583 -18.287 10.628 1.00 83.38 364 ALA A N 1
ATOM 2687 C CA . ALA A 1 364 ? 4.570 -18.534 9.189 1.00 83.38 364 ALA A CA 1
ATOM 2688 C C . ALA A 1 364 ? 3.727 -19.785 8.884 1.00 83.38 364 ALA A C 1
ATOM 2690 O O . ALA A 1 364 ? 3.885 -20.803 9.553 1.00 83.38 364 ALA A O 1
ATOM 2691 N N . GLU A 1 365 ? 2.836 -19.680 7.894 1.00 86.69 365 GLU A N 1
ATOM 2692 C CA . GLU A 1 365 ? 1.895 -20.743 7.486 1.00 86.69 365 GLU A CA 1
ATOM 2693 C C . GLU A 1 365 ? 0.803 -21.086 8.516 1.00 86.69 365 GLU A C 1
ATOM 2695 O O . GLU A 1 365 ? -0.005 -21.981 8.277 1.00 86.69 365 GLU A O 1
ATOM 2700 N N . GLN A 1 366 ? 0.726 -20.375 9.646 1.00 88.62 366 GLN A N 1
ATOM 2701 C CA . GLN A 1 366 ? -0.370 -20.554 10.589 1.00 88.62 366 GLN A CA 1
ATOM 2702 C C . GLN A 1 366 ? -1.645 -19.916 10.040 1.00 88.62 366 GLN A C 1
ATOM 2704 O O . GLN A 1 366 ? -1.733 -18.701 9.864 1.00 88.62 366 GLN A O 1
ATOM 2709 N N . GLU A 1 367 ? -2.662 -20.743 9.831 1.00 90.06 367 GLU A N 1
ATOM 2710 C CA . GLU A 1 367 ? -4.014 -20.275 9.557 1.00 90.06 367 GLU A CA 1
ATOM 2711 C C . GLU A 1 367 ? -4.703 -19.901 10.874 1.00 90.06 367 GLU A C 1
ATOM 2713 O O . GLU A 1 367 ? -4.614 -20.617 11.877 1.00 90.06 367 GLU A O 1
ATOM 2718 N N . ALA A 1 368 ? -5.386 -18.761 10.880 1.00 90.44 368 ALA A N 1
ATOM 2719 C CA . ALA A 1 368 ? -6.218 -18.335 11.991 1.00 90.44 368 ALA A CA 1
ATOM 2720 C C . ALA A 1 368 ? -7.581 -17.896 11.472 1.00 90.44 368 ALA A C 1
ATOM 2722 O O . ALA A 1 368 ? -7.691 -17.233 10.442 1.00 90.44 368 ALA A O 1
ATOM 2723 N N . GLU A 1 369 ? -8.617 -18.266 12.213 1.00 92.19 369 GLU A N 1
ATOM 2724 C CA . GLU A 1 369 ? -10.001 -18.003 11.853 1.00 92.19 369 GLU A CA 1
ATOM 2725 C C . GLU A 1 369 ? -10.662 -17.138 12.924 1.00 92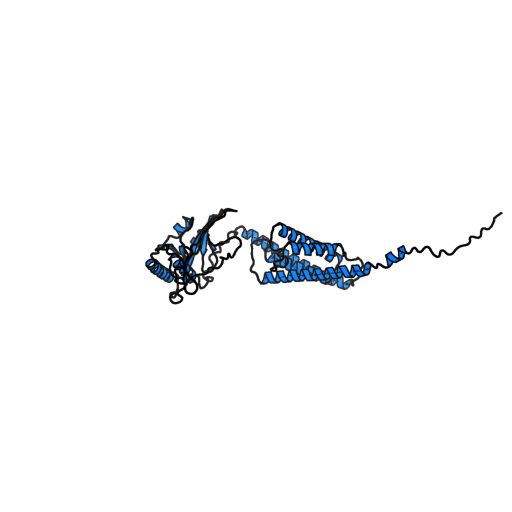.19 369 GLU A C 1
ATOM 2727 O O . GLU A 1 369 ? -10.452 -17.316 14.126 1.00 92.19 369 GLU A O 1
ATOM 2732 N N . CYS A 1 370 ? -11.476 -16.185 12.481 1.00 90.62 370 CYS A N 1
ATOM 2733 C CA . CYS A 1 370 ? -12.333 -15.401 13.350 1.00 90.62 370 CYS A CA 1
ATOM 2734 C C . CYS A 1 370 ? -13.702 -15.251 12.696 1.00 90.62 370 CYS A C 1
ATOM 2736 O O . CYS A 1 370 ? -13.816 -14.742 11.583 1.00 90.62 370 CYS A O 1
ATOM 2738 N N . VAL A 1 371 ? -14.742 -15.654 13.423 1.00 92.12 371 VAL A N 1
ATOM 2739 C CA . VAL A 1 371 ? -16.132 -15.491 12.997 1.00 92.12 371 VAL A CA 1
ATOM 2740 C C . VAL A 1 371 ? -16.688 -14.199 13.584 1.00 92.12 371 VAL A C 1
ATOM 2742 O O . VAL A 1 371 ? -16.545 -13.949 14.784 1.00 92.12 371 VAL A O 1
ATOM 2745 N N . PHE A 1 372 ? -17.323 -13.398 12.732 1.00 92.12 372 PHE A N 1
ATOM 2746 C CA . PHE A 1 372 ? -18.123 -12.236 13.110 1.00 92.12 372 PHE A CA 1
ATOM 2747 C C . PHE A 1 372 ? -19.596 -12.611 12.971 1.00 92.12 372 PHE A C 1
ATOM 2749 O O . PHE A 1 372 ? -20.026 -13.087 11.919 1.00 92.12 372 PHE A O 1
ATOM 2756 N N . SER A 1 373 ? -20.368 -12.414 14.032 1.00 92.50 373 SER A N 1
ATOM 2757 C CA . SER A 1 373 ? -21.800 -12.701 14.037 1.00 92.50 373 SER A CA 1
ATOM 2758 C C . SER A 1 373 ? -22.575 -11.448 13.672 1.00 92.50 373 SER A C 1
ATOM 2760 O O . SER A 1 373 ? -22.417 -10.400 14.296 1.00 92.50 373 SER A O 1
ATOM 2762 N N . VAL A 1 374 ? -23.443 -11.578 12.672 1.00 93.38 374 VAL A N 1
ATOM 2763 C CA . VAL A 1 374 ? -24.248 -10.482 12.138 1.00 93.38 374 VAL A CA 1
ATOM 2764 C C . VAL A 1 374 ? -25.722 -10.808 12.353 1.00 93.38 374 VAL A C 1
ATOM 2766 O O . VAL A 1 374 ? -26.264 -11.715 11.725 1.00 93.38 374 VAL A O 1
ATOM 2769 N N . ALA A 1 375 ? -26.386 -10.078 13.245 1.00 94.12 375 ALA A N 1
ATOM 2770 C CA . ALA A 1 375 ? -27.793 -10.279 13.574 1.00 94.12 375 ALA A CA 1
ATOM 2771 C C . ALA A 1 375 ? -28.641 -9.113 13.052 1.00 94.12 375 ALA A C 1
ATOM 2773 O O . ALA A 1 375 ? -28.443 -7.971 13.450 1.00 94.12 375 ALA A O 1
ATOM 2774 N N . ASN A 1 376 ? -29.621 -9.375 12.186 1.00 94.94 376 ASN A N 1
ATOM 2775 C CA . ASN A 1 376 ? -30.584 -8.345 11.786 1.00 94.94 376 ASN A CA 1
ATOM 2776 C C . ASN A 1 376 ? -31.539 -8.047 12.955 1.00 94.94 376 ASN A C 1
ATOM 2778 O O . ASN A 1 376 ? -32.378 -8.883 13.289 1.00 94.94 376 ASN A O 1
ATOM 2782 N N . SER A 1 377 ? -31.403 -6.875 13.578 1.00 93.50 377 SER A N 1
ATOM 2783 C CA . SER A 1 377 ? -32.269 -6.418 14.673 1.00 93.50 377 SER A CA 1
ATOM 2784 C C . SER A 1 377 ? -33.457 -5.583 14.184 1.00 93.50 377 SER A C 1
ATOM 2786 O O . SER A 1 377 ? -34.350 -5.271 14.973 1.00 93.50 377 SER A O 1
ATOM 2788 N N . GLY A 1 378 ? -33.495 -5.216 12.900 1.00 93.19 378 GLY A N 1
ATOM 2789 C CA . GLY A 1 378 ? -34.578 -4.432 12.322 1.00 93.19 378 GLY A CA 1
ATOM 2790 C C . GLY A 1 378 ? -35.731 -5.263 11.749 1.00 93.19 378 GLY A C 1
ATOM 2791 O O . GLY A 1 378 ? -35.733 -6.490 11.729 1.00 93.19 378 GLY A O 1
ATOM 2792 N N . THR A 1 379 ? -36.758 -4.563 11.265 1.00 95.38 379 THR A N 1
ATOM 2793 C CA . THR A 1 379 ? -37.999 -5.173 10.751 1.00 95.38 379 THR A CA 1
ATOM 2794 C C . THR A 1 379 ? -37.968 -5.475 9.256 1.00 95.38 379 THR A C 1
ATOM 2796 O O . THR A 1 379 ? -38.930 -6.024 8.718 1.00 95.38 379 THR A O 1
ATOM 2799 N N . ARG A 1 380 ? -36.894 -5.092 8.556 1.00 96.50 380 ARG A N 1
ATOM 2800 C CA . ARG A 1 380 ? -36.761 -5.272 7.108 1.00 96.50 380 ARG A CA 1
ATOM 2801 C C . ARG A 1 380 ? -35.656 -6.271 6.787 1.00 96.50 380 ARG A C 1
ATOM 2803 O O . ARG A 1 380 ? -34.659 -6.309 7.507 1.00 96.50 380 ARG A O 1
ATOM 2810 N N . PRO A 1 381 ? -35.806 -7.063 5.712 1.00 95.44 381 PRO A N 1
ATOM 2811 C CA . PRO A 1 381 ? -34.752 -7.969 5.284 1.00 95.44 381 PRO A CA 1
ATOM 2812 C C . PRO A 1 381 ? -33.503 -7.177 4.883 1.00 95.44 381 PRO A C 1
ATOM 2814 O O . PRO A 1 381 ? -33.599 -6.141 4.222 1.00 95.44 381 PRO A O 1
ATOM 2817 N N . VAL A 1 382 ? -32.341 -7.690 5.282 1.00 94.31 382 VAL A N 1
ATOM 2818 C CA . VAL A 1 382 ? -31.024 -7.197 4.871 1.00 94.31 382 VAL A CA 1
ATOM 2819 C C . VAL A 1 382 ? -30.469 -8.184 3.859 1.00 94.31 382 VAL A C 1
ATOM 2821 O O . VAL A 1 382 ? -30.446 -9.384 4.120 1.00 94.31 382 VAL A O 1
ATOM 2824 N N . VAL A 1 383 ? -30.028 -7.676 2.713 1.00 91.94 383 VAL A N 1
ATOM 2825 C CA . VAL A 1 383 ? -29.253 -8.449 1.741 1.00 91.94 383 VAL A CA 1
ATOM 2826 C C . VAL A 1 383 ? -27.803 -8.015 1.898 1.00 91.94 383 VAL A C 1
ATOM 2828 O O . VAL A 1 383 ? -27.516 -6.823 1.808 1.00 91.94 383 VAL A O 1
ATOM 2831 N N . MET A 1 384 ? -26.921 -8.966 2.194 1.00 88.25 384 MET A N 1
ATOM 2832 C CA . MET A 1 384 ? -25.482 -8.736 2.296 1.00 88.25 384 MET A CA 1
ATOM 2833 C C . MET A 1 384 ? -24.809 -9.314 1.058 1.00 88.25 384 MET A C 1
ATOM 2835 O O . MET A 1 384 ? -25.055 -10.468 0.707 1.00 88.25 384 MET A O 1
ATOM 2839 N N . ASP A 1 385 ? -23.979 -8.507 0.405 1.00 90.31 385 ASP A N 1
ATOM 2840 C CA . ASP A 1 385 ? -23.111 -8.986 -0.665 1.00 90.31 385 ASP A CA 1
ATOM 2841 C C . ASP A 1 385 ? -21.968 -9.837 -0.094 1.00 90.31 385 ASP A C 1
ATOM 2843 O O . ASP A 1 385 ? -21.736 -9.880 1.119 1.00 90.31 385 ASP A O 1
ATOM 2847 N N . ALA A 1 386 ? -21.239 -10.523 -0.978 1.00 87.06 386 ALA A N 1
ATOM 2848 C CA . ALA A 1 386 ? -20.049 -11.261 -0.578 1.00 87.06 386 ALA A CA 1
ATOM 2849 C C . ALA A 1 386 ? -19.033 -10.310 0.088 1.00 87.06 386 ALA A C 1
ATOM 2851 O O . ALA A 1 386 ? -18.777 -9.223 -0.442 1.00 87.06 386 ALA A O 1
ATOM 2852 N N . PRO A 1 387 ? -18.441 -10.696 1.231 1.00 88.50 387 PRO A N 1
ATOM 2853 C CA . PRO A 1 387 ? -17.472 -9.852 1.909 1.00 88.50 387 PRO A CA 1
ATOM 2854 C C . PRO A 1 387 ? -16.215 -9.677 1.045 1.00 88.50 387 PRO A C 1
ATOM 2856 O O . PRO A 1 387 ? -15.749 -10.610 0.394 1.00 88.50 387 PRO A O 1
ATOM 2859 N N . THR A 1 388 ? -15.652 -8.470 1.051 1.00 86.81 388 THR A N 1
ATOM 2860 C CA . THR A 1 388 ? -14.437 -8.127 0.299 1.00 86.81 388 THR A CA 1
ATOM 2861 C C . THR A 1 388 ? -13.286 -7.830 1.250 1.00 86.81 388 THR A C 1
ATOM 2863 O O . THR A 1 388 ? -13.465 -7.071 2.203 1.00 86.81 388 THR A O 1
ATOM 2866 N N . SER A 1 389 ? -12.095 -8.354 0.967 1.00 84.44 389 SER A N 1
ATOM 2867 C CA . SER A 1 389 ? -10.858 -7.970 1.651 1.00 84.44 389 SER A CA 1
ATOM 2868 C C . SER A 1 389 ? -10.069 -6.949 0.829 1.00 84.44 389 SER A C 1
ATOM 2870 O O . SER A 1 389 ? -10.125 -6.924 -0.400 1.00 84.44 389 SER A O 1
ATOM 2872 N N . SER A 1 390 ? -9.333 -6.070 1.511 1.00 76.19 390 SER A N 1
ATOM 2873 C CA . SER A 1 390 ? -8.445 -5.095 0.860 1.00 76.19 390 SER A CA 1
ATOM 2874 C C . SER A 1 390 ? -7.102 -5.698 0.438 1.00 76.19 390 SER A C 1
ATOM 2876 O O . SER A 1 390 ? -6.394 -5.109 -0.378 1.00 76.19 390 SER A O 1
ATOM 2878 N N . CYS A 1 391 ? -6.743 -6.866 0.977 1.00 78.75 391 CYS A N 1
ATOM 2879 C CA . CYS A 1 391 ? -5.524 -7.595 0.656 1.00 78.75 391 CYS A CA 1
ATOM 2880 C C . CYS A 1 391 ? -5.819 -9.086 0.434 1.00 78.75 391 CYS A C 1
ATOM 2882 O O . CYS A 1 391 ? -6.739 -9.644 1.028 1.00 78.75 391 CYS A O 1
ATOM 2884 N N . GLY A 1 392 ? -4.996 -9.752 -0.383 1.00 80.75 392 GLY A N 1
ATOM 2885 C CA . GLY A 1 392 ? -5.112 -11.195 -0.637 1.00 80.75 392 GLY A CA 1
ATOM 2886 C C . GLY A 1 392 ? -4.715 -12.088 0.546 1.00 80.75 392 GLY A C 1
ATOM 2887 O O . GLY A 1 392 ? -4.844 -13.302 0.447 1.00 80.75 392 GLY A O 1
ATOM 2888 N N . CYS A 1 393 ? -4.236 -11.508 1.652 1.00 80.56 393 CYS A N 1
ATOM 2889 C CA . CYS A 1 393 ? -3.815 -12.247 2.846 1.00 80.56 393 CYS A CA 1
ATOM 2890 C C . CYS A 1 393 ? -4.986 -12.638 3.759 1.00 80.56 393 CYS A C 1
ATOM 2892 O O . CYS A 1 393 ? -4.795 -13.410 4.691 1.00 80.56 393 CYS A O 1
ATOM 2894 N N . VAL A 1 394 ? -6.179 -12.080 3.527 1.00 87.50 394 VAL A N 1
ATOM 2895 C CA . VAL A 1 394 ? -7.386 -12.373 4.304 1.00 87.50 394 VAL A CA 1
ATOM 2896 C C . VAL A 1 394 ? -8.463 -12.861 3.351 1.00 87.50 394 VAL A C 1
ATOM 2898 O O . VAL A 1 394 ? -8.837 -12.157 2.409 1.00 87.50 394 VAL A O 1
ATOM 2901 N N . VAL A 1 395 ? -8.983 -14.056 3.620 1.00 89.06 395 VAL A N 1
ATOM 2902 C CA . VAL A 1 395 ? -10.149 -14.607 2.932 1.00 89.06 395 VAL A CA 1
ATOM 2903 C C . VAL A 1 395 ? -11.353 -14.406 3.840 1.00 89.06 395 VAL A C 1
ATOM 2905 O O . VAL A 1 395 ? -11.433 -14.994 4.913 1.00 89.06 395 VAL A O 1
ATOM 2908 N N . ALA A 1 396 ? -12.282 -13.550 3.422 1.00 89.81 396 ALA A N 1
ATOM 2909 C CA . ALA A 1 396 ? -13.570 -13.416 4.084 1.00 89.81 396 ALA A CA 1
ATOM 2910 C C . ALA A 1 396 ? -14.595 -14.264 3.329 1.00 89.81 396 ALA A C 1
ATOM 2912 O O . ALA A 1 396 ? -14.700 -14.176 2.106 1.00 89.81 396 ALA A O 1
ATOM 2913 N N . SER A 1 397 ? -15.355 -15.081 4.050 1.00 89.69 397 SER A N 1
ATOM 2914 C CA . SER A 1 397 ? -16.449 -15.865 3.480 1.00 89.69 397 SER A CA 1
ATOM 2915 C C . SER A 1 397 ? -17.630 -15.896 4.452 1.00 89.69 397 SER A C 1
ATOM 2917 O O . SER A 1 397 ? -17.421 -15.741 5.658 1.00 89.69 397 SER A O 1
ATOM 2919 N N . PRO A 1 398 ? -18.874 -16.021 3.957 1.00 86.75 398 PRO A N 1
ATOM 2920 C CA . PRO A 1 398 ? -20.012 -16.300 4.821 1.00 86.75 398 PRO A CA 1
ATOM 2921 C C . PRO A 1 398 ? -19.769 -17.618 5.559 1.00 86.75 398 PRO A C 1
ATOM 2923 O O . PRO A 1 398 ? -19.407 -18.606 4.922 1.00 86.75 398 PRO A O 1
ATOM 2926 N N . ALA A 1 399 ? -19.969 -17.630 6.876 1.00 78.38 399 ALA A N 1
ATOM 2927 C CA . ALA A 1 399 ? -20.004 -18.884 7.618 1.00 78.38 399 ALA A CA 1
ATOM 2928 C C . ALA A 1 399 ? -21.215 -19.709 7.144 1.00 78.38 399 ALA A C 1
ATOM 2930 O O . ALA A 1 399 ? -22.300 -19.145 6.970 1.00 78.38 399 ALA A O 1
ATOM 2931 N N . GLU A 1 400 ? -21.003 -21.004 6.892 1.00 65.94 400 GLU A N 1
ATOM 2932 C CA . GLU A 1 400 ? -22.053 -21.947 6.469 1.00 65.94 400 GLU A CA 1
ATOM 2933 C C . GLU A 1 400 ? -23.072 -22.262 7.571 1.00 65.94 400 GLU A C 1
ATOM 2935 O O . GLU A 1 400 ? -22.682 -22.329 8.763 1.00 65.94 400 GLU A O 1
#

Foldseek 3Di:
DDDDDDDDDDDPDDPDDPPVVVVVVPPVVPVLQVLLLVLLLVQLVVLLQLLVLLVVLLVPDDQDDPDPCSDSLVSVLSSLVSNLLSVVSNVCAPVQVSLVVLLVVLVVLLVLLVVCLVVVHQASCSSPPPRDRSVVSNVVSVVSNVSSVVSDDDPPPCDPPVVNVVVVVVSVVSNVVSVVSSVVVVVVVVVVVVVCVVCVQPQVQQPPPVPADPCQLVQLLLQLCQQQQHDRDPVVPPPPCVFQVVSVVVSCVSSVVSVKDKAWDDLVVCQVDFPDFAFAWKWFAAPVRGTKIFGHWAADPVGIWTFIHGGPDHTHTHHSVSSVPVRTDIMIGIHYPQNAGWDDDPPFIKGKSDDDGDPHDADVVRDDDDDIDIGGPGDDDDDDDADDDPDPVDDGGDDD

Radius of gyration: 35.97 Å; chains: 1; bounding box: 103×50×125 Å

Secondary structure (DSSP, 8-state):
-----------------THHHHHHH--HHHHHHHHHHHHHHHHHHHHHHHHHHHHHHHHHS----S-TTT-HHHHHHHHHHHHHHHHHHHHTTTHHHHHHHHHHHHHHHHHHHHHHHHTT-S---TTTTS---HHHHHHHHHHHHHHHHHSPPPTT----HHHHHHHHHHHHHHHHHHHHHHHHHHHHHHHHHHHHGGGSS-------GGG--TTHHHHHHHHHHHHTT--S--TT------SHHHHHHHHHHHHHHHT-EEEEE-HHHHHHS---SSPPPEEEEETTS-EEEEEEEEEETTEEEEEEE-TTSPPEEEEHHHHHHTTEEEEEEEE--S--EEEEETTEEEEES-S--------TT--------EEE-SSS----PPP--SSTT-------

Sequence (400 aa):
MAGGGQTLRWPRILGGGPVRWFCKLFSRSTILWGGYNLVRVFLGLLLLTAAGLKAHQLLSDPPNGPGLLESRWFMIAVVAFEGSLGLWLLAGVWARVSWAVALGCFGLFACVSVYKGLAGETSCGCFGRVETSPWLTAGIGMLAVIALWVLRPGEKAAAGKLFRTAAGLATAVLCVSLVALGIRGLWIMAATAVQQEDAGLATVGPAGPEACPADCLRFAVRLARAELGLEVGAENTEPELADASKALTALLYDAAGAGGKVEPVPLERLLEEPMDGAVPPVLLVHRTGHLEVLVGAVRTEVGVYYQVLHGEAGVRLASAQDLRHGGFSKAWRIAGAGVGVPVRVGQTEVRLDKIYHNFGELAAEQEAECVFSVANSGTRPVVMDAPTSSCGCVVASPAE

pLDDT: mean 81.89, std 15.49, range [38.69, 97.94]